Protein AF-0000000087747851 (afdb_homodimer)

Organism: NCBI:txid74557

Foldseek 3Di:
DPPPVDLWFDFQLPQQDDDNDDPVLVVLQRVLRSQQTGEADPVCVVVLAGDPVSLVSNLVSQQQWQKHKYAQQEDLVQLLVLVVLQVVLVVVLQVLCCPPPVAHLLCCVVHNDPDAAQQWDAPDRQKIKGPPTDSLVVVVVVADDQVPDDSHHPHPPRPSNQSSLQCQQPPDPDDVVQQVVQCCVVPPQPGRPGTDRWDKDGKIKMKGDAADAKFDKDFQDDDPDLPDQHGFQKKKKKFWNDPPPPSLQWAKKWQTRCLGNVLVCQLPPPVCNNVVSRSSRITHTDGHGSMMMMGRSSTIMITHHRNQDHRSDPDGDIIMMMMMMIGGPVDDDPPDRDPHHSVD/DPPPVLQQFAFQQPLDDVDRDDPVLVVLQSVLRSQQEDEADPVCVVVLAGDPVSLVSNLVSQQQWQKHKYAQQEDLVQLLVLVVLQVVLVVVLQVLCCPPPVAHLLCCVVHNDPDAAQQWDAQDRQKIKGPPTDSLVVVVVVADDQVPDDSHHPHPPRPSNQSSLQCQQPPDPDDVVQQVVQCCVVPPQPGRPGTDRWDKDGKIKMKGDAADAKFDKDFQDDDPDLPDQHGFQKKKKKFWNDPPPPSLQWAKKWQTRCLGNVLVCQLPPPVCNNVVSRSSRITHIDGHGSMMMMGRSSTIMITHHRNQDHRSDPDGDIIMMMMMMIGGPVDDDPPDHDPHHSVD

InterPro domains:
  IPR008775 Phytanoyl-CoA dioxygenase-like [PF05721] (63-309)
  IPR051961 Fungal Secondary Metabolite Dioxygenase [PTHR37563] (51-340)

Sequence (688 aa):
LVVVFRRAGVVNPLHYRLESPTDKSLDIERNLVDHVTLGRSYSERMHGVLSVESHERACKVLRECGVVILRGMYDPATVKDWGAAALEDFEKIAQALQKDHDMDVFNPGKKPPSRNFVEFATREAFRCDIRHTPNLVALRKTQPKESERTSKEINPRHPIVVSILQDVAQPDGGALKNHGNYGMWNFSFGGPGSRQRLAHGEIGAIVSTPGCFDQKIHADIPHLFNTVDLPPHLLHAFMPACDQGGFKAGQTAFVVGSHFLETCGRMTSEDGSGIEETISNTIRPHVIPGDLVLFDCRVLHLGLPNTTAPLGSKEGVRRAILYVNWHLPWFEDKKNWEMTSLFSLVVVFRRAGVVNPLHYRLESPTDKSLDIERNLVDHVTLGRSYSERMHGVLSVESHERACKVLRECGVVILRGMYDPATVKDWGAAALEDFEKIAQALQKDHDMDVFNPGKKPPSRNFVEFATREAFRCDIRHTPNLVALRKTQPKESERTSKEINPRHPIVVSILQDVAQPDGGALKNHGNYGMWNFSFGGPGSRQRLAHGEIGAIVSTPGCFDQKIHADIPHLFNTVDLPPHLLHAFMPACDQGGFKAGQTAFVVGSHFLETCGRMTSEDGSGIEETISNTIRPHVIPGDLVLFDCRVLHLGLPNTTAPLGSKEGVRRAILYVNWHLPWFEDKKNWEMTSLFS

Nearest PDB structures (foldseek):
  6s0r-assembly2_B  TM=7.642E-01  e=2.674E-15  Streptomyces kanamyceticus
  7cl2-assembly2_D-2  TM=7.822E-01  e=9.248E-15  Streptomyces kanamyceticus
  7cl5-assembly2_D-2  TM=7.518E-01  e=1.047E-14  Streptomyces kanamyceticus
  4xbz-assembly4_H  TM=6.200E-01  e=8.790E-08  Micromonospora carbonacea
  4q5o-assembly1_B  TM=5.886E-01  e=1.118E-06  Sphingopyxis alaskensis RB2256

pLDDT: mean 87.78, std 12.33, range [21.73, 98.81]

Radius of gyration: 29.01 Å; Cα contacts (8 Å, |Δi|>4): 1486; chains: 2; bounding box: 53×88×73 Å

Structure (mmCIF, N/CA/C/O backbone):
data_AF-0000000087747851-model_v1
#
loop_
_entity.id
_entity.type
_entity.pdbx_description
1 polymer 'Phytanoyl-CoA dioxygenase'
#
loop_
_atom_site.group_PDB
_atom_site.id
_atom_site.type_symbol
_atom_site.label_atom_id
_atom_site.label_alt_id
_atom_site.label_comp_id
_atom_site.label_asym_id
_atom_site.label_entity_id
_atom_site.label_seq_id
_atom_site.pdbx_PDB_ins_code
_atom_site.Cartn_x
_atom_site.Cartn_y
_atom_site.Cartn_z
_atom_site.occupancy
_atom_site.B_iso_or_equiv
_atom_site.auth_seq_id
_atom_site.auth_comp_id
_atom_site.auth_asym_id
_atom_site.auth_atom_id
_atom_site.pdbx_PDB_model_num
ATOM 1 N N . LEU A 1 1 ? -22.812 -45.844 -4.156 1 22.92 1 LEU A N 1
ATOM 2 C CA . LEU A 1 1 ? -21.484 -45.656 -3.564 1 22.92 1 LEU A CA 1
ATOM 3 C C . LEU A 1 1 ? -21.016 -44.219 -3.689 1 22.92 1 LEU A C 1
ATOM 5 O O . LEU A 1 1 ? -20.812 -43.719 -4.797 1 22.92 1 LEU A O 1
ATOM 9 N N . VAL A 1 2 ? -21.438 -43.406 -2.84 1 28.83 2 VAL A N 1
ATOM 10 C CA . VAL A 1 2 ? -21.094 -42 -2.85 1 28.83 2 VAL A CA 1
ATOM 11 C C . VAL A 1 2 ? -19.578 -41.844 -2.832 1 28.83 2 VAL A C 1
ATOM 13 O O . VAL A 1 2 ? -18.906 -42.281 -1.9 1 28.83 2 VAL A O 1
ATOM 16 N N . VAL A 1 3 ? -18.953 -41.875 -3.936 1 31.22 3 VAL A N 1
ATOM 17 C CA . VAL A 1 3 ? -17.531 -41.625 -4.043 1 31.22 3 VAL A CA 1
ATOM 18 C C . VAL A 1 3 ? -17.156 -40.406 -3.207 1 31.22 3 VAL A C 1
ATOM 20 O O . VAL A 1 3 ? -17.609 -39.281 -3.482 1 31.22 3 VAL A O 1
ATOM 23 N N . VAL A 1 4 ? -16.984 -40.688 -2.018 1 35.62 4 VAL A N 1
ATOM 24 C CA . VAL A 1 4 ? -16.391 -39.656 -1.193 1 35.62 4 VAL A CA 1
ATOM 25 C C . VAL A 1 4 ? -15.141 -39.094 -1.876 1 35.62 4 VAL A C 1
ATOM 27 O O . VAL A 1 4 ? -14.18 -39.844 -2.1 1 35.62 4 VAL A O 1
ATOM 30 N N . PHE A 1 5 ? -15.266 -38.344 -2.855 1 42.25 5 PHE A N 1
ATOM 31 C CA . PHE A 1 5 ? -14.109 -37.656 -3.426 1 42.25 5 PHE A CA 1
ATOM 32 C C . PHE A 1 5 ? -13.07 -37.375 -2.35 1 42.25 5 PHE A C 1
ATOM 34 O O . PHE A 1 5 ? -13.367 -36.656 -1.372 1 42.25 5 PHE A O 1
ATOM 41 N N . ARG A 1 6 ? -12.375 -38.344 -2.086 1 46.28 6 ARG A N 1
ATOM 42 C CA . ARG A 1 6 ? -11.211 -38.25 -1.211 1 46.28 6 ARG A CA 1
ATOM 43 C C . ARG A 1 6 ? -10.461 -36.938 -1.472 1 46.28 6 ARG A C 1
ATOM 45 O O . ARG A 1 6 ? -10.352 -36.5 -2.617 1 46.28 6 ARG A O 1
ATOM 52 N N . ARG A 1 7 ? -10.273 -36.094 -0.418 1 55.91 7 ARG A N 1
ATOM 53 C CA . ARG A 1 7 ? -9.656 -34.844 0.026 1 55.91 7 ARG A CA 1
ATOM 54 C C . ARG A 1 7 ? -8.18 -34.812 -0.351 1 55.91 7 ARG A C 1
ATOM 56 O O . ARG A 1 7 ? -7.465 -33.875 0.034 1 55.91 7 ARG A O 1
ATOM 63 N N . ALA A 1 8 ? -7.723 -35.812 -1.177 1 68.44 8 ALA A N 1
ATOM 64 C CA . ALA A 1 8 ? -6.266 -35.875 -1.081 1 68.44 8 ALA A CA 1
ATOM 65 C C . ALA A 1 8 ? -5.602 -35.125 -2.227 1 68.44 8 ALA A C 1
ATOM 67 O O . ALA A 1 8 ? -6.094 -35.156 -3.357 1 68.44 8 ALA A O 1
ATOM 68 N N . GLY A 1 9 ? -4.848 -34.188 -1.899 1 75.25 9 GLY A N 1
ATOM 69 C CA . GLY A 1 9 ? -3.957 -33.562 -2.869 1 75.25 9 GLY A CA 1
ATOM 70 C C . GLY A 1 9 ? -3.107 -34.562 -3.625 1 75.25 9 GLY A C 1
ATOM 71 O O . GLY A 1 9 ? -2.867 -35.656 -3.141 1 75.25 9 GLY A O 1
ATOM 72 N N . VAL A 1 10 ? -2.922 -34.406 -4.895 1 83.75 10 VAL A N 1
ATOM 73 C CA . VAL A 1 10 ? -2.053 -35.188 -5.742 1 83.75 10 VAL A CA 1
ATOM 74 C C . VAL A 1 10 ? -0.724 -34.469 -5.961 1 83.75 10 VAL A C 1
ATOM 76 O O . VAL A 1 10 ? -0.7 -33.281 -6.195 1 83.75 10 VAL A O 1
ATOM 79 N N . VAL A 1 11 ? 0.384 -35.281 -5.84 1 85.62 11 VAL A N 1
ATOM 80 C CA . VAL A 1 11 ? 1.717 -34.719 -6.031 1 85.62 11 VAL A CA 1
ATOM 81 C C . VAL A 1 11 ? 2.264 -35.156 -7.395 1 85.62 11 VAL A C 1
ATOM 83 O O . VAL A 1 11 ? 2.1 -36.281 -7.812 1 85.62 11 VAL A O 1
ATOM 86 N N . ASN A 1 12 ? 2.855 -34.219 -8.133 1 82.5 12 ASN A N 1
ATOM 87 C CA . ASN A 1 12 ? 3.596 -34.531 -9.352 1 82.5 12 ASN A CA 1
ATOM 88 C C . ASN A 1 12 ? 4.926 -35.219 -9.039 1 82.5 12 ASN A C 1
ATOM 90 O O . ASN A 1 12 ? 5.84 -34.594 -8.508 1 82.5 12 ASN A O 1
ATOM 94 N N . PRO A 1 13 ? 5.051 -36.438 -9.375 1 79.56 13 PRO A N 1
ATOM 95 C CA . PRO A 1 13 ? 6.285 -37.156 -9.023 1 79.56 13 PRO A CA 1
ATOM 96 C C . PRO A 1 13 ? 7.43 -36.844 -9.984 1 79.56 13 PRO A C 1
ATOM 98 O O . PRO A 1 13 ? 8.562 -37.281 -9.766 1 79.56 13 PRO A O 1
ATOM 101 N N . LEU A 1 14 ? 6.988 -36.062 -11.008 1 79.5 14 LEU A N 1
ATOM 102 C CA . LEU A 1 14 ? 7.996 -35.75 -12.016 1 79.5 14 LEU A CA 1
ATOM 103 C C . LEU A 1 14 ? 8.672 -34.406 -11.695 1 79.5 14 LEU A C 1
ATOM 105 O O . LEU A 1 14 ? 8.188 -33.656 -10.859 1 79.5 14 LEU A O 1
ATOM 109 N N . HIS A 1 15 ? 9.875 -34.062 -12.18 1 67.62 15 HIS A N 1
ATOM 110 C CA . HIS A 1 15 ? 10.578 -32.781 -12.18 1 67.62 15 HIS A CA 1
ATOM 111 C C . HIS A 1 15 ? 11.18 -32.469 -10.805 1 67.62 15 HIS A C 1
ATOM 113 O O . HIS A 1 15 ? 11.312 -31.328 -10.422 1 67.62 15 HIS A O 1
ATOM 119 N N . TYR A 1 16 ? 11.258 -33.594 -10.109 1 60.59 16 TYR A N 1
ATOM 120 C CA . TYR A 1 16 ? 11.891 -33.406 -8.812 1 60.59 16 TYR A CA 1
ATOM 121 C C . TYR A 1 16 ? 13.297 -32.844 -8.969 1 60.59 16 TYR A C 1
ATOM 123 O O . TYR A 1 16 ? 14.055 -33.281 -9.844 1 60.59 16 TYR A O 1
ATOM 131 N N . ARG A 1 17 ? 13.43 -31.516 -8.477 1 57.16 17 ARG A N 1
ATOM 132 C CA . ARG A 1 17 ? 14.617 -30.719 -8.789 1 57.16 17 ARG A CA 1
ATOM 133 C C . ARG A 1 17 ? 15.891 -31.5 -8.484 1 57.16 17 ARG A C 1
ATOM 135 O O . ARG A 1 17 ? 16.781 -31.609 -9.336 1 57.16 17 ARG A O 1
ATOM 142 N N . LEU A 1 18 ? 16.281 -31.5 -7.098 1 53.41 18 LEU A N 1
ATOM 143 C CA . LEU A 1 18 ? 17.703 -31.656 -6.824 1 53.41 18 LEU A CA 1
ATOM 144 C C . LEU A 1 18 ? 18.109 -33.125 -6.832 1 53.41 18 LEU A C 1
ATOM 146 O O . LEU A 1 18 ? 19.141 -33.5 -7.383 1 53.41 18 LEU A O 1
ATOM 150 N N . GLU A 1 19 ? 17.344 -33.906 -6.02 1 58.62 19 GLU A N 1
ATOM 151 C CA . GLU A 1 19 ? 17.703 -35.312 -5.949 1 58.62 19 GLU A CA 1
ATOM 152 C C . GLU A 1 19 ? 16.5 -36.219 -6.258 1 58.62 19 GLU A C 1
ATOM 154 O O . GLU A 1 19 ? 15.344 -35.781 -6.121 1 58.62 19 GLU A O 1
ATOM 159 N N . SER A 1 20 ? 16.719 -37.281 -6.965 1 65.75 20 SER A N 1
ATOM 160 C CA . SER A 1 20 ? 15.672 -38.25 -7.141 1 65.75 20 SER A CA 1
ATOM 161 C C . SER A 1 20 ? 14.828 -38.406 -5.879 1 65.75 20 SER A C 1
ATOM 163 O O . SER A 1 20 ? 15.375 -38.5 -4.773 1 65.75 20 SER A O 1
ATOM 165 N N . PRO A 1 21 ? 13.578 -38.125 -6.086 1 69.62 21 PRO A N 1
ATOM 166 C CA . PRO A 1 21 ? 12.75 -38.219 -4.883 1 69.62 21 PRO A CA 1
ATOM 167 C C . PRO A 1 21 ? 12.836 -39.594 -4.203 1 69.62 21 PRO A C 1
ATOM 169 O O . PRO A 1 21 ? 12.953 -40.625 -4.879 1 69.62 21 PRO A O 1
ATOM 172 N N . THR A 1 22 ? 13.078 -39.562 -2.943 1 76.12 22 THR A N 1
ATOM 173 C CA . THR A 1 22 ? 12.938 -40.75 -2.121 1 76.12 22 THR A CA 1
ATOM 174 C C . THR A 1 22 ? 11.492 -40.938 -1.695 1 76.12 22 THR A C 1
ATOM 176 O O . THR A 1 22 ? 10.68 -40.031 -1.781 1 76.12 22 THR A O 1
ATOM 179 N N . ASP A 1 23 ? 11.148 -42.156 -1.362 1 77.56 23 ASP A N 1
ATOM 180 C CA . ASP A 1 23 ? 9.805 -42.438 -0.872 1 77.56 23 ASP A CA 1
ATOM 181 C C . ASP A 1 23 ? 9.453 -41.531 0.305 1 77.56 23 ASP A C 1
ATOM 183 O O . ASP A 1 23 ? 8.328 -41.031 0.395 1 77.56 23 ASP A O 1
ATOM 187 N N . LYS A 1 24 ? 10.453 -41.312 1.108 1 79.62 24 LYS A N 1
ATOM 188 C CA . LYS A 1 24 ? 10.219 -40.469 2.281 1 79.62 24 LYS A CA 1
ATOM 189 C C . LYS A 1 24 ? 9.938 -39.031 1.878 1 79.62 24 LYS A C 1
ATOM 191 O O . LYS A 1 24 ? 9.023 -38.406 2.41 1 79.62 24 LYS A O 1
ATOM 196 N N . SER A 1 25 ? 10.734 -38.562 0.943 1 80.06 25 SER A N 1
ATOM 197 C CA . SER A 1 25 ? 10.547 -37.188 0.516 1 80.06 25 SER A CA 1
ATOM 198 C C . SER A 1 25 ? 9.203 -37 -0.176 1 80.06 25 SER A C 1
ATOM 200 O O . SER A 1 25 ? 8.562 -35.938 -0.022 1 80.06 25 SER A O 1
ATOM 202 N N . LEU A 1 26 ? 8.766 -37.969 -0.84 1 83.75 26 LEU A N 1
ATOM 203 C CA . LEU A 1 26 ? 7.473 -37.906 -1.507 1 83.75 26 LEU A CA 1
ATOM 204 C C . LEU A 1 26 ? 6.336 -37.938 -0.491 1 83.75 26 LEU A C 1
ATOM 206 O O . LEU A 1 26 ? 5.316 -37.281 -0.667 1 83.75 26 LEU A O 1
ATOM 210 N N . ASP A 1 27 ? 6.559 -38.719 0.514 1 85.94 27 ASP A N 1
ATOM 211 C CA . ASP A 1 27 ? 5.539 -38.812 1.555 1 85.94 27 ASP A CA 1
ATOM 212 C C . ASP A 1 27 ? 5.387 -37.469 2.271 1 85.94 27 ASP A C 1
ATOM 214 O O . ASP A 1 27 ? 4.27 -37.031 2.568 1 85.94 27 ASP A O 1
ATOM 218 N N . ILE A 1 28 ? 6.48 -36.875 2.508 1 87.69 28 ILE A N 1
ATOM 219 C CA . ILE A 1 28 ? 6.457 -35.562 3.15 1 87.69 28 ILE A CA 1
ATOM 220 C C . ILE A 1 28 ? 5.719 -34.562 2.26 1 87.69 28 ILE A C 1
ATOM 222 O O . ILE A 1 28 ? 4.871 -33.812 2.738 1 87.69 28 ILE A O 1
ATOM 226 N N . GLU A 1 29 ? 6.082 -34.625 1.023 1 91.25 29 GLU A N 1
ATOM 227 C CA . GLU A 1 29 ? 5.434 -33.719 0.08 1 91.25 29 GLU A CA 1
ATOM 228 C C . GLU A 1 29 ? 3.939 -34 -0.018 1 91.25 29 GLU A C 1
ATOM 230 O O . GLU A 1 29 ? 3.127 -33.094 -0.052 1 91.25 29 GLU A O 1
ATOM 235 N N . ARG A 1 30 ? 3.574 -35.25 -0.067 1 91.56 30 ARG A N 1
ATOM 236 C CA . ARG A 1 30 ? 2.166 -35.625 -0.133 1 91.56 30 ARG A CA 1
ATOM 237 C C . ARG A 1 30 ? 1.402 -35.125 1.08 1 91.56 30 ARG A C 1
ATOM 239 O O . ARG A 1 30 ? 0.277 -34.625 0.951 1 91.56 30 ARG A O 1
ATOM 246 N N . ASN A 1 31 ? 1.999 -35.25 2.213 1 92.88 31 ASN A N 1
ATOM 247 C CA . ASN A 1 31 ? 1.355 -34.75 3.43 1 92.88 31 ASN A CA 1
ATOM 248 C C . ASN A 1 31 ? 1.143 -33.25 3.385 1 92.88 31 ASN A C 1
ATOM 250 O O . ASN A 1 31 ? 0.092 -32.75 3.799 1 92.88 31 ASN A O 1
ATOM 254 N N . LEU A 1 32 ? 2.117 -32.562 2.908 1 94.75 32 LEU A N 1
ATOM 255 C CA . LEU A 1 32 ? 2.002 -31.094 2.799 1 94.75 32 LEU A CA 1
ATOM 256 C C . LEU A 1 32 ? 0.947 -30.719 1.768 1 94.75 32 LEU A C 1
ATOM 258 O O . LEU A 1 32 ? 0.161 -29.797 1.993 1 94.75 32 LEU A O 1
ATOM 262 N N . VAL A 1 33 ? 0.927 -31.422 0.642 1 96 33 VAL A N 1
ATOM 263 C CA . VAL A 1 33 ? -0.073 -31.141 -0.385 1 96 33 VAL A CA 1
ATOM 264 C C . VAL A 1 33 ? -1.47 -31.406 0.169 1 96 33 VAL A C 1
ATOM 266 O O . VAL A 1 33 ? -2.4 -30.641 -0.072 1 96 33 VAL A O 1
ATOM 269 N N . ASP A 1 34 ? -1.597 -32.469 0.898 1 95.06 34 ASP A N 1
ATOM 270 C CA . ASP A 1 34 ? -2.875 -32.781 1.537 1 95.06 34 ASP A CA 1
ATOM 271 C C . ASP A 1 34 ? -3.273 -31.656 2.508 1 95.06 34 ASP A C 1
ATOM 273 O O . ASP A 1 34 ? -4.445 -31.297 2.588 1 95.06 34 ASP A O 1
ATOM 277 N N . HIS A 1 35 ? -2.307 -31.203 3.191 1 96.06 35 HIS A N 1
ATOM 278 C CA . HIS A 1 35 ? -2.553 -30.156 4.18 1 96.06 35 HIS A CA 1
ATOM 279 C C . HIS A 1 35 ? -3.068 -28.875 3.52 1 96.06 35 HIS A C 1
ATOM 281 O O . HIS A 1 35 ? -3.979 -28.234 4.043 1 96.06 35 HIS A O 1
ATOM 287 N N . VAL A 1 36 ? -2.553 -28.562 2.354 1 97.81 36 VAL A N 1
ATOM 288 C CA . VAL A 1 36 ? -2.928 -27.281 1.749 1 97.81 36 VAL A CA 1
ATOM 289 C C . VAL A 1 36 ? -4.129 -27.484 0.827 1 97.81 36 VAL A C 1
ATOM 291 O O . VAL A 1 36 ? -4.59 -26.531 0.186 1 97.81 36 VAL A O 1
ATOM 294 N N . THR A 1 37 ? -4.652 -28.719 0.74 1 96.94 37 THR A N 1
ATOM 295 C CA . THR A 1 37 ? -5.766 -29.016 -0.156 1 96.94 37 THR A CA 1
ATOM 296 C C . THR A 1 37 ? -7.055 -29.219 0.633 1 96.94 37 THR A C 1
ATOM 298 O O . THR A 1 37 ? -7.09 -30 1.584 1 96.94 37 THR A O 1
ATOM 301 N N . LEU A 1 38 ? -8.055 -28.469 0.235 1 94.38 38 LEU A N 1
ATOM 302 C CA . LEU A 1 38 ? -9.367 -28.625 0.843 1 94.38 38 LEU A CA 1
ATOM 303 C C . LEU A 1 38 ? -10.383 -29.141 -0.176 1 94.38 38 LEU A C 1
ATOM 305 O O . LEU A 1 38 ? -10.5 -28.578 -1.271 1 94.38 38 LEU A O 1
ATOM 309 N N . GLY A 1 39 ? -11.078 -30.188 0.214 1 89.5 39 GLY A N 1
ATOM 310 C CA . GLY A 1 39 ? -12.234 -30.656 -0.543 1 89.5 39 GLY A CA 1
ATOM 311 C C . GLY A 1 39 ? -13.547 -30.141 0.014 1 89.5 39 GLY A C 1
ATOM 312 O O . GLY A 1 39 ? -13.664 -29.891 1.215 1 89.5 39 GLY A O 1
ATOM 313 N N . ARG A 1 40 ? -14.5 -29.875 -0.871 1 83.88 40 ARG A N 1
ATOM 314 C CA . ARG A 1 40 ? -15.805 -29.422 -0.413 1 83.88 40 ARG A CA 1
ATOM 315 C C . ARG A 1 40 ? -16.734 -30.594 -0.133 1 83.88 40 ARG A C 1
ATOM 317 O O . ARG A 1 40 ? -16.766 -31.562 -0.902 1 83.88 40 ARG A O 1
ATOM 324 N N . SER A 1 41 ? -17.359 -30.5 0.963 1 81.88 41 SER A N 1
ATOM 325 C CA . SER A 1 41 ? -18.375 -31.5 1.261 1 81.88 41 SER A CA 1
ATOM 326 C C . SER A 1 41 ? -19.547 -31.406 0.291 1 81.88 41 SER A C 1
ATOM 328 O O . SER A 1 41 ? -19.641 -30.438 -0.477 1 81.88 41 SER A O 1
ATOM 330 N N . TYR A 1 42 ? -20.312 -32.469 0.336 1 80.5 42 TYR A N 1
ATOM 331 C CA . TYR A 1 42 ? -21.516 -32.469 -0.486 1 80.5 42 TYR A CA 1
ATOM 332 C C . TYR A 1 42 ? -22.391 -31.234 -0.173 1 80.5 42 TYR A C 1
ATOM 334 O O . TYR A 1 42 ? -22.859 -30.547 -1.083 1 80.5 42 TYR A O 1
ATOM 342 N N . SER A 1 43 ? -22.578 -31.016 1.114 1 81.69 43 SER A N 1
ATOM 343 C CA . SER A 1 43 ? -23.391 -29.891 1.545 1 81.69 43 SER A CA 1
ATOM 344 C C . SER A 1 43 ? -22.828 -28.562 1.045 1 81.69 43 SER A C 1
ATOM 346 O O . SER A 1 43 ? -23.562 -27.688 0.583 1 81.69 43 SER A O 1
ATOM 348 N N . GLU A 1 44 ? -21.562 -28.406 1.09 1 83.12 44 GLU A N 1
ATOM 349 C CA . GLU A 1 44 ? -20.906 -27.188 0.631 1 83.12 44 GLU A CA 1
ATOM 350 C C . GLU A 1 44 ? -21.078 -27 -0.872 1 83.12 44 GLU A C 1
ATOM 352 O O . GLU A 1 44 ? -21.297 -25.875 -1.338 1 83.12 44 GLU A O 1
ATOM 357 N N . ARG A 1 45 ? -21.016 -28.016 -1.557 1 80 45 ARG A N 1
ATOM 358 C CA . ARG A 1 45 ? -21.188 -27.953 -3.004 1 80 45 ARG A CA 1
ATOM 359 C C . ARG A 1 45 ? -22.625 -27.594 -3.369 1 80 45 ARG A C 1
ATOM 361 O O . ARG A 1 45 ? -22.859 -26.781 -4.266 1 80 45 ARG A O 1
ATOM 368 N N . MET A 1 46 ? -23.531 -28.141 -2.613 1 78.69 46 MET A N 1
ATOM 369 C CA . MET A 1 46 ? -24.953 -27.922 -2.889 1 78.69 46 MET A CA 1
ATOM 370 C C . MET A 1 46 ? -25.359 -26.484 -2.582 1 78.69 46 MET A C 1
ATOM 372 O O . MET A 1 46 ? -26.141 -25.891 -3.312 1 78.69 46 MET A O 1
ATOM 376 N N . HIS A 1 47 ? -24.781 -25.906 -1.648 1 78.12 47 HIS A N 1
ATOM 377 C CA . HIS A 1 47 ? -25.203 -24.578 -1.198 1 78.12 47 HIS A CA 1
ATOM 378 C C . HIS A 1 47 ? -24.281 -23.484 -1.758 1 78.12 47 HIS A C 1
ATOM 380 O O . HIS A 1 47 ? -24.625 -22.297 -1.712 1 78.12 47 HIS A O 1
ATOM 386 N N . GLY A 1 48 ? -23.141 -23.906 -2.215 1 77.12 48 GLY A N 1
ATOM 387 C CA . GLY A 1 48 ? -22.219 -22.953 -2.836 1 77.12 48 GLY A CA 1
ATOM 388 C C . GLY A 1 48 ? -21.453 -22.125 -1.829 1 77.12 48 GLY A C 1
ATOM 389 O O . GLY A 1 48 ? -20.984 -21.016 -2.143 1 77.12 48 GLY A O 1
ATOM 390 N N . VAL A 1 49 ? -21.484 -22.562 -0.553 1 82 49 VAL A N 1
ATOM 391 C CA . VAL A 1 49 ? -20.75 -21.859 0.499 1 82 49 VAL A CA 1
ATOM 392 C C . VAL A 1 49 ? -19.938 -22.875 1.307 1 82 49 VAL A C 1
ATOM 394 O O . VAL A 1 49 ? -20.25 -24.062 1.318 1 82 49 VAL A O 1
ATOM 397 N N . LEU A 1 50 ? -18.906 -22.406 1.896 1 88.19 50 LEU A N 1
ATOM 398 C CA . LEU A 1 50 ? -18.141 -23.25 2.816 1 88.19 50 LEU A CA 1
ATOM 399 C C . LEU A 1 50 ? -18.75 -23.203 4.215 1 88.19 50 LEU A C 1
ATOM 401 O O . LEU A 1 50 ? -19.328 -22.188 4.617 1 88.19 50 LEU A O 1
ATOM 405 N N . SER A 1 51 ? -18.641 -24.328 4.918 1 90.62 51 SER A N 1
ATOM 406 C CA . SER A 1 51 ? -18.922 -24.281 6.348 1 90.62 51 SER A CA 1
ATOM 407 C C . SER A 1 51 ? -17.969 -23.312 7.059 1 90.62 51 SER A C 1
ATOM 409 O O . SER A 1 51 ? -16.938 -22.938 6.512 1 90.62 51 SER A O 1
ATOM 411 N N . VAL A 1 52 ? -18.375 -22.984 8.227 1 92.69 52 VAL A N 1
ATOM 412 C CA . VAL A 1 52 ? -17.531 -22.109 9.039 1 92.69 52 VAL A CA 1
ATOM 413 C C . VAL A 1 52 ? -16.172 -22.75 9.258 1 92.69 52 VAL A C 1
ATOM 415 O O . VAL A 1 52 ? -15.141 -22.094 9.141 1 92.69 52 VAL A O 1
ATOM 418 N N . GLU A 1 53 ? -16.188 -24.016 9.523 1 94.25 53 GLU A N 1
ATOM 419 C CA . GLU A 1 53 ? -14.945 -24.734 9.789 1 94.25 53 GLU A CA 1
ATOM 420 C C . GLU A 1 53 ? -14.062 -24.781 8.539 1 94.25 53 GLU A C 1
ATOM 422 O O . GLU A 1 53 ? -12.852 -24.562 8.625 1 94.25 53 GLU A O 1
ATOM 427 N N . SER A 1 54 ? -14.633 -25.109 7.43 1 94.88 54 SER A N 1
ATOM 428 C CA . SER A 1 54 ? -13.883 -25.172 6.176 1 94.88 54 SER A CA 1
ATOM 429 C C . SER A 1 54 ? -13.328 -23.812 5.789 1 94.88 54 SER A C 1
ATOM 431 O O . SER A 1 54 ? -12.211 -23.703 5.293 1 94.88 54 SER A O 1
ATOM 433 N N . HIS A 1 55 ? -14.164 -22.859 6.047 1 96.5 55 HIS A N 1
ATOM 434 C CA . HIS A 1 55 ? -13.727 -21.5 5.766 1 96.5 55 HIS A CA 1
ATOM 435 C C . HIS A 1 55 ? -12.523 -21.109 6.629 1 96.5 55 HIS A C 1
ATOM 437 O O . HIS A 1 55 ? -11.516 -20.625 6.113 1 96.5 55 HIS A O 1
ATOM 443 N N . GLU A 1 56 ? -12.633 -21.359 7.863 1 97.38 56 GLU A N 1
ATOM 444 C CA . GLU A 1 56 ? -11.555 -21.031 8.789 1 97.38 56 GLU A CA 1
ATOM 445 C C . GLU A 1 56 ? -10.281 -21.812 8.445 1 97.38 56 GLU A C 1
ATOM 447 O O . GLU A 1 56 ? -9.18 -21.281 8.547 1 97.38 56 GLU A O 1
ATOM 452 N N . ARG A 1 57 ? -10.484 -23 8.047 1 97.25 57 ARG A N 1
ATOM 453 C CA . ARG A 1 57 ? -9.336 -23.812 7.656 1 97.25 57 ARG A CA 1
ATOM 454 C C . ARG A 1 57 ? -8.672 -23.25 6.402 1 97.25 57 ARG A C 1
ATOM 456 O O . ARG A 1 57 ? -7.441 -23.172 6.336 1 97.25 57 ARG A O 1
ATOM 463 N N . ALA A 1 58 ? -9.43 -22.906 5.441 1 98 58 ALA A N 1
ATOM 464 C CA . ALA A 1 58 ? -8.891 -22.328 4.215 1 98 58 ALA A CA 1
ATOM 465 C C . ALA A 1 58 ? -8.086 -21.062 4.512 1 98 58 ALA A C 1
ATOM 467 O O . ALA A 1 58 ? -6.973 -20.906 4.008 1 98 58 ALA A O 1
ATOM 468 N N . CYS A 1 59 ? -8.664 -20.219 5.367 1 98.56 59 CYS A N 1
ATOM 469 C CA . CYS A 1 59 ? -7.984 -18.984 5.746 1 98.56 59 CYS A CA 1
ATOM 470 C C . CYS A 1 59 ? -6.676 -19.297 6.473 1 98.56 59 CYS A C 1
ATOM 472 O O . CYS A 1 59 ? -5.641 -18.703 6.168 1 98.56 59 CYS A O 1
ATOM 474 N N . LYS A 1 60 ? -6.773 -20.188 7.391 1 98.56 60 LYS A N 1
ATOM 475 C CA . LYS A 1 60 ? -5.602 -20.547 8.188 1 98.56 60 LYS A CA 1
ATOM 476 C C . LYS A 1 60 ? -4.488 -21.094 7.309 1 98.56 60 LYS A C 1
ATOM 478 O O . LYS A 1 60 ? -3.326 -20.719 7.449 1 98.56 60 LYS A O 1
ATOM 483 N N . VAL A 1 61 ? -4.82 -21.984 6.414 1 98.56 61 VAL A N 1
ATOM 484 C CA . VAL A 1 61 ? -3.85 -22.609 5.527 1 98.56 61 VAL A CA 1
ATOM 485 C C . VAL A 1 61 ? -3.209 -21.562 4.629 1 98.56 61 VAL A C 1
ATOM 487 O O . VAL A 1 61 ? -1.986 -21.531 4.473 1 98.56 61 VAL A O 1
ATOM 490 N N . LEU A 1 62 ? -3.988 -20.719 4.082 1 98.81 62 LEU A N 1
ATOM 491 C CA . LEU A 1 62 ? -3.453 -19.656 3.223 1 98.81 62 LEU A CA 1
ATOM 492 C C . LEU A 1 62 ? -2.521 -18.734 4.004 1 98.81 62 LEU A C 1
ATOM 494 O O . LEU A 1 62 ? -1.46 -18.359 3.51 1 98.81 62 LEU A O 1
ATOM 498 N N . ARG A 1 63 ? -2.857 -18.422 5.258 1 98.5 63 ARG A N 1
ATOM 499 C CA . ARG A 1 63 ? -2.043 -17.547 6.094 1 98.5 63 ARG A CA 1
ATOM 500 C C . ARG A 1 63 ? -0.721 -18.203 6.461 1 98.5 63 ARG A C 1
ATOM 502 O O . ARG A 1 63 ? 0.332 -17.562 6.43 1 98.5 63 ARG A O 1
ATOM 509 N N . GLU A 1 64 ? -0.804 -19.453 6.75 1 98.5 64 GLU A N 1
ATOM 510 C CA . GLU A 1 64 ? 0.358 -20.125 7.312 1 98.5 64 GLU A CA 1
ATOM 511 C C . GLU A 1 64 ? 1.249 -20.703 6.211 1 98.5 64 GLU A C 1
ATOM 513 O O . GLU A 1 64 ? 2.473 -20.734 6.352 1 98.5 64 GLU A O 1
ATOM 518 N N . CYS A 1 65 ? 0.61 -21.125 5.102 1 98.62 65 CYS A N 1
ATOM 519 C CA . CYS A 1 65 ? 1.362 -21.859 4.094 1 98.62 65 CYS A CA 1
ATOM 520 C C . CYS A 1 65 ? 1.618 -21.016 2.861 1 98.62 65 CYS A C 1
ATOM 522 O O . CYS A 1 65 ? 2.461 -21.344 2.029 1 98.62 65 CYS A O 1
ATOM 524 N N . GLY A 1 66 ? 0.934 -19.953 2.723 1 98.81 66 GLY A N 1
ATOM 525 C CA . GLY A 1 66 ? 1.085 -19.078 1.576 1 98.81 66 GLY A CA 1
ATOM 526 C C . GLY A 1 66 ? 0.336 -19.562 0.348 1 98.81 66 GLY A C 1
ATOM 527 O O . GLY A 1 66 ? 0.305 -18.875 -0.676 1 98.81 66 GLY A O 1
ATOM 528 N N . VAL A 1 67 ? -0.323 -20.766 0.434 1 98.81 67 VAL A N 1
ATOM 529 C CA . VAL A 1 67 ? -1.065 -21.344 -0.683 1 98.81 67 VAL A CA 1
ATOM 530 C C . VAL A 1 67 ? -2.16 -22.266 -0.155 1 98.81 67 VAL A C 1
ATOM 532 O O . VAL A 1 67 ? -1.952 -23 0.82 1 98.81 67 VAL A O 1
ATOM 535 N N . VAL A 1 68 ? -3.299 -22.25 -0.764 1 98.62 68 VAL A N 1
ATOM 536 C CA . VAL A 1 68 ? -4.395 -23.172 -0.472 1 98.62 68 VAL A CA 1
ATOM 537 C C . VAL A 1 68 ? -5.047 -23.625 -1.775 1 98.62 68 VAL A C 1
ATOM 539 O O . VAL A 1 68 ? -5.211 -22.828 -2.705 1 98.62 68 VAL A O 1
ATOM 542 N N . ILE A 1 69 ? -5.344 -24.875 -1.846 1 97.75 69 ILE A N 1
ATOM 543 C CA . ILE A 1 69 ? -5.98 -25.469 -3.012 1 97.75 69 ILE A CA 1
ATOM 544 C C . ILE A 1 69 ? -7.418 -25.859 -2.67 1 97.75 69 ILE A C 1
ATOM 546 O O . ILE A 1 69 ? -7.656 -26.609 -1.714 1 97.75 69 ILE A O 1
ATOM 550 N N . LEU A 1 70 ? -8.328 -25.297 -3.4 1 94.69 70 LEU A N 1
ATOM 551 C CA . LEU A 1 70 ? -9.734 -25.672 -3.273 1 94.69 70 LEU A CA 1
ATOM 552 C C . LEU A 1 70 ? -10.164 -26.578 -4.426 1 94.69 70 LEU A C 1
ATOM 554 O O . LEU A 1 70 ? -10.227 -26.125 -5.574 1 94.69 70 LEU A O 1
ATOM 558 N N . ARG A 1 71 ? -10.539 -27.766 -4.133 1 92.75 71 ARG A N 1
ATOM 559 C CA . ARG A 1 71 ? -10.906 -28.734 -5.156 1 92.75 71 ARG A CA 1
ATOM 560 C C . ARG A 1 71 ? -12.32 -28.469 -5.668 1 92.75 71 ARG A C 1
ATOM 562 O O . ARG A 1 71 ? -13.219 -28.156 -4.887 1 92.75 71 ARG A O 1
ATOM 569 N N . GLY A 1 72 ? -12.414 -28.547 -6.93 1 88 72 GLY A N 1
ATOM 570 C CA . GLY A 1 72 ? -13.727 -28.547 -7.551 1 88 72 GLY A CA 1
ATOM 571 C C . GLY A 1 72 ? -14.469 -27.234 -7.355 1 88 72 GLY A C 1
ATOM 572 O O . GLY A 1 72 ? -15.68 -27.219 -7.125 1 88 72 GLY A O 1
ATOM 573 N N . MET A 1 73 ? -13.883 -26.172 -7.344 1 88.06 73 MET A N 1
ATOM 574 C CA . MET A 1 73 ? -14.484 -24.875 -7.102 1 88.06 73 MET A CA 1
ATOM 575 C C . MET A 1 73 ? -15.312 -24.422 -8.305 1 88.06 73 MET A C 1
ATOM 577 O O . MET A 1 73 ? -16.406 -23.875 -8.141 1 88.06 73 MET A O 1
ATOM 581 N N . TYR A 1 74 ? -14.812 -24.609 -9.461 1 88.94 74 TYR A N 1
ATOM 582 C CA . TYR A 1 74 ? -15.484 -24.156 -10.672 1 88.94 74 TYR A CA 1
ATOM 583 C C . TYR A 1 74 ? -15.875 -25.328 -11.555 1 88.94 74 TYR A C 1
ATOM 585 O O . TYR A 1 74 ? -15.352 -26.438 -11.391 1 88.94 74 TYR A O 1
ATOM 593 N N . ASP A 1 75 ? -16.781 -25.047 -12.469 1 88.88 75 ASP A N 1
ATOM 594 C CA . ASP A 1 75 ? -17.109 -26.047 -13.469 1 88.88 75 ASP A CA 1
ATOM 595 C C . ASP A 1 75 ? -15.945 -26.297 -14.422 1 88.88 75 ASP A C 1
ATOM 597 O O . ASP A 1 75 ? -15.492 -25.375 -15.109 1 88.88 75 ASP A O 1
ATOM 601 N N . PRO A 1 76 ? -15.547 -27.578 -14.516 1 92.25 76 PRO A N 1
ATOM 602 C CA . PRO A 1 76 ? -14.391 -27.859 -15.367 1 92.25 76 PRO A CA 1
ATOM 603 C C . PRO A 1 76 ? -14.625 -27.469 -16.828 1 92.25 76 PRO A C 1
ATOM 605 O O . PRO A 1 76 ? -13.695 -27.031 -17.516 1 92.25 76 PRO A O 1
ATOM 608 N N . ALA A 1 77 ? -15.805 -27.641 -17.297 1 93 77 ALA A N 1
ATOM 609 C CA . ALA A 1 77 ? -16.109 -27.312 -18.688 1 93 77 ALA A CA 1
ATOM 610 C C . ALA A 1 77 ? -15.922 -25.812 -18.938 1 93 77 ALA A C 1
ATOM 612 O O . ALA A 1 77 ? -15.359 -25.422 -19.969 1 93 77 ALA A O 1
ATOM 613 N N . THR A 1 78 ? -16.391 -25.062 -18.016 1 91.5 78 THR A N 1
ATOM 614 C CA . THR A 1 78 ? -16.234 -23.625 -18.141 1 91.5 78 THR A CA 1
ATOM 615 C C . THR A 1 78 ? -14.758 -23.219 -18.141 1 91.5 78 THR A C 1
ATOM 617 O O . THR A 1 78 ? -14.336 -22.406 -18.969 1 91.5 78 THR A O 1
ATOM 620 N N . VAL A 1 79 ? -14.008 -23.781 -17.266 1 94.88 79 VAL A N 1
ATOM 621 C CA . VAL A 1 79 ? -12.578 -23.469 -17.188 1 94.88 79 VAL A CA 1
ATOM 622 C C . VAL A 1 79 ? -11.883 -23.859 -18.484 1 94.88 79 VAL A C 1
ATOM 624 O O . VAL A 1 79 ? -11.055 -23.109 -19 1 94.88 79 VAL A O 1
ATOM 627 N N . LYS A 1 80 ? -12.266 -24.969 -19.031 1 95.5 80 LYS A N 1
ATOM 628 C CA . LYS A 1 80 ? -11.672 -25.438 -20.266 1 95.5 80 LYS A CA 1
ATOM 629 C C . LYS A 1 80 ? -12.039 -24.516 -21.438 1 95.5 80 LYS A C 1
ATOM 631 O O . LYS A 1 80 ? -11.227 -24.312 -22.344 1 95.5 80 LYS A O 1
ATOM 636 N N . ASP A 1 81 ? -13.203 -23.984 -21.375 1 94.81 81 ASP A N 1
ATOM 637 C CA . ASP A 1 81 ? -13.602 -23.031 -22.391 1 94.81 81 ASP A CA 1
ATOM 638 C C . ASP A 1 81 ? -12.695 -21.797 -22.359 1 94.81 81 ASP A C 1
ATOM 640 O O . ASP A 1 81 ? -12.266 -21.312 -23.406 1 94.81 81 ASP A O 1
ATOM 644 N N . TRP A 1 82 ? -12.477 -21.297 -21.219 1 96 82 TRP A N 1
ATOM 645 C CA . TRP A 1 82 ? -11.586 -20.156 -21.062 1 96 82 TRP A CA 1
ATOM 646 C C . TRP A 1 82 ? -10.164 -20.516 -21.5 1 96 82 TRP A C 1
ATOM 648 O O . TRP A 1 82 ? -9.477 -19.703 -22.125 1 96 82 TRP A O 1
ATOM 658 N N . GLY A 1 83 ? -9.742 -21.734 -21.156 1 97 83 GLY A N 1
ATOM 659 C CA . GLY A 1 83 ? -8.445 -22.203 -21.609 1 97 83 GLY A CA 1
ATOM 660 C C . GLY A 1 83 ? -8.32 -22.25 -23.125 1 97 83 GLY A C 1
ATOM 661 O O . GLY A 1 83 ? -7.297 -21.859 -23.688 1 97 83 GLY A O 1
ATOM 662 N N . ALA A 1 84 ? -9.336 -22.766 -23.734 1 96.81 84 ALA A N 1
ATOM 663 C CA . ALA A 1 84 ? -9.359 -22.828 -25.188 1 96.81 84 ALA A CA 1
ATOM 664 C C . ALA A 1 84 ? -9.266 -21.438 -25.797 1 96.81 84 ALA A C 1
ATOM 666 O O . ALA A 1 84 ? -8.547 -21.234 -26.781 1 96.81 84 ALA A O 1
ATOM 667 N N . ALA A 1 85 ? -10 -20.547 -25.219 1 96.81 85 ALA A N 1
ATOM 668 C CA . ALA A 1 85 ? -9.938 -19.156 -25.688 1 96.81 85 ALA A CA 1
ATOM 669 C C . ALA A 1 85 ? -8.523 -18.594 -25.547 1 96.81 85 ALA A C 1
ATOM 671 O O . ALA A 1 85 ? -8.016 -17.938 -26.469 1 96.81 85 ALA A O 1
ATOM 672 N N . ALA A 1 86 ? -7.922 -18.844 -24.453 1 97.5 86 ALA A N 1
ATOM 673 C CA . ALA A 1 86 ? -6.555 -18.375 -24.203 1 97.5 86 ALA A CA 1
ATOM 674 C C . ALA A 1 86 ? -5.586 -18.969 -25.219 1 97.5 86 ALA A C 1
ATOM 676 O O . ALA A 1 86 ? -4.711 -18.266 -25.734 1 97.5 86 ALA A O 1
ATOM 677 N N . LEU A 1 87 ? -5.727 -20.219 -25.5 1 96.25 87 LEU A N 1
ATOM 678 C CA . LEU A 1 87 ? -4.824 -20.891 -26.422 1 96.25 87 LEU A CA 1
ATOM 679 C C . LEU A 1 87 ? -5.012 -20.375 -27.844 1 96.25 87 LEU A C 1
ATOM 681 O O . LEU A 1 87 ? -4.047 -20.266 -28.609 1 96.25 87 LEU A O 1
ATOM 685 N N . GLU A 1 88 ? -6.219 -20.125 -28.219 1 96.88 88 GLU A N 1
ATOM 686 C CA . GLU A 1 88 ? -6.461 -19.5 -29.516 1 96.88 88 GLU A CA 1
ATOM 687 C C . GLU A 1 88 ? -5.805 -18.125 -29.594 1 96.88 88 GLU A C 1
ATOM 689 O O . GLU A 1 88 ? -5.191 -17.781 -30.609 1 96.88 88 GLU A O 1
ATOM 694 N N . ASP A 1 89 ? -6.012 -17.312 -28.547 1 97.19 89 ASP A N 1
ATOM 695 C CA . ASP A 1 89 ? -5.355 -16.016 -28.469 1 97.19 89 ASP A CA 1
ATOM 696 C C . ASP A 1 89 ? -3.84 -16.156 -28.578 1 97.19 89 ASP A C 1
ATOM 698 O O . ASP A 1 89 ? -3.184 -15.352 -29.25 1 97.19 89 ASP A O 1
ATOM 702 N N . PHE A 1 90 ? -3.312 -17.141 -27.906 1 95.31 90 PHE A N 1
ATOM 703 C CA . PHE A 1 90 ? -1.876 -17.375 -27.938 1 95.31 90 PHE A CA 1
ATOM 704 C C . PHE A 1 90 ? -1.396 -17.625 -29.359 1 95.31 90 PHE A C 1
ATOM 706 O O . PHE A 1 90 ? -0.348 -17.125 -29.766 1 95.31 90 PHE A O 1
ATOM 713 N N . GLU A 1 91 ? -2.137 -18.359 -30.078 1 93.81 91 GLU A N 1
ATOM 714 C CA . GLU A 1 91 ? -1.788 -18.625 -31.469 1 93.81 91 GLU A CA 1
ATOM 715 C C . GLU A 1 91 ? -1.763 -17.344 -32.281 1 93.81 91 GLU A C 1
ATOM 717 O O . GLU A 1 91 ? -0.845 -17.125 -33.094 1 93.81 91 GLU A O 1
ATOM 722 N N . LYS A 1 92 ? -2.711 -16.562 -32.062 1 95.12 92 LYS A N 1
ATOM 723 C CA . LYS A 1 92 ? -2.766 -15.289 -32.781 1 95.12 92 LYS A CA 1
ATOM 724 C C . LYS A 1 92 ? -1.581 -14.406 -32.406 1 95.12 92 LYS A C 1
ATOM 726 O O . LYS A 1 92 ? -1.01 -13.727 -33.25 1 95.12 92 LYS A O 1
ATOM 731 N N . ILE A 1 93 ? -1.29 -14.375 -31.125 1 94.5 93 ILE A N 1
ATOM 732 C CA . ILE A 1 93 ? -0.157 -13.602 -30.625 1 94.5 93 ILE A CA 1
ATOM 733 C C . ILE A 1 93 ? 1.133 -14.094 -31.281 1 94.5 93 ILE A C 1
ATOM 735 O O . ILE A 1 93 ? 1.942 -13.297 -31.75 1 94.5 93 ILE A O 1
ATOM 739 N N . ALA A 1 94 ? 1.317 -15.398 -31.312 1 91.06 94 ALA A N 1
ATOM 740 C CA . ALA A 1 94 ? 2.52 -15.984 -31.891 1 91.06 94 ALA A CA 1
ATOM 741 C C . ALA A 1 94 ? 2.674 -15.578 -33.344 1 91.06 94 ALA A C 1
ATOM 743 O O . ALA A 1 94 ? 3.771 -15.234 -33.781 1 91.06 94 ALA A O 1
ATOM 744 N N . GLN A 1 95 ? 1.616 -15.586 -34.031 1 92.5 95 GLN A N 1
ATOM 745 C CA . GLN A 1 95 ? 1.629 -15.211 -35.438 1 92.5 95 GLN A CA 1
ATOM 746 C C . GLN A 1 95 ? 1.975 -13.734 -35.594 1 92.5 95 GLN A C 1
ATOM 748 O O . GLN A 1 95 ? 2.807 -13.375 -36.438 1 92.5 95 GLN A O 1
ATOM 753 N N . ALA A 1 96 ? 1.315 -12.938 -34.812 1 93.12 96 ALA A N 1
ATOM 754 C CA . ALA A 1 96 ? 1.553 -11.5 -34.906 1 93.12 96 ALA A CA 1
ATOM 755 C C . ALA A 1 96 ? 3 -11.164 -34.562 1 93.12 96 ALA A C 1
ATOM 757 O O . ALA A 1 96 ? 3.619 -10.312 -35.188 1 93.12 96 ALA A O 1
ATOM 758 N N . LEU A 1 97 ? 3.49 -11.75 -33.531 1 91.5 97 LEU A N 1
ATOM 759 C CA . LEU A 1 97 ? 4.867 -11.516 -33.094 1 91.5 97 LEU A CA 1
ATOM 760 C C . LEU A 1 97 ? 5.848 -11.898 -34.219 1 91.5 97 LEU A C 1
ATOM 762 O O . LEU A 1 97 ? 6.809 -11.18 -34.469 1 91.5 97 LEU A O 1
ATOM 766 N N . GLN A 1 98 ? 5.602 -12.977 -34.812 1 88.44 98 GLN A N 1
ATOM 767 C CA . GLN A 1 98 ? 6.48 -13.453 -35.875 1 88.44 98 GLN A CA 1
ATOM 768 C C . GLN A 1 98 ? 6.391 -12.555 -37.094 1 88.44 98 GLN A C 1
ATOM 770 O O . GLN A 1 98 ? 7.414 -12.164 -37.656 1 88.44 98 GLN A O 1
ATOM 775 N N . LYS A 1 99 ? 5.273 -12.227 -37.469 1 91.12 99 LYS A N 1
ATOM 776 C CA . LYS A 1 99 ? 5.016 -11.469 -38.688 1 91.12 99 LYS A CA 1
ATOM 777 C C . LYS A 1 99 ? 5.453 -10.016 -38.531 1 91.12 99 LYS A C 1
ATOM 779 O O . LYS A 1 99 ? 6.133 -9.477 -39.406 1 91.12 99 LYS A O 1
ATOM 784 N N . ASP A 1 100 ? 5.129 -9.414 -37.438 1 91 100 ASP A N 1
ATOM 785 C CA . ASP A 1 100 ? 5.223 -7.961 -37.344 1 91 100 ASP A CA 1
ATOM 786 C C . ASP A 1 100 ? 6.43 -7.543 -36.5 1 91 100 ASP A C 1
ATOM 788 O O . ASP A 1 100 ? 6.852 -6.387 -36.531 1 91 100 ASP A O 1
ATOM 792 N N . HIS A 1 101 ? 7.02 -8.438 -35.719 1 89.56 101 HIS A N 1
ATOM 793 C CA . HIS A 1 101 ? 8.039 -7.996 -34.781 1 89.56 101 HIS A CA 1
ATOM 794 C C . HIS A 1 101 ? 9.258 -8.906 -34.812 1 89.56 101 HIS A C 1
ATOM 796 O O . HIS A 1 101 ? 10.18 -8.75 -34 1 89.56 101 HIS A O 1
ATOM 802 N N . ASP A 1 102 ? 9.289 -9.836 -35.656 1 89.62 102 ASP A N 1
ATOM 803 C CA . ASP A 1 102 ? 10.398 -10.773 -35.812 1 89.62 102 ASP A CA 1
ATOM 804 C C . ASP A 1 102 ? 10.703 -11.477 -34.469 1 89.62 102 ASP A C 1
ATOM 806 O O . ASP A 1 102 ? 11.867 -11.57 -34.094 1 89.62 102 ASP A O 1
ATOM 810 N N . MET A 1 103 ? 9.703 -11.828 -33.75 1 88.94 103 MET A N 1
ATOM 811 C CA . MET A 1 103 ? 9.789 -12.57 -32.5 1 88.94 103 MET A CA 1
ATOM 812 C C . MET A 1 103 ? 9.117 -13.938 -32.625 1 88.94 103 MET A C 1
ATOM 814 O O . MET A 1 103 ? 8.07 -14.062 -33.25 1 88.94 103 MET A O 1
ATOM 818 N N . ASP A 1 104 ? 9.773 -14.922 -32.062 1 87.12 104 ASP A N 1
ATOM 819 C CA . ASP A 1 104 ? 9.25 -16.281 -32.125 1 87.12 104 ASP A CA 1
ATOM 820 C C . ASP A 1 104 ? 9.156 -16.906 -30.719 1 87.12 104 ASP A C 1
ATOM 822 O O . ASP A 1 104 ? 10.172 -17.266 -30.125 1 87.12 104 ASP A O 1
ATOM 826 N N . VAL A 1 105 ? 7.984 -17.141 -30.25 1 85.69 105 VAL A N 1
ATOM 827 C CA . VAL A 1 105 ? 7.762 -17.609 -28.891 1 85.69 105 VAL A CA 1
ATOM 828 C C . VAL A 1 105 ? 8.047 -19.109 -28.812 1 85.69 105 VAL A C 1
ATOM 830 O O . VAL A 1 105 ? 8.219 -19.656 -27.719 1 85.69 105 VAL A O 1
ATOM 833 N N . PHE A 1 106 ? 8.117 -19.781 -29.953 1 82.88 106 PHE A N 1
ATOM 834 C CA . PHE A 1 106 ? 8.383 -21.219 -29.984 1 82.88 106 PHE A CA 1
ATOM 835 C C . PHE A 1 106 ? 9.875 -21.484 -30.094 1 82.88 106 PHE A C 1
ATOM 837 O O . PHE A 1 106 ? 10.328 -22.609 -29.875 1 82.88 106 PHE A O 1
ATOM 844 N N . ASN A 1 107 ? 10.609 -20.516 -30.5 1 81.12 107 ASN A N 1
ATOM 845 C CA . ASN A 1 107 ? 12.062 -20.594 -30.625 1 81.12 107 ASN A CA 1
ATOM 846 C C . ASN A 1 107 ? 12.75 -19.344 -30.078 1 81.12 107 ASN A C 1
ATOM 848 O O . ASN A 1 107 ? 13.453 -18.656 -30.828 1 81.12 107 ASN A O 1
ATOM 852 N N . PRO A 1 108 ? 12.633 -19.125 -28.812 1 73 108 PRO A N 1
ATOM 853 C CA . PRO A 1 108 ? 13.141 -17.875 -28.234 1 73 108 PRO A CA 1
ATOM 854 C C . PRO A 1 108 ? 14.672 -17.781 -28.266 1 73 108 PRO A C 1
ATOM 856 O O . PRO A 1 108 ? 15.234 -16.703 -28.156 1 73 108 PRO A O 1
ATOM 859 N N . GLY A 1 109 ? 15.359 -18.844 -28.344 1 72 109 GLY A N 1
ATOM 860 C CA . GLY A 1 109 ? 16.812 -18.828 -28.484 1 72 109 GLY A CA 1
ATOM 861 C C . GLY A 1 109 ? 17.281 -18.156 -29.766 1 72 109 GLY A C 1
ATOM 862 O O . GLY A 1 109 ? 18.297 -17.469 -29.766 1 72 109 GLY A O 1
ATOM 863 N N . LYS A 1 110 ? 16.547 -18.328 -30.797 1 72.56 110 LYS A N 1
ATOM 864 C CA . LYS A 1 110 ? 16.906 -17.766 -32.094 1 72.56 110 LYS A CA 1
ATOM 865 C C . LYS A 1 110 ? 16.359 -16.359 -32.281 1 72.56 110 LYS A C 1
ATOM 867 O O . LYS A 1 110 ? 17.078 -15.461 -32.719 1 72.56 110 LYS A O 1
ATOM 872 N N . LYS A 1 111 ? 15.102 -16.172 -31.844 1 75.38 111 LYS A N 1
ATOM 873 C CA . LYS A 1 111 ? 14.422 -14.891 -31.906 1 75.38 111 LYS A CA 1
ATOM 874 C C . LYS A 1 111 ? 13.648 -14.602 -30.625 1 75.38 111 LYS A C 1
ATOM 876 O O . LYS A 1 111 ? 12.43 -14.758 -30.578 1 75.38 111 LYS A O 1
ATOM 881 N N . PRO A 1 112 ? 14.344 -14.18 -29.641 1 73.88 112 PRO A N 1
ATOM 882 C CA . PRO A 1 112 ? 13.688 -13.992 -28.344 1 73.88 112 PRO A CA 1
ATOM 883 C C . PRO A 1 112 ? 12.727 -12.805 -28.328 1 73.88 112 PRO A C 1
ATOM 885 O O . PRO A 1 112 ? 12.961 -11.812 -29.031 1 73.88 112 PRO A O 1
ATOM 888 N N . PRO A 1 113 ? 11.586 -13.062 -27.688 1 73.69 113 PRO A N 1
ATOM 889 C CA . PRO A 1 113 ? 10.773 -11.867 -27.469 1 73.69 113 PRO A CA 1
ATOM 890 C C . PRO A 1 113 ? 11.555 -10.742 -26.797 1 73.69 113 PRO A C 1
ATOM 892 O O . PRO A 1 113 ? 12.18 -10.953 -25.75 1 73.69 113 PRO A O 1
ATOM 895 N N . SER A 1 114 ? 11.562 -9.594 -27.438 1 75.75 114 SER A N 1
ATOM 896 C CA . SER A 1 114 ? 12.43 -8.5 -27 1 75.75 114 SER A CA 1
ATOM 897 C C . SER A 1 114 ? 11.625 -7.367 -26.375 1 75.75 114 SER A C 1
ATOM 899 O O . SER A 1 114 ? 12.195 -6.414 -25.844 1 75.75 114 SER A O 1
ATOM 901 N N . ARG A 1 115 ? 10.367 -7.508 -26.531 1 83.19 115 ARG A N 1
ATOM 902 C CA . ARG A 1 115 ? 9.531 -6.473 -25.938 1 83.19 115 ARG A CA 1
ATOM 903 C C . ARG A 1 115 ? 8.18 -7.039 -25.516 1 83.19 115 ARG A C 1
ATOM 905 O O . ARG A 1 115 ? 7.754 -8.086 -26.016 1 83.19 115 ARG A O 1
ATOM 912 N N . ASN A 1 116 ? 7.535 -6.355 -24.625 1 88.06 116 ASN A N 1
ATOM 913 C CA . ASN A 1 116 ? 6.203 -6.715 -24.141 1 88.06 116 ASN A CA 1
ATOM 914 C C . ASN A 1 116 ? 5.125 -5.824 -24.75 1 88.06 116 ASN A C 1
ATOM 916 O O . ASN A 1 116 ? 5.434 -4.824 -25.391 1 88.06 116 ASN A O 1
ATOM 920 N N . PHE A 1 117 ? 3.934 -6.266 -24.656 1 89.69 117 PHE A N 1
ATOM 921 C CA . PHE A 1 117 ? 2.752 -5.555 -25.125 1 89.69 117 PHE A CA 1
ATOM 922 C C . PHE A 1 117 ? 1.649 -5.574 -24.078 1 89.69 117 PHE A C 1
ATOM 924 O O . PHE A 1 117 ? 1.762 -6.27 -23.062 1 89.69 117 PHE A O 1
ATOM 931 N N . VAL A 1 118 ? 0.652 -4.824 -24.297 1 88.38 118 VAL A N 1
ATOM 932 C CA . VAL A 1 118 ? -0.496 -4.797 -23.406 1 88.38 118 VAL A CA 1
ATOM 933 C C . VAL A 1 118 ? -1.037 -6.211 -23.203 1 88.38 118 VAL A C 1
ATOM 935 O O . VAL A 1 118 ? -1.394 -6.598 -22.094 1 88.38 118 VAL A O 1
ATOM 938 N N . GLU A 1 119 ? -0.99 -6.934 -24.328 1 91.75 119 GLU A N 1
ATOM 939 C CA . GLU A 1 119 ? -1.665 -8.227 -24.344 1 91.75 119 GLU A CA 1
ATOM 940 C C . GLU A 1 119 ? -0.681 -9.367 -24.078 1 91.75 119 GLU A C 1
ATOM 942 O O . GLU A 1 119 ? -1.084 -10.523 -23.938 1 91.75 119 GLU A O 1
ATOM 947 N N . PHE A 1 120 ? 0.613 -9.023 -23.953 1 91.69 120 PHE A N 1
ATOM 948 C CA . PHE A 1 120 ? 1.593 -10.102 -23.969 1 91.69 120 PHE A CA 1
ATOM 949 C C . PHE A 1 120 ? 2.848 -9.719 -23.203 1 91.69 120 PHE A C 1
ATOM 951 O O . PHE A 1 120 ? 3.355 -8.602 -23.359 1 91.69 120 PHE A O 1
ATOM 958 N N . ALA A 1 121 ? 3.324 -10.641 -22.406 1 89.94 121 ALA A N 1
ATOM 959 C CA . ALA A 1 121 ? 4.633 -10.516 -21.766 1 89.94 121 ALA A CA 1
ATOM 960 C C . ALA A 1 121 ? 5.32 -11.875 -21.656 1 89.94 121 ALA A C 1
ATOM 962 O O . ALA A 1 121 ? 4.672 -12.883 -21.344 1 89.94 121 ALA A O 1
ATOM 963 N N . THR A 1 122 ? 6.578 -11.852 -21.906 1 85.69 122 THR A N 1
ATOM 964 C CA . THR A 1 122 ? 7.336 -13.086 -21.703 1 85.69 122 THR A CA 1
ATOM 965 C C . THR A 1 122 ? 7.812 -13.195 -20.266 1 85.69 122 THR A C 1
ATOM 967 O O . THR A 1 122 ? 8.32 -12.227 -19.688 1 85.69 122 THR A O 1
ATOM 970 N N . ARG A 1 123 ? 7.684 -14.227 -19.641 1 79.19 123 ARG A N 1
ATOM 971 C CA . ARG A 1 123 ? 8.133 -14.492 -18.281 1 79.19 123 ARG A CA 1
ATOM 972 C C . ARG A 1 123 ? 9.477 -15.211 -18.281 1 79.19 123 ARG A C 1
ATOM 974 O O . ARG A 1 123 ? 10.328 -14.945 -17.422 1 79.19 123 ARG A O 1
ATOM 981 N N . GLU A 1 124 ? 9.727 -16.109 -19.078 1 82.44 124 GLU A N 1
ATOM 982 C CA . GLU A 1 124 ? 10.922 -16.891 -19.391 1 82.44 124 GLU A CA 1
ATOM 983 C C . GLU A 1 124 ? 10.773 -17.625 -20.719 1 82.44 124 GLU A C 1
ATOM 985 O O . GLU A 1 124 ? 9.703 -17.609 -21.328 1 82.44 124 GLU A O 1
ATOM 990 N N . ALA A 1 125 ? 11.766 -18.266 -21.109 1 77.44 125 ALA A N 1
ATOM 991 C CA . ALA A 1 125 ? 11.703 -18.984 -22.375 1 77.44 125 ALA A CA 1
ATOM 992 C C . ALA A 1 125 ? 10.539 -19.969 -22.406 1 77.44 125 ALA A C 1
ATOM 994 O O . ALA A 1 125 ? 10.359 -20.75 -21.469 1 77.44 125 ALA A O 1
ATOM 995 N N . PHE A 1 126 ? 9.672 -19.734 -23.438 1 80 126 PHE A N 1
ATOM 996 C CA . PHE A 1 126 ? 8.578 -20.656 -23.75 1 80 126 PHE A CA 1
ATOM 997 C C . PHE A 1 126 ? 7.43 -20.484 -22.766 1 80 126 PHE A C 1
ATOM 999 O O . PHE A 1 126 ? 6.59 -21.375 -22.625 1 80 126 PHE A O 1
ATOM 1006 N N . ARG A 1 127 ? 7.418 -19.391 -22.031 1 89.94 127 ARG A N 1
ATOM 1007 C CA . ARG A 1 127 ? 6.336 -19.047 -21.109 1 89.94 127 ARG A CA 1
ATOM 1008 C C . ARG A 1 127 ? 5.84 -17.625 -21.328 1 89.94 127 ARG A C 1
ATOM 1010 O O . ARG A 1 127 ? 6.613 -16.672 -21.25 1 89.94 127 ARG A O 1
ATOM 1017 N N . CYS A 1 128 ? 4.582 -17.578 -21.562 1 91.69 128 CYS A N 1
ATOM 1018 C CA . CYS A 1 128 ? 4.012 -16.281 -21.938 1 91.69 128 CYS A CA 1
ATOM 1019 C C . CYS A 1 128 ? 2.812 -15.945 -21.062 1 91.69 128 CYS A C 1
ATOM 1021 O O . CYS A 1 128 ? 2.008 -16.828 -20.734 1 91.69 128 CYS A O 1
ATOM 1023 N N . ASP A 1 129 ? 2.803 -14.719 -20.672 1 93.75 129 ASP A N 1
ATOM 1024 C CA . ASP A 1 129 ? 1.638 -14.141 -20.016 1 93.75 129 ASP A CA 1
ATOM 1025 C C . ASP A 1 129 ? 0.754 -13.391 -21.016 1 93.75 129 ASP A C 1
ATOM 1027 O O . ASP A 1 129 ? 1.214 -12.469 -21.688 1 93.75 129 ASP A O 1
ATOM 1031 N N . ILE A 1 130 ? -0.455 -13.766 -21.125 1 95.12 130 ILE A N 1
ATOM 1032 C CA . ILE A 1 130 ? -1.353 -13.086 -22.047 1 95.12 130 ILE A CA 1
ATOM 1033 C C . ILE A 1 130 ? -2.551 -12.523 -21.297 1 95.12 130 ILE A C 1
ATOM 1035 O O . ILE A 1 130 ? -3.039 -13.133 -20.344 1 95.12 130 ILE A O 1
ATOM 1039 N N . ARG A 1 131 ? -2.965 -11.383 -21.625 1 94 131 ARG A N 1
ATOM 1040 C CA . ARG A 1 131 ? -4.062 -10.672 -20.984 1 94 131 ARG A CA 1
ATOM 1041 C C . ARG A 1 131 ? -4.711 -9.68 -21.938 1 94 131 ARG A C 1
ATOM 1043 O O . ARG A 1 131 ? -4.07 -9.203 -22.875 1 94 131 ARG A O 1
ATOM 1050 N N . HIS A 1 132 ? -5.973 -9.438 -21.656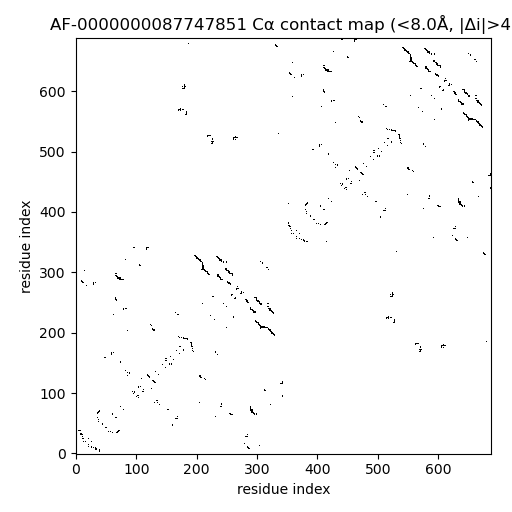 1 93.44 132 HIS A N 1
ATOM 1051 C CA . HIS A 1 132 ? -6.738 -8.469 -22.438 1 93.44 132 HIS A CA 1
ATOM 1052 C C . HIS A 1 132 ? -6.734 -8.836 -23.922 1 93.44 132 HIS A C 1
ATOM 1054 O O . HIS A 1 132 ? -6.676 -7.957 -24.781 1 93.44 132 HIS A O 1
ATOM 1060 N N . THR A 1 133 ? -6.688 -10.078 -24.203 1 95.12 133 THR A N 1
ATOM 1061 C CA . THR A 1 133 ? -6.629 -10.547 -25.578 1 95.12 133 THR A CA 1
ATOM 1062 C C . THR A 1 133 ? -8.031 -10.695 -26.156 1 95.12 133 THR A C 1
ATOM 1064 O O . THR A 1 133 ? -9.008 -10.805 -25.406 1 95.12 133 THR A O 1
ATOM 1067 N N . PRO A 1 134 ? -8.117 -10.688 -27.438 1 95.25 134 PRO A N 1
ATOM 1068 C CA . PRO A 1 134 ? -9.43 -10.586 -28.094 1 95.25 134 PRO A CA 1
ATOM 1069 C C . PRO A 1 134 ? -10.406 -11.664 -27.625 1 95.25 134 PRO A C 1
ATOM 1071 O O . PRO A 1 134 ? -11.547 -11.359 -27.266 1 95.25 134 PRO A O 1
ATOM 1074 N N . ASN A 1 135 ? -10.039 -12.906 -27.625 1 96.62 135 ASN A N 1
ATOM 1075 C CA . ASN A 1 135 ? -10.977 -13.969 -27.266 1 96.62 135 ASN A CA 1
ATOM 1076 C C . ASN A 1 135 ? -11.297 -13.961 -25.781 1 96.62 135 ASN A C 1
ATOM 1078 O O . ASN A 1 135 ? -12.438 -14.234 -25.391 1 96.62 135 ASN A O 1
ATOM 1082 N N . LEU A 1 136 ? -10.344 -13.742 -24.938 1 95.75 136 LEU A N 1
ATOM 1083 C CA . LEU A 1 136 ? -10.609 -13.617 -23.516 1 95.75 136 LEU A CA 1
ATOM 1084 C C . LEU A 1 136 ? -11.562 -12.461 -23.234 1 95.75 136 LEU A C 1
ATOM 1086 O O . LEU A 1 136 ? -12.492 -12.594 -22.438 1 95.75 136 LEU A O 1
ATOM 1090 N N . VAL A 1 137 ? -11.328 -11.344 -23.891 1 94.5 137 VAL A N 1
ATOM 1091 C CA . VAL A 1 137 ? -12.18 -10.18 -23.719 1 94.5 137 VAL A CA 1
ATOM 1092 C C . VAL A 1 137 ? -13.594 -10.492 -24.203 1 94.5 137 VAL A C 1
ATOM 1094 O O . VAL A 1 137 ? -14.578 -10.141 -23.547 1 94.5 137 VAL A O 1
ATOM 1097 N N . ALA A 1 138 ? -13.672 -11.141 -25.344 1 94.94 138 ALA A N 1
ATOM 1098 C CA . ALA A 1 138 ? -14.977 -11.508 -25.891 1 94.94 138 ALA A CA 1
ATOM 1099 C C . ALA A 1 138 ? -15.719 -12.438 -24.938 1 94.94 138 ALA A C 1
ATOM 1101 O O . ALA A 1 138 ? -16.922 -12.273 -24.719 1 94.94 138 ALA A O 1
ATOM 1102 N N . LEU A 1 139 ? -15.031 -13.383 -24.438 1 92.81 139 LEU A N 1
ATOM 1103 C CA . LEU A 1 139 ? -15.648 -14.328 -23.516 1 92.81 139 LEU A CA 1
ATOM 1104 C C . LEU A 1 139 ? -16.109 -13.625 -22.25 1 92.81 139 LEU A C 1
ATOM 1106 O O . LEU A 1 139 ? -17.172 -13.93 -21.703 1 92.81 139 LEU A O 1
ATOM 1110 N N . ARG A 1 140 ? -15.359 -12.719 -21.734 1 90.5 140 ARG A N 1
ATOM 1111 C CA . ARG A 1 140 ? -15.719 -11.953 -20.547 1 90.5 140 ARG A CA 1
ATOM 1112 C C . ARG A 1 140 ? -17.047 -11.219 -20.75 1 90.5 140 ARG A C 1
ATOM 1114 O O . ARG A 1 140 ? -17.875 -11.156 -19.844 1 90.5 140 ARG A O 1
ATOM 1121 N N . LYS A 1 141 ? -17.25 -10.703 -21.875 1 89 141 LYS A N 1
ATOM 1122 C CA . LYS A 1 141 ? -18.453 -9.938 -22.188 1 89 141 LYS A CA 1
ATOM 1123 C C . LYS A 1 141 ? -19.688 -10.828 -22.188 1 89 141 LYS A C 1
ATOM 1125 O O . LYS A 1 141 ? -20.812 -10.344 -22.047 1 89 141 LYS A O 1
ATOM 1130 N N . THR A 1 142 ? -19.438 -12.094 -22.344 1 87.06 142 THR A N 1
ATOM 1131 C CA . THR A 1 142 ? -20.562 -13.016 -22.375 1 87.06 142 THR A CA 1
ATOM 1132 C C . THR A 1 142 ? -20.984 -13.422 -20.969 1 87.06 142 THR A C 1
ATOM 1134 O O . THR A 1 142 ? -22.031 -14.031 -20.781 1 87.06 142 THR A O 1
ATOM 1137 N N . GLN A 1 143 ? -20.125 -13.094 -20.016 1 82.56 143 GLN A N 1
ATOM 1138 C CA . GLN A 1 143 ? -20.406 -13.492 -18.641 1 82.56 143 GLN A CA 1
ATOM 1139 C C . GLN A 1 143 ? -21.453 -12.578 -18 1 82.56 143 GLN A C 1
ATOM 1141 O O . GLN A 1 143 ? -21.531 -11.391 -18.328 1 82.56 143 GLN A O 1
ATOM 1146 N N . PRO A 1 144 ? -22.188 -13.094 -17.078 1 78.75 144 PRO A N 1
ATOM 1147 C CA . PRO A 1 144 ? -23.156 -12.242 -16.375 1 78.75 144 PRO A CA 1
ATOM 1148 C C . PRO A 1 144 ? -22.484 -11.18 -15.516 1 78.75 144 PRO A C 1
ATOM 1150 O O . PRO A 1 144 ? -21.297 -11.297 -15.18 1 78.75 144 PRO A O 1
ATOM 1153 N N . LYS A 1 145 ? -23.344 -10.188 -15.234 1 77 145 LYS A N 1
ATOM 1154 C CA . LYS A 1 145 ? -22.891 -9.164 -14.305 1 77 145 LYS A CA 1
ATOM 1155 C C . LYS A 1 145 ? -22.547 -9.766 -12.945 1 77 145 LYS A C 1
ATOM 1157 O O . LYS A 1 145 ? -23.078 -10.805 -12.57 1 77 145 LYS A O 1
ATOM 1162 N N . GLU A 1 146 ? -21.609 -9.148 -12.297 1 71.44 146 GLU A N 1
ATOM 1163 C CA . GLU A 1 146 ? -21.094 -9.656 -11.031 1 71.44 146 GLU A CA 1
ATOM 1164 C C . GLU A 1 146 ? -22.234 -10.039 -10.086 1 71.44 146 GLU A C 1
ATOM 1166 O O . GLU A 1 146 ? -22.172 -11.078 -9.422 1 71.44 146 GLU A O 1
ATOM 1171 N N . SER A 1 147 ? -23.188 -9.203 -10.016 1 67.56 147 SER A N 1
ATOM 1172 C CA . SER A 1 147 ? -24.297 -9.406 -9.078 1 67.56 147 SER A CA 1
ATOM 1173 C C . SER A 1 147 ? -25.141 -10.609 -9.477 1 67.56 147 SER A C 1
ATOM 1175 O O . SER A 1 147 ? -25.906 -11.141 -8.664 1 67.56 147 SER A O 1
ATOM 1177 N N . GLU A 1 148 ? -24.953 -11.078 -10.711 1 70.31 148 GLU A N 1
ATOM 1178 C CA . GLU A 1 148 ? -25.797 -12.148 -11.234 1 70.31 148 GLU A CA 1
ATOM 1179 C C . GLU A 1 148 ? -25.016 -13.453 -11.367 1 70.31 148 GLU A C 1
ATOM 1181 O O . GLU A 1 148 ? -25.562 -14.477 -11.773 1 70.31 148 GLU A O 1
ATOM 1186 N N . ARG A 1 149 ? -23.812 -13.312 -11.031 1 64.12 149 ARG A N 1
ATOM 1187 C CA . ARG A 1 149 ? -22.969 -14.477 -11.258 1 64.12 149 ARG A CA 1
ATOM 1188 C C . ARG A 1 149 ? -23.266 -15.586 -10.258 1 64.12 149 ARG A C 1
ATOM 1190 O O . ARG A 1 149 ? -23.625 -15.305 -9.109 1 64.12 149 ARG A O 1
ATOM 1197 N N . THR A 1 150 ? -23.312 -16.797 -10.93 1 62.75 150 THR A N 1
ATOM 1198 C CA . THR A 1 150 ? -23.453 -18.016 -10.156 1 62.75 150 THR A CA 1
ATOM 1199 C C . THR A 1 150 ? -22.109 -18.75 -10.047 1 62.75 150 THR A C 1
ATOM 1201 O O . THR A 1 150 ? -21.062 -18.188 -10.375 1 62.75 150 THR A O 1
ATOM 1204 N N . SER A 1 151 ? -22.094 -19.984 -9.453 1 62.66 151 SER A N 1
ATOM 1205 C CA . SER A 1 151 ? -20.891 -20.797 -9.281 1 62.66 151 SER A CA 1
ATOM 1206 C C . SER A 1 151 ? -20.453 -21.438 -10.602 1 62.66 151 SER A C 1
ATOM 1208 O O . SER A 1 151 ? -19.375 -22.016 -10.695 1 62.66 151 SER A O 1
ATOM 1210 N N . LYS A 1 152 ? -21.203 -21.219 -11.641 1 65.31 152 LYS A N 1
ATOM 1211 C CA . LYS A 1 152 ? -20.859 -21.844 -12.914 1 65.31 152 LYS A CA 1
ATOM 1212 C C . LYS A 1 152 ? -19.828 -21.016 -13.664 1 65.31 152 LYS A C 1
ATOM 1214 O O . LYS A 1 152 ? -19.016 -21.547 -14.43 1 65.31 152 LYS A O 1
ATOM 1219 N N . GLU A 1 153 ? -19.828 -19.812 -13.406 1 75.94 153 GLU A N 1
ATOM 1220 C CA . GLU A 1 153 ? -18.906 -18.891 -14.086 1 75.94 153 GLU A CA 1
ATOM 1221 C C . GLU A 1 153 ? -17.656 -18.641 -13.25 1 75.94 153 GLU A C 1
ATOM 1223 O O . GLU A 1 153 ? -17.688 -18.766 -12.023 1 75.94 153 GLU A O 1
ATOM 1228 N N . ILE A 1 154 ? -16.656 -18.562 -14.102 1 81.69 154 ILE A N 1
ATOM 1229 C CA . ILE A 1 154 ? -15.492 -18.062 -13.383 1 81.69 154 ILE A CA 1
ATOM 1230 C C . ILE A 1 154 ? -15.75 -16.625 -12.914 1 81.69 154 ILE A C 1
ATOM 1232 O O . ILE A 1 154 ? -15.883 -15.711 -13.734 1 81.69 154 ILE A O 1
ATOM 1236 N N . ASN A 1 155 ? -15.977 -16.484 -11.641 1 80.31 155 ASN A N 1
ATOM 1237 C CA . ASN A 1 155 ? -16.344 -15.227 -11.008 1 80.31 155 ASN A CA 1
ATOM 1238 C C . ASN A 1 155 ? -15.281 -14.773 -10.008 1 80.31 155 ASN A C 1
ATOM 1240 O O . ASN A 1 155 ? -15.117 -15.383 -8.953 1 80.31 155 ASN A O 1
ATOM 1244 N N . PRO A 1 156 ? -14.617 -13.664 -10.398 1 85.31 156 PRO A N 1
ATOM 1245 C CA . PRO A 1 156 ? -13.648 -13.156 -9.422 1 85.31 156 PRO A CA 1
ATOM 1246 C C . PRO A 1 156 ? -14.305 -12.734 -8.109 1 85.31 156 PRO A C 1
ATOM 1248 O O . PRO A 1 156 ? -13.609 -12.539 -7.105 1 85.31 156 PRO A O 1
ATOM 1251 N N . ARG A 1 157 ? -15.594 -12.656 -8.109 1 87.12 157 ARG A N 1
ATOM 1252 C CA . ARG A 1 157 ? -16.297 -12.273 -6.887 1 87.12 157 ARG A CA 1
ATOM 1253 C C . ARG A 1 157 ? -17.094 -13.445 -6.324 1 87.12 157 ARG A C 1
ATOM 1255 O O . ARG A 1 157 ? -18.156 -13.25 -5.738 1 87.12 157 ARG A O 1
ATOM 1262 N N . HIS A 1 158 ? -16.656 -14.594 -6.715 1 87.19 158 HIS A N 1
ATOM 1263 C CA . HIS A 1 158 ? -17.266 -15.758 -6.082 1 87.19 158 HIS A CA 1
ATOM 1264 C C . HIS A 1 158 ? -17.297 -15.609 -4.562 1 87.19 158 HIS A C 1
ATOM 1266 O O . HIS A 1 158 ? -16.266 -15.312 -3.945 1 87.19 158 HIS A O 1
ATOM 1272 N N . PRO A 1 159 ? -18.391 -15.828 -3.941 1 86.38 159 PRO A N 1
ATOM 1273 C CA . PRO A 1 159 ? -18.531 -15.523 -2.516 1 86.38 159 PRO A CA 1
ATOM 1274 C C . PRO A 1 159 ? -17.516 -16.266 -1.649 1 86.38 159 PRO A C 1
ATOM 1276 O O . PRO A 1 159 ? -16.984 -15.703 -0.694 1 86.38 159 PRO A O 1
ATOM 1279 N N . ILE A 1 160 ? -17.266 -17.531 -2 1 90.19 160 ILE A N 1
ATOM 1280 C CA . ILE A 1 160 ? -16.312 -18.312 -1.231 1 90.19 160 ILE A CA 1
ATOM 1281 C C . ILE A 1 160 ? -14.922 -17.703 -1.358 1 90.19 160 ILE A C 1
ATOM 1283 O O . ILE A 1 160 ? -14.219 -17.516 -0.359 1 90.19 160 ILE A O 1
ATOM 1287 N N . VAL A 1 161 ? -14.562 -17.391 -2.551 1 92.88 161 VAL A N 1
ATOM 1288 C CA . VAL A 1 161 ? -13.227 -16.859 -2.834 1 92.88 161 VAL A CA 1
ATOM 1289 C C . VAL A 1 161 ? -13.055 -15.5 -2.168 1 92.88 161 VAL A C 1
ATOM 1291 O O . VAL A 1 161 ? -12.094 -15.273 -1.432 1 92.88 161 VAL A O 1
ATOM 1294 N N . VAL A 1 162 ? -13.984 -14.625 -2.32 1 91.38 162 VAL A N 1
ATOM 1295 C CA . VAL A 1 162 ? -13.906 -13.266 -1.8 1 91.38 162 VAL A CA 1
ATOM 1296 C C . VAL A 1 162 ? -13.875 -13.297 -0.273 1 91.38 162 VAL A C 1
ATOM 1298 O O . VAL A 1 162 ? -13.133 -12.539 0.354 1 91.38 162 VAL A O 1
ATOM 1301 N N . SER A 1 163 ? -14.719 -14.172 0.27 1 93.81 163 SER A N 1
ATOM 1302 C CA . SER A 1 163 ? -14.742 -14.258 1.726 1 93.81 163 SER A CA 1
ATOM 1303 C C . SER A 1 163 ? -13.391 -14.68 2.279 1 93.81 163 SER A C 1
ATOM 1305 O O . SER A 1 163 ? -12.898 -14.102 3.25 1 93.81 163 SER A O 1
ATOM 1307 N N . ILE A 1 164 ? -12.773 -15.68 1.645 1 96.88 164 ILE A N 1
ATOM 1308 C CA . ILE A 1 164 ? -11.461 -16.141 2.08 1 96.88 164 ILE A CA 1
ATOM 1309 C C . ILE A 1 164 ? -10.438 -15.023 1.917 1 96.88 164 ILE A C 1
ATOM 1311 O O . ILE A 1 164 ? -9.68 -14.719 2.848 1 96.88 164 ILE A O 1
ATOM 1315 N N . LEU A 1 165 ? -10.438 -14.43 0.793 1 97.5 165 LEU A N 1
ATOM 1316 C CA . LEU A 1 165 ? -9.445 -13.398 0.477 1 97.5 165 LEU A CA 1
ATOM 1317 C C . LEU A 1 165 ? -9.594 -12.203 1.408 1 97.5 165 LEU A C 1
ATOM 1319 O O . LEU A 1 165 ? -8.594 -11.664 1.893 1 97.5 165 LEU A O 1
ATOM 1323 N N . GLN A 1 166 ? -10.797 -11.789 1.678 1 95.5 166 GLN A N 1
ATOM 1324 C CA . GLN A 1 166 ? -11.047 -10.648 2.551 1 95.5 166 GLN A CA 1
ATOM 1325 C C . GLN A 1 166 ? -10.578 -10.93 3.975 1 95.5 166 GLN A C 1
ATOM 1327 O O . GLN A 1 166 ? -9.945 -10.078 4.602 1 95.5 166 GLN A O 1
ATOM 1332 N N . ASP A 1 167 ? -10.883 -12.102 4.445 1 97.06 167 ASP A N 1
ATOM 1333 C CA . ASP A 1 167 ? -10.5 -12.461 5.809 1 97.06 167 ASP A CA 1
ATOM 1334 C C . ASP A 1 167 ? -8.984 -12.578 5.941 1 97.06 167 ASP A C 1
ATOM 1336 O O . ASP A 1 167 ? -8.414 -12.219 6.973 1 97.06 167 ASP A O 1
ATOM 1340 N N . VAL A 1 168 ? -8.359 -13.055 4.906 1 98.25 168 VAL A N 1
ATOM 1341 C CA . VAL A 1 168 ? -6.914 -13.25 4.957 1 98.25 168 VAL A CA 1
ATOM 1342 C C . VAL A 1 168 ? -6.199 -11.914 4.781 1 98.25 168 VAL A C 1
ATOM 1344 O O . VAL A 1 168 ? -5.219 -11.633 5.477 1 98.25 168 VAL A O 1
ATOM 1347 N N . ALA A 1 169 ? -6.672 -11.07 3.941 1 97.75 169 ALA A N 1
ATOM 1348 C CA . ALA A 1 169 ? -6.004 -9.82 3.596 1 97.75 169 ALA A CA 1
ATOM 1349 C C . ALA A 1 169 ? -6.277 -8.75 4.645 1 97.75 169 ALA A C 1
ATOM 1351 O O . ALA A 1 169 ? -5.473 -7.832 4.828 1 97.75 169 ALA A O 1
ATOM 1352 N N . GLN A 1 170 ? -7.426 -8.828 5.277 1 95.81 170 GLN A N 1
ATOM 1353 C CA . GLN A 1 170 ? -7.828 -7.797 6.227 1 95.81 170 GLN A CA 1
ATOM 1354 C C . GLN A 1 170 ? -8.336 -8.414 7.527 1 95.81 170 GLN A C 1
ATOM 1356 O O . GLN A 1 170 ? -9.516 -8.281 7.863 1 95.81 170 GLN A O 1
ATOM 1361 N N . PRO A 1 171 ? -7.453 -8.992 8.242 1 95.81 171 PRO A N 1
ATOM 1362 C CA . PRO A 1 171 ? -7.867 -9.547 9.531 1 95.81 171 PRO A CA 1
ATOM 1363 C C . PRO A 1 171 ? -8.398 -8.484 10.484 1 95.81 171 PRO A C 1
ATOM 1365 O O . PRO A 1 171 ? -8.008 -7.32 10.398 1 95.81 171 PRO A O 1
ATOM 1368 N N . ASP A 1 172 ? -9.219 -8.93 11.344 1 94 172 ASP A N 1
ATOM 1369 C CA . ASP A 1 172 ? -9.812 -8.062 12.359 1 94 172 ASP A CA 1
ATOM 1370 C C . ASP A 1 172 ? -8.812 -7.75 13.469 1 94 172 ASP A C 1
ATOM 1372 O O . ASP A 1 172 ? -8.18 -8.656 14.016 1 94 172 ASP A O 1
ATOM 1376 N N . GLY A 1 173 ? -8.648 -6.516 13.797 1 93.75 173 GLY A N 1
ATOM 1377 C CA . GLY A 1 173 ? -7.688 -6.105 14.812 1 93.75 173 GLY A CA 1
ATOM 1378 C C . GLY A 1 173 ? -8.289 -6.047 16.203 1 93.75 173 GLY A C 1
ATOM 1379 O O . GLY A 1 173 ? -7.578 -5.789 17.188 1 93.75 173 GLY A O 1
ATOM 1380 N N . GLY A 1 174 ? -9.578 -6.34 16.281 1 95.06 174 GLY A N 1
ATOM 1381 C CA . GLY A 1 174 ? -10.289 -6.125 17.531 1 95.06 174 GLY A CA 1
ATOM 1382 C C . GLY A 1 174 ? -10.906 -4.746 17.641 1 95.06 174 GLY A C 1
ATOM 1383 O O . GLY A 1 174 ? -10.5 -3.82 16.938 1 95.06 174 GLY A O 1
ATOM 1384 N N . ALA A 1 175 ? -11.797 -4.566 18.531 1 93.38 175 ALA A N 1
ATOM 1385 C CA . ALA A 1 175 ? -12.625 -3.367 18.625 1 93.38 175 ALA A CA 1
ATOM 1386 C C . ALA A 1 175 ? -11.773 -2.117 18.812 1 93.38 175 ALA A C 1
ATOM 1388 O O . ALA A 1 175 ? -11.961 -1.116 18.125 1 93.38 175 ALA A O 1
ATOM 1389 N N . LEU A 1 176 ? -10.883 -2.162 19.688 1 94.69 176 LEU A N 1
ATOM 1390 C CA . LEU A 1 176 ? -10.094 -0.99 20.047 1 94.69 176 LEU A CA 1
ATOM 1391 C C . LEU A 1 176 ? -9.234 -0.538 18.875 1 94.69 176 LEU A C 1
ATOM 1393 O O . LEU A 1 176 ? -9.258 0.635 18.484 1 94.69 176 LEU A O 1
ATOM 1397 N N . LYS A 1 177 ? -8.523 -1.478 18.234 1 95.5 177 LYS A N 1
ATOM 1398 C CA . LYS A 1 177 ? -7.652 -1.126 17.125 1 95.5 177 LYS A CA 1
ATOM 1399 C C . LYS A 1 177 ? -8.469 -0.741 15.891 1 95.5 177 LYS A C 1
ATOM 1401 O O . LYS A 1 177 ? -8.109 0.183 15.156 1 95.5 177 LYS A O 1
ATOM 1406 N N . ASN A 1 178 ? -9.539 -1.455 15.703 1 94.12 178 ASN A N 1
ATOM 1407 C CA . ASN A 1 178 ? -10.422 -1.071 14.609 1 94.12 178 ASN A CA 1
ATOM 1408 C C . ASN A 1 178 ? -10.898 0.371 14.75 1 94.12 178 ASN A C 1
ATOM 1410 O O . ASN A 1 178 ? -10.891 1.133 13.781 1 94.12 178 ASN A O 1
ATOM 1414 N N . HIS A 1 179 ? -11.242 0.707 15.938 1 93.38 179 HIS A N 1
ATOM 1415 C CA . HIS A 1 179 ? -11.711 2.062 16.203 1 93.38 179 HIS A CA 1
ATOM 1416 C C . HIS A 1 179 ? -10.594 3.08 16.031 1 93.38 179 HIS A C 1
ATOM 1418 O O . HIS A 1 179 ? -10.836 4.223 15.633 1 93.38 179 HIS A O 1
ATOM 1424 N N . GLY A 1 180 ? -9.414 2.623 16.25 1 95.25 180 GLY A N 1
ATOM 1425 C CA . GLY A 1 180 ? -8.25 3.494 16.188 1 95.25 180 GLY A CA 1
ATOM 1426 C C . GLY A 1 180 ? -7.824 3.834 14.773 1 95.25 180 GLY A C 1
ATOM 1427 O O . GLY A 1 180 ? -7.027 4.75 14.555 1 95.25 180 GLY A O 1
ATOM 1428 N N . ASN A 1 181 ? -8.281 3.041 13.828 1 95.06 181 ASN A N 1
ATOM 1429 C CA . ASN A 1 181 ? -8.023 3.395 12.43 1 95.06 181 ASN A CA 1
ATOM 1430 C C . ASN A 1 181 ? -8.914 4.543 11.969 1 95.06 181 ASN A C 1
ATOM 1432 O O . ASN A 1 181 ? -9.742 4.367 11.078 1 95.06 181 ASN A O 1
ATOM 1436 N N . TYR A 1 182 ? -8.664 5.707 12.523 1 93.31 182 TYR A N 1
ATOM 1437 C CA . TYR A 1 182 ? -9.547 6.863 12.477 1 93.31 182 TYR A CA 1
ATOM 1438 C C . TYR A 1 182 ? -9.547 7.5 11.094 1 93.31 182 TYR A C 1
ATOM 1440 O O . TYR A 1 182 ? -10.516 8.172 10.711 1 93.31 182 TYR A O 1
ATOM 1448 N N . GLY A 1 183 ? -8.5 7.293 10.352 1 91.12 183 GLY A N 1
ATOM 1449 C CA . GLY A 1 183 ? -8.438 7.812 8.992 1 91.12 183 GLY A CA 1
ATOM 1450 C C . GLY A 1 183 ? -9.484 7.219 8.07 1 91.12 183 GLY A C 1
ATOM 1451 O O . GLY A 1 183 ? -9.734 7.746 6.988 1 91.12 183 GLY A O 1
ATOM 1452 N N . MET A 1 184 ? -10.086 6.125 8.492 1 89.31 184 MET A N 1
ATOM 1453 C CA . MET A 1 184 ? -11.125 5.48 7.688 1 89.31 184 MET A CA 1
ATOM 1454 C C . MET A 1 184 ? -12.32 6.402 7.504 1 89.31 184 MET A C 1
ATOM 1456 O O . MET A 1 184 ? -13.086 6.25 6.547 1 89.31 184 MET A O 1
ATOM 1460 N N . TRP A 1 185 ? -12.469 7.371 8.359 1 85.5 185 TRP A N 1
ATOM 1461 C CA . TRP A 1 185 ? -13.578 8.305 8.242 1 85.5 185 TRP A CA 1
ATOM 1462 C C . TRP A 1 185 ? -13.414 9.195 7.02 1 85.5 185 TRP A C 1
ATOM 1464 O O . TRP A 1 185 ? -14.391 9.773 6.531 1 85.5 185 TRP A O 1
ATOM 1474 N N . ASN A 1 186 ? -12.195 9.391 6.613 1 77.88 186 ASN A N 1
ATOM 1475 C CA . ASN A 1 186 ? -11.93 10.25 5.469 1 77.88 186 ASN A CA 1
ATOM 1476 C C . ASN A 1 186 ? -12.172 9.523 4.148 1 77.88 186 ASN A C 1
ATOM 1478 O O . ASN A 1 186 ? -12.07 10.125 3.078 1 77.88 186 ASN A O 1
ATOM 1482 N N . PHE A 1 187 ? -12.547 8.266 4.281 1 70.38 187 PHE A N 1
ATOM 1483 C CA . PHE A 1 187 ? -12.773 7.477 3.078 1 70.38 187 PHE A CA 1
ATOM 1484 C C . PHE A 1 187 ? -14.195 6.926 3.051 1 70.38 187 PHE A C 1
ATOM 1486 O O . PHE A 1 187 ? -14.789 6.688 4.102 1 70.38 187 PHE A O 1
ATOM 1493 N N . SER A 1 188 ? -14.75 6.922 2.021 1 61.31 188 SER A N 1
ATOM 1494 C CA . SER A 1 188 ? -16.141 6.512 1.84 1 61.31 188 SER A CA 1
ATOM 1495 C C . SER A 1 188 ? -16.312 5.016 2.084 1 61.31 188 SER A C 1
ATOM 1497 O O . SER A 1 188 ? -17.172 4.379 1.48 1 61.31 188 SER A O 1
ATOM 1499 N N . PHE A 1 189 ? -15.484 4.465 2.869 1 63.5 189 PHE A N 1
ATOM 1500 C CA . PHE A 1 189 ? -15.555 3.018 3.041 1 63.5 189 PHE A CA 1
ATOM 1501 C C . PHE A 1 189 ? -16.219 2.66 4.367 1 63.5 189 PHE A C 1
ATOM 1503 O O . PHE A 1 189 ? -15.93 1.611 4.945 1 63.5 189 PHE A O 1
ATOM 1510 N N . GLY A 1 190 ? -17.172 3.5 4.988 1 67.62 190 GLY A N 1
ATOM 1511 C CA . GLY A 1 190 ? -17.984 3.102 6.133 1 67.62 190 GLY A CA 1
ATOM 1512 C C . GLY A 1 190 ? -17.344 3.459 7.465 1 67.62 190 GLY A C 1
ATOM 1513 O O . GLY A 1 190 ? -17.953 3.254 8.516 1 67.62 190 GLY A O 1
ATOM 1514 N N . GLY A 1 191 ? -16.062 3.99 7.539 1 82.62 191 GLY A N 1
ATOM 1515 C CA . GLY A 1 191 ? -15.414 4.402 8.773 1 82.62 191 GLY A CA 1
ATOM 1516 C C . GLY A 1 191 ? -14.609 3.291 9.422 1 82.62 191 GLY A C 1
ATOM 1517 O O . GLY A 1 191 ? -14.438 2.221 8.836 1 82.62 191 GLY A O 1
ATOM 1518 N N . PRO A 1 192 ? -14.242 3.451 10.742 1 86.88 192 PRO A N 1
ATOM 1519 C CA . PRO A 1 192 ? -13.43 2.463 11.461 1 86.88 192 PRO A CA 1
ATOM 1520 C C . PRO A 1 192 ? -14.141 1.122 11.625 1 86.88 192 PRO A C 1
ATOM 1522 O O . PRO A 1 192 ? -15.328 1.086 11.969 1 86.88 192 PRO A O 1
ATOM 1525 N N . GLY A 1 193 ? -13.406 0.008 11.375 1 82.19 193 GLY A N 1
ATOM 1526 C CA . GLY A 1 193 ? -13.969 -1.331 11.461 1 82.19 193 GLY A CA 1
ATOM 1527 C C . GLY A 1 193 ? -14.445 -1.871 10.133 1 82.19 193 GLY A C 1
ATOM 1528 O O . GLY A 1 193 ? -14.664 -3.076 9.984 1 82.19 193 GLY A O 1
ATOM 1529 N N . SER A 1 194 ? -14.617 -0.993 9.234 1 85.56 194 SER A N 1
ATOM 1530 C CA . SER A 1 194 ? -15.039 -1.439 7.914 1 85.56 194 SER A CA 1
ATOM 1531 C C . SER A 1 194 ? -13.875 -2.045 7.137 1 85.56 194 SER A C 1
ATOM 1533 O O . SER A 1 194 ? -12.719 -1.688 7.363 1 85.56 194 SER A O 1
ATOM 1535 N N . ARG A 1 195 ? -14.25 -3 6.297 1 86.56 195 ARG A N 1
ATOM 1536 C CA . ARG A 1 195 ? -13.266 -3.592 5.395 1 86.56 195 ARG A CA 1
ATOM 1537 C C . ARG A 1 195 ? -13.375 -2.99 3.996 1 86.56 195 ARG A C 1
ATOM 1539 O O . ARG A 1 195 ? -14.477 -2.684 3.533 1 86.56 195 ARG A O 1
ATOM 1546 N N . GLN A 1 196 ? -12.266 -2.863 3.473 1 84.5 196 GLN A N 1
ATOM 1547 C CA . GLN A 1 196 ? -12.25 -2.359 2.104 1 84.5 196 GLN A CA 1
ATOM 1548 C C . GLN A 1 196 ? -12.422 -3.494 1.098 1 84.5 196 GLN A C 1
ATOM 1550 O O . GLN A 1 196 ? -11.891 -4.586 1.289 1 84.5 196 GLN A O 1
ATOM 1555 N N . ARG A 1 197 ? -13.156 -3.203 0.1 1 87.88 197 ARG A N 1
ATOM 1556 C CA . ARG A 1 197 ? -13.336 -4.184 -0.966 1 87.88 197 ARG A CA 1
ATOM 1557 C C . ARG A 1 197 ? -12.047 -4.379 -1.755 1 87.88 197 ARG A C 1
ATOM 1559 O O . ARG A 1 197 ? -11.438 -3.408 -2.215 1 87.88 197 ARG A O 1
ATOM 1566 N N . LEU A 1 198 ? -11.68 -5.617 -1.961 1 93.38 198 LEU A N 1
ATOM 1567 C CA . LEU A 1 198 ? -10.492 -5.906 -2.766 1 93.38 198 LEU A CA 1
ATOM 1568 C C . LEU A 1 198 ? -10.75 -5.598 -4.238 1 93.38 198 LEU A C 1
ATOM 1570 O O . LEU A 1 198 ? -11.836 -5.887 -4.754 1 93.38 198 LEU A O 1
ATOM 1574 N N . ALA A 1 199 ? -9.781 -5.004 -4.836 1 91.88 199 ALA A N 1
ATOM 1575 C CA . ALA A 1 199 ? -9.812 -4.855 -6.289 1 91.88 199 ALA A CA 1
ATOM 1576 C C . ALA A 1 199 ? -9.305 -6.117 -6.977 1 91.88 199 ALA A C 1
ATOM 1578 O O . ALA A 1 199 ? -8.469 -6.836 -6.43 1 91.88 199 ALA A O 1
ATOM 1579 N N . HIS A 1 200 ? -9.812 -6.41 -8.125 1 92.69 200 HIS A N 1
ATOM 1580 C CA . HIS A 1 200 ? -9.328 -7.582 -8.844 1 92.69 200 HIS A CA 1
ATOM 1581 C C . HIS A 1 200 ? -9.047 -7.254 -10.305 1 92.69 200 HIS A C 1
ATOM 1583 O O . HIS A 1 200 ? -9.641 -6.324 -10.859 1 92.69 200 HIS A O 1
ATOM 1589 N N . GLY A 1 201 ? -8.141 -7.965 -10.859 1 91 201 GLY A N 1
ATOM 1590 C CA . GLY A 1 201 ? -7.879 -7.879 -12.289 1 91 201 GLY A CA 1
ATOM 1591 C C . GLY A 1 201 ? -8.82 -8.734 -13.117 1 91 201 GLY A C 1
ATOM 1592 O O . GLY A 1 201 ? -9.805 -9.258 -12.602 1 91 201 GLY A O 1
ATOM 1593 N N . GLU A 1 202 ? -8.5 -8.734 -14.367 1 91.44 202 GLU A N 1
ATOM 1594 C CA . GLU A 1 202 ? -9.234 -9.578 -15.305 1 91.44 202 GLU A CA 1
ATOM 1595 C C . GLU A 1 202 ? -8.555 -10.938 -15.469 1 91.44 202 GLU A C 1
ATOM 1597 O O . GLU A 1 202 ? -7.375 -11.086 -15.156 1 91.44 202 GLU A O 1
ATOM 1602 N N . ILE A 1 203 ? -9.32 -11.828 -15.969 1 94.38 203 ILE A N 1
ATOM 1603 C CA . ILE A 1 203 ? -8.781 -13.164 -16.203 1 94.38 203 ILE A CA 1
ATOM 1604 C C . ILE A 1 203 ? -7.711 -13.109 -17.281 1 94.38 203 ILE A C 1
ATOM 1606 O O . ILE A 1 203 ? -7.945 -12.555 -18.359 1 94.38 203 ILE A O 1
ATOM 1610 N N . GLY A 1 204 ? -6.531 -13.5 -16.984 1 96 204 GLY A N 1
ATOM 1611 C CA . GLY A 1 204 ? -5.449 -13.758 -17.922 1 96 204 GLY A CA 1
ATOM 1612 C C . GLY A 1 204 ? -4.996 -15.203 -17.922 1 96 204 GLY A C 1
ATOM 1613 O O . GLY A 1 204 ? -5.633 -16.062 -17.312 1 96 204 GLY A O 1
ATOM 1614 N N . ALA A 1 205 ? -3.93 -15.484 -18.703 1 97.38 205 ALA A N 1
ATOM 1615 C CA . ALA A 1 205 ? -3.441 -16.859 -18.781 1 97.38 205 ALA A CA 1
ATOM 1616 C C . ALA A 1 205 ? -1.925 -16.891 -18.938 1 97.38 205 ALA A C 1
ATOM 1618 O O . ALA A 1 205 ? -1.348 -16.047 -19.625 1 97.38 205 ALA A O 1
ATOM 1619 N N . ILE A 1 206 ? -1.375 -17.828 -18.312 1 96.69 206 ILE A N 1
ATOM 1620 C CA . ILE A 1 206 ? 0.012 -18.203 -18.578 1 96.69 206 ILE A CA 1
ATOM 1621 C C . ILE A 1 206 ? 0.059 -19.438 -19.469 1 96.69 206 ILE A C 1
ATOM 1623 O O . ILE A 1 206 ? -0.477 -20.484 -19.109 1 96.69 206 ILE A O 1
ATOM 1627 N N . VAL A 1 207 ? 0.679 -19.266 -20.578 1 95 207 VAL A N 1
ATOM 1628 C CA . VAL A 1 207 ? 0.789 -20.391 -21.5 1 95 207 VAL A CA 1
ATOM 1629 C C . VAL A 1 207 ? 2.24 -20.859 -21.578 1 95 207 VAL A C 1
ATOM 1631 O O . VAL A 1 207 ?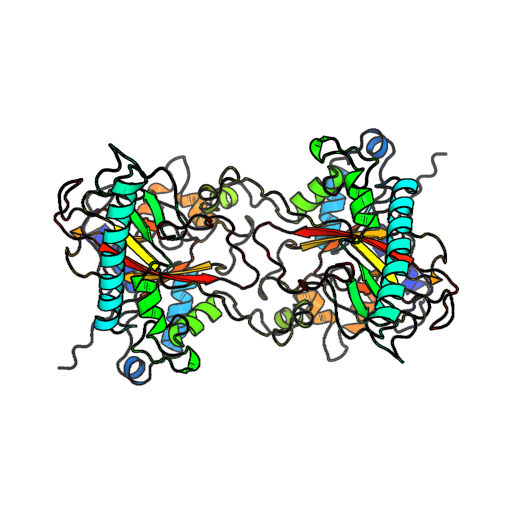 3.137 -20.062 -21.891 1 95 207 VAL A O 1
ATOM 1634 N N . SER A 1 208 ? 2.439 -22.078 -21.312 1 92.81 208 SER A N 1
ATOM 1635 C CA . SER A 1 208 ? 3.752 -22.703 -21.453 1 92.81 208 SER A CA 1
ATOM 1636 C C . SER A 1 208 ? 3.77 -23.688 -22.609 1 92.81 208 SER A C 1
ATOM 1638 O O . SER A 1 208 ? 2.826 -24.469 -22.781 1 92.81 208 SER A O 1
ATOM 1640 N N . THR A 1 209 ? 4.785 -23.625 -23.359 1 91.25 209 THR A N 1
ATOM 1641 C CA . THR A 1 209 ? 4.914 -24.531 -24.516 1 91.25 209 THR A CA 1
ATOM 1642 C C . THR A 1 209 ? 5.938 -25.625 -24.219 1 91.25 209 THR A C 1
ATOM 1644 O O . THR A 1 209 ? 6.738 -25.5 -23.297 1 91.25 209 THR A O 1
ATOM 1647 N N . PRO A 1 210 ? 5.828 -26.703 -25.031 1 91.06 210 PRO A N 1
ATOM 1648 C CA . PRO A 1 210 ? 6.789 -27.781 -24.812 1 91.06 210 PRO A CA 1
ATOM 1649 C C . PRO A 1 210 ? 8.242 -27.312 -24.906 1 91.06 210 PRO A C 1
ATOM 1651 O O . PRO A 1 210 ? 8.57 -26.484 -25.75 1 91.06 210 PRO A O 1
ATOM 1654 N N . GLY A 1 211 ? 9.047 -27.875 -23.984 1 85.56 211 GLY A N 1
ATOM 1655 C CA . GLY A 1 211 ? 10.469 -27.578 -23.984 1 85.56 211 GLY A CA 1
ATOM 1656 C C . GLY A 1 211 ? 10.867 -26.547 -22.938 1 85.56 211 GLY A C 1
ATOM 1657 O O . GLY A 1 211 ? 12.055 -26.312 -22.703 1 85.56 211 GLY A O 1
ATOM 1658 N N . CYS A 1 212 ? 9.891 -25.906 -22.344 1 87.06 212 CYS A N 1
ATOM 1659 C CA . CYS A 1 212 ? 10.258 -24.953 -21.312 1 87.06 212 CYS A CA 1
ATOM 1660 C C . CYS A 1 212 ? 10.883 -25.656 -20.109 1 87.06 212 CYS A C 1
ATOM 1662 O O . CYS A 1 212 ? 10.484 -26.781 -19.766 1 87.06 212 CYS A O 1
ATOM 1664 N N . PHE A 1 213 ? 11.828 -25.047 -19.453 1 86.75 213 PHE A N 1
ATOM 1665 C CA . PHE A 1 213 ? 12.516 -25.547 -18.266 1 86.75 213 PHE A CA 1
ATOM 1666 C C . PHE A 1 213 ? 11.891 -25 -17 1 86.75 213 PHE A C 1
ATOM 1668 O O . PHE A 1 213 ? 10.883 -24.281 -17.047 1 86.75 213 PHE A O 1
ATOM 1675 N N . ASP A 1 214 ? 12.453 -25.438 -15.891 1 89.31 214 ASP A N 1
ATOM 1676 C CA . ASP A 1 214 ? 12.039 -24.828 -14.625 1 89.31 214 ASP A CA 1
ATOM 1677 C C . ASP A 1 214 ? 12.227 -23.312 -14.656 1 89.31 214 ASP A C 1
ATOM 1679 O O . ASP A 1 214 ? 13.273 -22.828 -15.07 1 89.31 214 ASP A O 1
ATOM 1683 N N . GLN A 1 215 ? 11.172 -22.703 -14.258 1 90.5 215 GLN A N 1
ATOM 1684 C CA . GLN A 1 215 ? 11.328 -21.266 -13.992 1 90.5 215 GLN A CA 1
ATOM 1685 C C . GLN A 1 215 ? 12.258 -21.031 -12.812 1 90.5 215 GLN A C 1
ATOM 1687 O O . GLN A 1 215 ? 12.367 -21.875 -11.922 1 90.5 215 GLN A O 1
ATOM 1692 N N . LYS A 1 216 ? 12.914 -19.953 -12.891 1 90.19 216 LYS A N 1
ATOM 1693 C CA . LYS A 1 216 ? 13.633 -19.547 -11.688 1 90.19 216 LYS A CA 1
ATOM 1694 C C . LYS A 1 216 ? 12.664 -19.312 -10.531 1 90.19 216 LYS A C 1
ATOM 1696 O O . LYS A 1 216 ? 11.602 -18.719 -10.711 1 90.19 216 LYS A O 1
ATOM 1701 N N . ILE A 1 217 ? 13.07 -19.844 -9.398 1 93.62 217 ILE A N 1
ATOM 1702 C CA . ILE A 1 217 ? 12.266 -19.625 -8.195 1 93.62 217 ILE A CA 1
ATOM 1703 C C . ILE A 1 217 ? 12.148 -18.125 -7.922 1 93.62 217 ILE A C 1
ATOM 1705 O O . ILE A 1 217 ? 13.125 -17.391 -8.039 1 93.62 217 ILE A O 1
ATOM 1709 N N . HIS A 1 218 ? 10.961 -17.625 -7.559 1 93.94 218 HIS A N 1
ATOM 1710 C CA . HIS A 1 218 ? 10.758 -16.203 -7.363 1 93.94 218 HIS A CA 1
ATOM 1711 C C . HIS A 1 218 ? 9.523 -15.93 -6.5 1 93.94 218 HIS A C 1
ATOM 1713 O O . HIS A 1 218 ? 8.727 -16.828 -6.254 1 93.94 218 HIS A O 1
ATOM 1719 N N . ALA A 1 219 ? 9.477 -14.789 -5.992 1 95.56 219 ALA A N 1
ATOM 1720 C CA . ALA A 1 219 ? 8.273 -14.172 -5.445 1 95.56 219 ALA A CA 1
ATOM 1721 C C . ALA A 1 219 ? 7.762 -13.062 -6.359 1 95.56 219 ALA A C 1
ATOM 1723 O O . ALA A 1 219 ? 8.547 -12.297 -6.914 1 95.56 219 ALA A O 1
ATOM 1724 N N . ASP A 1 220 ? 6.504 -13.008 -6.477 1 93.69 220 ASP A N 1
ATOM 1725 C CA . ASP A 1 220 ? 5.938 -12.109 -7.48 1 93.69 220 ASP A CA 1
ATOM 1726 C C . ASP A 1 220 ? 6.039 -10.656 -7.035 1 93.69 220 ASP A C 1
ATOM 1728 O O . ASP A 1 220 ? 6.113 -9.75 -7.867 1 93.69 220 ASP A O 1
ATOM 1732 N N . ILE A 1 221 ? 5.992 -10.398 -5.742 1 93.56 221 ILE A N 1
ATOM 1733 C CA . ILE A 1 221 ? 5.984 -9.031 -5.242 1 93.56 221 ILE A CA 1
ATOM 1734 C C . ILE A 1 221 ? 6.797 -8.938 -3.955 1 93.56 221 ILE A C 1
ATOM 1736 O O . ILE A 1 221 ? 6.961 -9.938 -3.25 1 93.56 221 ILE A O 1
ATOM 1740 N N . PRO A 1 222 ? 7.301 -7.773 -3.654 1 94.25 222 PRO A N 1
ATOM 1741 C CA . PRO A 1 222 ? 7.992 -7.594 -2.377 1 94.25 222 PRO A CA 1
ATOM 1742 C C . PRO A 1 222 ? 7.027 -7.43 -1.203 1 94.25 222 PRO A C 1
ATOM 1744 O O . PRO A 1 222 ? 5.836 -7.184 -1.407 1 94.25 222 PRO A O 1
ATOM 1747 N N . HIS A 1 223 ? 7.609 -7.676 -0.018 1 96.06 223 HIS A N 1
ATOM 1748 C CA . HIS A 1 223 ? 6.938 -7.215 1.193 1 96.06 223 HIS A CA 1
ATOM 1749 C C . HIS A 1 223 ? 6.875 -5.691 1.242 1 96.06 223 HIS A C 1
ATOM 1751 O O . HIS A 1 223 ? 7.73 -5.012 0.67 1 96.06 223 HIS A O 1
ATOM 1757 N N . LEU A 1 224 ? 5.918 -5.207 1.947 1 95.19 224 LEU A N 1
ATOM 1758 C CA . LEU A 1 224 ? 5.77 -3.76 2.08 1 95.19 224 LEU A CA 1
ATOM 1759 C C . LEU A 1 224 ? 6.875 -3.18 2.957 1 95.19 224 LEU A C 1
ATOM 1761 O O . LEU A 1 224 ? 7.363 -2.078 2.697 1 95.19 224 LEU A O 1
ATOM 1765 N N . PHE A 1 225 ? 7.176 -3.887 3.998 1 95.62 225 PHE A N 1
ATOM 1766 C CA . PHE A 1 225 ? 8.203 -3.508 4.961 1 95.62 225 PHE A CA 1
ATOM 1767 C C . PHE A 1 225 ? 9.117 -4.688 5.27 1 95.62 225 PHE A C 1
ATOM 1769 O O . PHE A 1 225 ? 8.703 -5.844 5.168 1 95.62 225 PHE A O 1
ATOM 1776 N N . ASN A 1 226 ? 10.305 -4.402 5.703 1 94.81 226 ASN A N 1
ATOM 1777 C CA . ASN A 1 226 ? 11.281 -5.453 5.965 1 94.81 226 ASN A CA 1
ATOM 1778 C C . ASN A 1 226 ? 11.258 -5.891 7.426 1 94.81 226 ASN A C 1
ATOM 1780 O O . ASN A 1 226 ? 11.961 -6.824 7.812 1 94.81 226 ASN A O 1
ATOM 1784 N N . THR A 1 227 ? 10.375 -5.289 8.242 1 94.31 227 THR A N 1
ATOM 1785 C CA . THR A 1 227 ? 10.516 -5.453 9.68 1 94.31 227 THR A CA 1
ATOM 1786 C C . THR A 1 227 ? 9.445 -6.398 10.219 1 94.31 227 THR A C 1
ATOM 1788 O O . THR A 1 227 ? 9.555 -6.895 11.344 1 94.31 2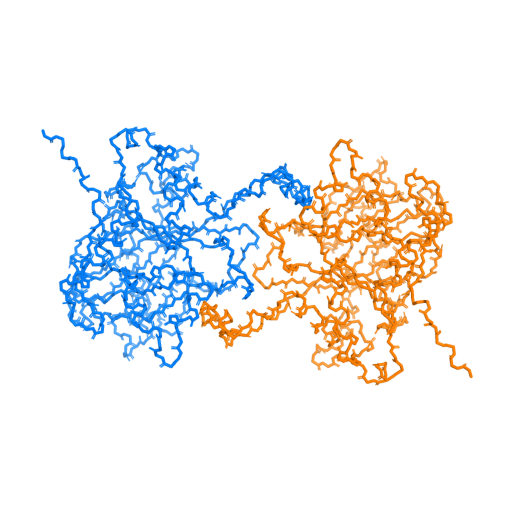27 THR A O 1
ATOM 1791 N N . VAL A 1 228 ? 8.375 -6.656 9.445 1 95.44 228 VAL A N 1
ATOM 1792 C CA . VAL A 1 228 ? 7.238 -7.391 9.984 1 95.44 228 VAL A CA 1
ATOM 1793 C C . VAL A 1 228 ? 6.527 -8.148 8.867 1 95.44 228 VAL A C 1
ATOM 1795 O O . VAL A 1 228 ? 6.461 -7.676 7.734 1 95.44 228 VAL A O 1
ATOM 1798 N N . ASP A 1 229 ? 6.047 -9.352 9.188 1 97.56 229 ASP A N 1
ATOM 1799 C CA . ASP A 1 229 ? 5.18 -10.086 8.273 1 97.56 229 ASP A CA 1
ATOM 1800 C C . ASP A 1 229 ? 3.748 -9.562 8.336 1 97.56 229 ASP A C 1
ATOM 1802 O O . ASP A 1 229 ? 3.158 -9.477 9.414 1 97.56 229 ASP A O 1
ATOM 1806 N N . LEU A 1 230 ? 3.229 -9.211 7.215 1 97.88 230 LEU A N 1
ATOM 1807 C CA . LEU A 1 230 ? 1.898 -8.617 7.125 1 97.88 230 LEU A CA 1
ATOM 1808 C C . LEU A 1 230 ? 0.956 -9.523 6.336 1 97.88 230 LEU A C 1
ATOM 1810 O O . LEU A 1 230 ? 1.402 -10.453 5.652 1 97.88 230 LEU A O 1
ATOM 1814 N N . PRO A 1 231 ? -0.395 -9.328 6.504 1 97.94 231 PRO A N 1
ATOM 1815 C CA . PRO A 1 231 ? -1.303 -9.992 5.566 1 97.94 231 PRO A CA 1
ATOM 1816 C C . PRO A 1 231 ? -0.967 -9.695 4.109 1 97.94 231 PRO A C 1
ATOM 1818 O O . PRO A 1 231 ? -0.317 -8.688 3.814 1 97.94 231 PRO A O 1
ATOM 1821 N N . PRO A 1 232 ? -1.377 -10.602 3.248 1 98.19 232 PRO A N 1
ATOM 1822 C CA . PRO A 1 232 ? -1.06 -10.367 1.838 1 98.19 232 PRO A CA 1
ATOM 1823 C C . PRO A 1 232 ? -1.77 -9.141 1.271 1 98.19 232 PRO A C 1
ATOM 1825 O O . PRO A 1 232 ? -2.928 -8.883 1.608 1 98.19 232 PRO A O 1
ATOM 1828 N N . HIS A 1 233 ? -1.007 -8.391 0.505 1 97.12 233 HIS A N 1
ATOM 1829 C CA . HIS A 1 233 ? -1.582 -7.211 -0.136 1 97.12 233 HIS A CA 1
ATOM 1830 C C . HIS A 1 233 ? -1.851 -7.465 -1.615 1 97.12 233 HIS A C 1
ATOM 1832 O O . HIS A 1 233 ? -2.473 -6.641 -2.287 1 97.12 233 HIS A O 1
ATOM 1838 N N . LEU A 1 234 ? -1.407 -8.555 -2.121 1 97.06 234 LEU A N 1
ATOM 1839 C CA . LEU A 1 234 ? -1.672 -9.062 -3.461 1 97.06 234 LEU A CA 1
ATOM 1840 C C . LEU A 1 234 ? -1.799 -10.586 -3.449 1 97.06 234 LEU A C 1
ATOM 1842 O O . LEU A 1 234 ? -0.928 -11.281 -2.924 1 97.06 234 LEU A O 1
ATOM 1846 N N . LEU A 1 235 ? -2.887 -11.062 -3.967 1 98.06 235 LEU A N 1
ATOM 1847 C CA . LEU A 1 235 ? -3.174 -12.492 -4.035 1 98.06 235 LEU A CA 1
ATOM 1848 C C . LEU A 1 235 ? -3.475 -12.922 -5.465 1 98.06 235 LEU A C 1
ATOM 1850 O O . LEU A 1 235 ? -4.035 -12.148 -6.246 1 98.06 235 LEU A O 1
ATOM 1854 N N . HIS A 1 236 ? -3.104 -14.148 -5.75 1 97.38 236 HIS A N 1
ATOM 1855 C CA . HIS A 1 236 ? -3.354 -14.719 -7.062 1 97.38 236 HIS A CA 1
ATOM 1856 C C . HIS A 1 236 ? -4.18 -16 -6.957 1 97.38 236 HIS A C 1
ATOM 1858 O O . HIS A 1 236 ? -4.141 -16.688 -5.938 1 97.38 236 HIS A O 1
ATOM 1864 N N . ALA A 1 237 ? -4.848 -16.203 -7.988 1 97.5 237 ALA A N 1
ATOM 1865 C CA . ALA A 1 237 ? -5.473 -17.516 -8.219 1 97.5 237 ALA A CA 1
ATOM 1866 C C . ALA A 1 237 ? -5 -18.125 -9.531 1 97.5 237 ALA A C 1
ATOM 1868 O O . ALA A 1 237 ? -4.891 -17.422 -10.547 1 97.5 237 ALA A O 1
ATOM 1869 N N . PHE A 1 238 ? -4.676 -19.391 -9.453 1 98 238 PHE A N 1
ATOM 1870 C CA . PHE A 1 238 ? -4.387 -20.188 -10.648 1 98 238 PHE A CA 1
ATOM 1871 C C . PHE A 1 238 ? -5.473 -21.234 -10.875 1 98 238 PHE A C 1
ATOM 1873 O O . PHE A 1 238 ? -5.902 -21.906 -9.938 1 98 238 PHE A O 1
ATOM 1880 N N . MET A 1 239 ? -5.914 -21.312 -12.07 1 96.81 239 MET A N 1
ATOM 1881 C CA . MET A 1 239 ? -6.871 -22.312 -12.523 1 96.81 239 MET A CA 1
ATOM 1882 C C . MET A 1 239 ? -6.316 -23.109 -13.695 1 96.81 239 MET A C 1
ATOM 1884 O O . MET A 1 239 ? -6.254 -22.609 -14.82 1 96.81 239 MET A O 1
ATOM 1888 N N . PRO A 1 240 ? -5.898 -24.344 -13.422 1 96.19 240 PRO A N 1
ATOM 1889 C CA . PRO A 1 240 ? -5.449 -25.141 -14.555 1 96.19 240 PRO A CA 1
ATOM 1890 C C . PRO A 1 240 ? -6.543 -25.344 -15.602 1 96.19 240 PRO A C 1
ATOM 1892 O O . PRO A 1 240 ? -7.648 -25.781 -15.266 1 96.19 240 PRO A O 1
ATOM 1895 N N . ALA A 1 241 ? -6.191 -25.062 -16.812 1 96.19 241 ALA A N 1
ATOM 1896 C CA . ALA A 1 241 ? -7.238 -25.094 -17.844 1 96.19 241 ALA A CA 1
ATOM 1897 C C . ALA A 1 241 ? -6.992 -26.219 -18.844 1 96.19 241 ALA A C 1
ATOM 1899 O O . ALA A 1 241 ? -7.676 -26.297 -19.859 1 96.19 241 ALA A O 1
ATOM 1900 N N . CYS A 1 242 ? -5.965 -26.984 -18.641 1 87.81 242 CYS A N 1
ATOM 1901 C CA . CYS A 1 242 ? -5.617 -28.094 -19.5 1 87.81 242 CYS A CA 1
ATOM 1902 C C . CYS A 1 242 ? -5.348 -29.359 -18.688 1 87.81 242 CYS A C 1
ATOM 1904 O O . CYS A 1 242 ? -4.688 -29.297 -17.641 1 87.81 242 CYS A O 1
ATOM 1906 N N . ASP A 1 243 ? -5.941 -30.422 -19.078 1 86 243 ASP A N 1
ATOM 1907 C CA . ASP A 1 243 ? -5.645 -31.672 -18.375 1 86 243 ASP A CA 1
ATOM 1908 C C . ASP A 1 243 ? -4.859 -32.625 -19.266 1 86 243 ASP A C 1
ATOM 1910 O O . ASP A 1 243 ? -4.578 -33.75 -18.875 1 86 243 ASP A O 1
ATOM 1914 N N . GLN A 1 244 ? -4.508 -32.156 -20.344 1 89.12 244 GLN A N 1
ATOM 1915 C CA . GLN A 1 244 ? -3.68 -32.969 -21.219 1 89.12 244 GLN A CA 1
ATOM 1916 C C . GLN A 1 244 ? -2.223 -32.969 -20.766 1 89.12 244 GLN A C 1
ATOM 1918 O O . GLN A 1 244 ? -1.787 -32.062 -20.078 1 89.12 244 GLN A O 1
ATOM 1923 N N . GLY A 1 245 ? -1.507 -34.031 -21.094 1 90.12 245 GLY A N 1
ATOM 1924 C CA . GLY A 1 245 ? -0.079 -34.094 -20.828 1 90.12 245 GLY A CA 1
ATOM 1925 C C . GLY A 1 245 ? 0.244 -34.625 -19.438 1 90.12 245 GLY A C 1
ATOM 1926 O O . GLY A 1 245 ? 1.38 -35 -19.156 1 90.12 245 GLY A O 1
ATOM 1927 N N . GLY A 1 246 ? -0.755 -34.594 -18.516 1 89.5 246 GLY A N 1
ATOM 1928 C CA . GLY A 1 246 ? -0.531 -35.094 -17.172 1 89.5 246 GLY A CA 1
ATOM 1929 C C . GLY A 1 246 ? 0.568 -34.375 -16.438 1 89.5 246 GLY A C 1
ATOM 1930 O O . GLY A 1 246 ? 0.634 -33.125 -16.484 1 89.5 246 GLY A O 1
ATOM 1931 N N . PHE A 1 247 ? 1.401 -35.188 -15.781 1 90.56 247 PHE A N 1
ATOM 1932 C CA . PHE A 1 247 ? 2.475 -34.594 -14.977 1 90.56 247 PHE A CA 1
ATOM 1933 C C . PHE A 1 247 ? 3.543 -33.969 -15.867 1 90.56 247 PHE A C 1
ATOM 1935 O O . PHE A 1 247 ? 4.242 -33.062 -15.445 1 90.56 247 PHE A O 1
ATOM 1942 N N . LYS A 1 248 ? 3.672 -34.375 -17.094 1 92.38 248 LYS A N 1
ATOM 1943 C CA . LYS A 1 248 ? 4.723 -33.938 -18.016 1 92.38 248 LYS A CA 1
ATOM 1944 C C . LYS A 1 248 ? 4.496 -32.5 -18.453 1 92.38 248 LYS A C 1
ATOM 1946 O O . LYS A 1 248 ? 5.434 -31.828 -18.875 1 92.38 248 LYS A O 1
ATOM 1951 N N . ALA A 1 249 ? 3.266 -32.031 -18.422 1 92 249 ALA A N 1
ATOM 1952 C CA . ALA A 1 249 ? 2.969 -30.656 -18.828 1 92 249 ALA A CA 1
ATOM 1953 C C . ALA A 1 249 ? 3.52 -29.641 -17.812 1 92 249 ALA A C 1
ATOM 1955 O O . ALA A 1 249 ? 3.736 -28.484 -18.156 1 92 249 ALA A O 1
ATOM 1956 N N . GLY A 1 250 ? 3.738 -30.125 -16.609 1 91.12 250 GLY A N 1
ATOM 1957 C CA . GLY A 1 250 ? 4.312 -29.266 -15.594 1 91.12 250 GLY A CA 1
ATOM 1958 C C . GLY A 1 250 ? 3.375 -28.156 -15.148 1 91.12 250 GLY A C 1
ATOM 1959 O O . GLY A 1 250 ? 2.793 -27.469 -15.984 1 91.12 250 GLY A O 1
ATOM 1960 N N . GLN A 1 251 ? 3.105 -28.062 -13.922 1 93.38 251 GLN A N 1
ATOM 1961 C CA . GLN A 1 251 ? 2.295 -26.984 -13.367 1 93.38 251 GLN A CA 1
ATOM 1962 C C . GLN A 1 251 ? 3.125 -26.094 -12.461 1 93.38 251 GLN A C 1
ATOM 1964 O O . GLN A 1 251 ? 4.18 -25.594 -12.859 1 93.38 251 GLN A O 1
ATOM 1969 N N . THR A 1 252 ? 2.668 -25.719 -11.312 1 95.44 252 THR A N 1
ATOM 1970 C CA . THR A 1 252 ? 3.387 -24.766 -10.469 1 95.44 252 THR A CA 1
ATOM 1971 C C . THR A 1 252 ? 3.84 -25.422 -9.172 1 95.44 252 THR A C 1
ATOM 1973 O O . THR A 1 252 ? 3.084 -26.188 -8.562 1 95.44 252 THR A O 1
ATOM 1976 N N . ALA A 1 253 ? 5.047 -25.219 -8.82 1 95.88 253 ALA A N 1
ATOM 1977 C CA . ALA A 1 253 ? 5.562 -25.625 -7.516 1 95.88 253 ALA A CA 1
ATOM 1978 C C . ALA A 1 253 ? 5.578 -24.453 -6.543 1 95.88 253 ALA A C 1
ATOM 1980 O O . ALA A 1 253 ? 5.754 -23.297 -6.957 1 95.88 253 ALA A O 1
ATOM 1981 N N . PHE A 1 254 ? 5.391 -24.734 -5.277 1 97.25 254 PHE A N 1
ATOM 1982 C CA . PHE A 1 254 ? 5.395 -23.719 -4.227 1 97.25 254 PHE A CA 1
ATOM 1983 C C . PHE A 1 254 ? 6.332 -24.125 -3.096 1 97.25 254 PHE A C 1
ATOM 1985 O O . PHE A 1 254 ? 6.43 -25.297 -2.746 1 97.25 254 PHE A O 1
ATOM 1992 N N . VAL A 1 255 ? 6.984 -23.172 -2.516 1 97.56 255 VAL A N 1
ATOM 1993 C CA . VAL A 1 255 ? 7.742 -23.391 -1.285 1 97.56 255 VAL A CA 1
ATOM 1994 C C . VAL A 1 255 ? 6.922 -22.922 -0.086 1 97.56 255 VAL A C 1
ATOM 1996 O O . VAL A 1 255 ? 6.969 -21.75 0.278 1 97.56 255 VAL A O 1
ATOM 1999 N N . VAL A 1 256 ? 6.352 -23.859 0.562 1 98 256 VAL A N 1
ATOM 2000 C CA . VAL A 1 256 ? 5.355 -23.578 1.59 1 98 256 VAL A CA 1
ATOM 2001 C C . VAL A 1 256 ? 5.996 -22.812 2.738 1 98 256 VAL A C 1
ATOM 2003 O O . VAL A 1 256 ? 7.082 -23.156 3.203 1 98 256 VAL A O 1
ATOM 2006 N N . GLY A 1 257 ? 5.309 -21.672 3.146 1 98.44 257 GLY A N 1
ATOM 2007 C CA . GLY A 1 257 ? 5.746 -20.891 4.293 1 98.44 257 GLY A CA 1
ATOM 2008 C C . GLY A 1 257 ? 6.777 -19.844 3.934 1 98.44 257 GLY A C 1
ATOM 2009 O O . GLY A 1 257 ? 7.176 -19.047 4.785 1 98.44 257 GLY A O 1
ATOM 2010 N N . SER A 1 258 ? 7.199 -19.75 2.734 1 98.56 258 SER A N 1
ATOM 2011 C CA . SER A 1 258 ? 8.312 -18.891 2.34 1 98.56 258 SER A CA 1
ATOM 2012 C C . SER A 1 258 ? 7.871 -17.422 2.246 1 98.56 258 SER A C 1
ATOM 2014 O O . SER A 1 258 ? 8.703 -16.531 2.066 1 98.56 258 SER A O 1
ATOM 2016 N N . HIS A 1 259 ? 6.598 -17.125 2.41 1 98.62 259 HIS A N 1
ATOM 2017 C CA . HIS A 1 259 ? 6.141 -15.75 2.346 1 98.62 259 HIS A CA 1
ATOM 2018 C C . HIS A 1 259 ? 6.441 -15.008 3.646 1 98.62 259 HIS A C 1
ATOM 2020 O O . HIS A 1 259 ? 6.18 -13.805 3.756 1 98.62 259 HIS A O 1
ATOM 2026 N N . PHE A 1 260 ? 6.965 -15.672 4.641 1 98.69 260 PHE A N 1
ATOM 2027 C CA . PHE A 1 260 ? 7.445 -15.008 5.844 1 98.69 260 PHE A CA 1
ATOM 2028 C C . PHE A 1 260 ? 8.891 -14.555 5.672 1 98.69 260 PHE A C 1
ATOM 2030 O O . PHE A 1 260 ? 9.734 -15.32 5.207 1 98.69 260 PHE A O 1
ATOM 2037 N N . LEU A 1 261 ? 9.195 -13.383 6.098 1 98.19 261 LEU A N 1
ATOM 2038 C CA . LEU A 1 261 ? 10.484 -12.734 5.852 1 98.19 261 LEU A CA 1
ATOM 2039 C C . LEU A 1 261 ? 11.633 -13.586 6.367 1 98.19 261 LEU A C 1
ATOM 2041 O O . LEU A 1 261 ? 12.555 -13.914 5.617 1 98.19 261 LEU A O 1
ATOM 2045 N N . GLU A 1 262 ? 11.617 -14.023 7.586 1 97.88 262 GLU A N 1
ATOM 2046 C CA . GLU A 1 262 ? 12.727 -14.766 8.18 1 97.88 262 GLU A CA 1
ATOM 2047 C C . GLU A 1 262 ? 12.867 -16.141 7.539 1 97.88 262 GLU A C 1
ATOM 2049 O O . GLU A 1 262 ? 13.984 -16.594 7.281 1 97.88 262 GLU A O 1
ATOM 2054 N N . THR A 1 263 ? 11.742 -16.766 7.328 1 98.31 263 THR A N 1
ATOM 2055 C CA . THR A 1 263 ? 11.758 -18.078 6.684 1 98.31 263 THR A CA 1
ATOM 2056 C C . THR A 1 263 ? 12.375 -18 5.289 1 98.31 263 THR A C 1
ATOM 2058 O O . THR A 1 263 ? 13.258 -18.781 4.945 1 98.31 263 THR A O 1
ATOM 2061 N N . CYS A 1 264 ? 11.93 -17.016 4.535 1 98.06 264 CYS A N 1
ATOM 2062 C CA . CYS A 1 264 ? 12.453 -16.828 3.189 1 98.06 264 CYS A CA 1
ATOM 2063 C C . CYS A 1 264 ? 13.938 -16.484 3.225 1 98.06 264 CYS A C 1
ATOM 2065 O O . CYS A 1 264 ? 14.711 -16.984 2.402 1 98.06 264 CYS A O 1
ATOM 2067 N N . GLY A 1 265 ? 14.289 -15.633 4.188 1 96.94 265 GLY A N 1
ATOM 2068 C CA . GLY A 1 265 ? 15.695 -15.305 4.348 1 96.94 265 GLY A CA 1
ATOM 2069 C C . GLY A 1 265 ? 16.578 -16.516 4.59 1 96.94 265 GLY A C 1
ATOM 2070 O O . GLY A 1 265 ? 17.656 -16.641 4.004 1 96.94 265 GLY A O 1
ATOM 2071 N N . ARG A 1 266 ? 16.094 -17.422 5.41 1 97.19 266 ARG A N 1
ATOM 2072 C CA . ARG A 1 266 ? 16.828 -18.656 5.672 1 97.19 266 ARG A CA 1
ATOM 2073 C C . ARG A 1 266 ? 16.875 -19.547 4.434 1 97.19 266 ARG A C 1
ATOM 2075 O O . ARG A 1 266 ? 17.953 -20.016 4.039 1 97.19 266 ARG A O 1
ATOM 2082 N N . MET A 1 267 ? 15.773 -19.703 3.795 1 96.38 267 MET A N 1
ATOM 2083 C CA . MET A 1 267 ? 15.617 -20.625 2.666 1 96.38 267 MET A CA 1
ATOM 2084 C C . MET A 1 267 ? 16.469 -20.172 1.482 1 96.38 267 MET A C 1
ATOM 2086 O O . MET A 1 267 ? 16.969 -21 0.714 1 96.38 267 MET A O 1
ATOM 2090 N N . THR A 1 268 ? 16.688 -18.828 1.382 1 93.81 268 THR A N 1
ATOM 2091 C CA . THR A 1 268 ? 17.344 -18.281 0.199 1 93.81 268 THR A CA 1
ATOM 2092 C C . THR A 1 268 ? 18.766 -17.844 0.532 1 93.81 268 THR A C 1
ATOM 2094 O O . THR A 1 268 ? 19.375 -17.078 -0.219 1 93.81 268 THR A O 1
ATOM 2097 N N . SER A 1 269 ? 19.234 -18.297 1.612 1 93.06 269 SER A N 1
ATOM 2098 C CA . SER A 1 269 ? 20.594 -17.938 2.02 1 93.06 269 SER A CA 1
ATOM 2099 C C . SER A 1 269 ? 21.609 -18.281 0.938 1 93.06 269 SER A C 1
ATOM 2101 O O . SER A 1 269 ? 21.516 -19.359 0.323 1 93.06 269 SER A O 1
ATOM 2103 N N . GLU A 1 270 ? 22.547 -17.5 0.752 1 89 270 GLU A N 1
ATOM 2104 C CA . GLU A 1 270 ? 23.531 -17.656 -0.316 1 89 270 GLU A CA 1
ATOM 2105 C C . GLU A 1 270 ? 24.562 -18.734 0.041 1 89 270 GLU A C 1
ATOM 2107 O O . GLU A 1 270 ? 25.219 -19.281 -0.842 1 89 270 GLU A O 1
ATOM 2112 N N . ASP A 1 271 ? 24.656 -19.016 1.241 1 92.5 271 ASP A N 1
ATOM 2113 C CA . ASP A 1 271 ? 25.672 -19.984 1.655 1 92.5 271 ASP A CA 1
ATOM 2114 C C . ASP A 1 271 ? 25.141 -21.422 1.486 1 92.5 271 ASP A C 1
ATOM 2116 O O . ASP A 1 271 ? 25.844 -22.375 1.819 1 92.5 271 ASP A O 1
ATOM 2120 N N . GLY A 1 272 ? 23.922 -21.594 1.059 1 90.62 272 GLY A N 1
ATOM 2121 C CA . GLY A 1 272 ? 23.359 -22.891 0.768 1 90.62 272 GLY A CA 1
ATOM 2122 C C . GLY A 1 272 ? 22.75 -23.578 1.986 1 90.62 272 GLY A C 1
ATOM 2123 O O . GLY A 1 272 ? 22.234 -24.688 1.894 1 90.62 272 GLY A O 1
ATOM 2124 N N . SER A 1 273 ? 22.766 -22.891 3.129 1 92 273 SER A N 1
ATOM 2125 C CA . SER A 1 273 ? 22.297 -23.5 4.371 1 92 273 SER A CA 1
ATOM 2126 C C . SER A 1 273 ? 20.781 -23.703 4.336 1 92 273 SER A C 1
ATOM 2128 O O . SER A 1 273 ? 20.25 -24.531 5.086 1 92 273 SER A O 1
ATOM 2130 N N . GLY A 1 274 ? 20.125 -23 3.459 1 93.81 274 GLY A N 1
ATOM 2131 C CA . GLY A 1 274 ? 18.672 -23.062 3.41 1 93.81 274 GLY A CA 1
ATOM 2132 C C . GLY A 1 274 ? 18.156 -24.062 2.395 1 93.81 274 GLY A C 1
ATOM 2133 O O . GLY A 1 274 ? 16.953 -24.312 2.316 1 93.81 274 GLY A O 1
ATOM 2134 N N . ILE A 1 275 ? 19 -24.766 1.643 1 90.31 275 ILE A N 1
ATOM 2135 C CA . ILE A 1 275 ? 18.625 -25.594 0.508 1 90.31 275 ILE A CA 1
ATOM 2136 C C . ILE A 1 275 ? 17.766 -26.766 0.991 1 90.31 275 ILE A C 1
ATOM 2138 O O . ILE A 1 275 ? 16.719 -27.062 0.398 1 90.31 275 ILE A O 1
ATOM 2142 N N . GLU A 1 276 ? 18.156 -27.375 2.029 1 89.56 276 GLU A N 1
ATOM 2143 C CA . GLU A 1 276 ? 17.406 -28.516 2.549 1 89.56 276 GLU A CA 1
ATOM 2144 C C . GLU A 1 276 ? 16 -28.094 2.979 1 89.56 276 GLU A C 1
ATOM 2146 O O . GLU A 1 276 ? 15.023 -28.797 2.68 1 89.56 276 GLU A O 1
ATOM 2151 N N . GLU A 1 277 ? 15.938 -27 3.691 1 93.12 277 GLU A N 1
ATOM 2152 C CA . GLU A 1 277 ? 14.633 -26.484 4.105 1 93.12 277 GLU A CA 1
ATOM 2153 C C . GLU A 1 277 ? 13.766 -26.156 2.9 1 93.12 277 GLU A C 1
ATOM 2155 O O . GLU A 1 277 ? 12.57 -26.453 2.879 1 93.12 277 GLU A O 1
ATOM 2160 N N . THR A 1 278 ? 14.367 -25.562 1.924 1 93.31 278 THR A N 1
ATOM 2161 C CA . THR A 1 278 ? 13.641 -25.203 0.711 1 93.31 278 THR A CA 1
ATOM 2162 C C . THR A 1 278 ? 13.094 -26.438 0.017 1 93.31 278 THR A C 1
ATOM 2164 O O . THR A 1 278 ? 11.906 -26.5 -0.325 1 93.31 278 THR A O 1
ATOM 2167 N N . ILE A 1 279 ? 13.883 -27.438 -0.106 1 90.06 279 ILE A N 1
ATOM 2168 C CA . ILE A 1 279 ? 13.492 -28.672 -0.796 1 90.06 279 ILE A CA 1
ATOM 2169 C C . ILE A 1 279 ? 12.383 -29.359 -0.01 1 90.06 279 ILE A C 1
ATOM 2171 O O . ILE A 1 279 ? 11.375 -29.781 -0.584 1 90.06 279 ILE A O 1
ATOM 2175 N N . SER A 1 280 ? 12.586 -29.422 1.271 1 90.81 280 SER A N 1
ATOM 2176 C CA . SER A 1 280 ? 11.641 -30.172 2.105 1 90.81 280 SER A CA 1
ATOM 2177 C C . SER A 1 280 ? 10.273 -29.484 2.133 1 90.81 280 SER A C 1
ATOM 2179 O O . SER A 1 280 ? 9.25 -30.141 2.338 1 90.81 280 SER A O 1
ATOM 2181 N N . ASN A 1 281 ? 10.281 -28.203 1.846 1 94.94 281 ASN A N 1
ATOM 2182 C CA . ASN A 1 281 ? 9.031 -27.469 1.917 1 94.94 281 ASN A CA 1
ATOM 2183 C C . ASN A 1 281 ? 8.469 -27.172 0.527 1 94.94 281 ASN A C 1
ATOM 2185 O O . ASN A 1 281 ? 7.457 -26.484 0.393 1 94.94 281 ASN A O 1
ATOM 2189 N N . THR A 1 282 ? 9.117 -27.688 -0.509 1 94.5 282 THR A N 1
ATOM 2190 C CA . THR A 1 282 ? 8.617 -27.516 -1.868 1 94.5 282 THR A CA 1
ATOM 2191 C C . THR A 1 282 ? 7.547 -28.547 -2.189 1 94.5 282 THR A C 1
ATOM 2193 O O . THR A 1 282 ? 7.742 -29.75 -1.953 1 94.5 282 THR A O 1
ATOM 2196 N N . ILE A 1 283 ? 6.438 -28.062 -2.715 1 94.88 283 ILE A N 1
ATOM 2197 C CA . ILE A 1 283 ? 5.383 -28.984 -3.143 1 94.88 283 ILE A CA 1
ATOM 2198 C C . ILE A 1 283 ? 5.094 -28.766 -4.625 1 94.88 283 ILE A C 1
ATOM 2200 O O . ILE A 1 283 ? 5.168 -27.641 -5.129 1 94.88 283 ILE A O 1
ATOM 2204 N N . ARG A 1 284 ? 4.766 -29.875 -5.301 1 94.25 284 ARG A N 1
ATOM 2205 C CA . ARG A 1 284 ? 4.371 -29.891 -6.707 1 94.25 284 ARG A CA 1
ATOM 2206 C C . ARG A 1 284 ? 2.982 -30.5 -6.879 1 94.25 284 ARG A C 1
ATOM 2208 O O . ARG A 1 284 ? 2.836 -31.578 -7.438 1 94.25 284 ARG A O 1
ATOM 2215 N N . PRO A 1 285 ? 2.002 -29.672 -6.473 1 95.19 285 PRO A N 1
ATOM 2216 C CA . PRO A 1 285 ? 0.644 -30.203 -6.586 1 95.19 285 PRO A CA 1
ATOM 2217 C C . PRO A 1 285 ? 0.201 -30.391 -8.039 1 95.19 285 PRO A C 1
ATOM 2219 O O . PRO A 1 285 ? 0.553 -29.578 -8.898 1 95.19 285 PRO A O 1
ATOM 2222 N N . HIS A 1 286 ? -0.496 -31.453 -8.25 1 93.31 286 HIS A N 1
ATOM 2223 C CA . HIS A 1 286 ? -1.161 -31.672 -9.531 1 93.31 286 HIS A CA 1
ATOM 2224 C C . HIS A 1 286 ? -2.664 -31.438 -9.414 1 93.31 286 HIS A C 1
ATOM 2226 O O . HIS A 1 286 ? -3.371 -32.219 -8.766 1 93.31 286 HIS A O 1
ATOM 2232 N N . VAL A 1 287 ? -3.082 -30.391 -10.031 1 94.62 287 VAL A N 1
ATOM 2233 C CA . VAL A 1 287 ? -4.477 -29.969 -9.953 1 94.62 287 VAL A CA 1
ATOM 2234 C C . VAL A 1 287 ? -5.137 -30.109 -11.32 1 94.62 287 VAL A C 1
ATOM 2236 O O . VAL A 1 287 ? -4.449 -30.234 -12.344 1 94.62 287 VAL A O 1
ATOM 2239 N N . ILE A 1 288 ? -6.453 -30.188 -11.32 1 93.38 288 ILE A N 1
ATOM 2240 C CA . ILE A 1 288 ? -7.215 -30.438 -12.539 1 93.38 288 ILE A CA 1
ATOM 2241 C C . ILE A 1 288 ? -8.188 -29.281 -12.781 1 93.38 288 ILE A C 1
ATOM 2243 O O . ILE A 1 288 ? -8.453 -28.484 -11.883 1 93.38 288 ILE A O 1
ATOM 2247 N N . PRO A 1 289 ? -8.695 -29.141 -14.094 1 94.56 289 PRO A N 1
ATOM 2248 C CA . PRO A 1 289 ? -9.688 -28.094 -14.344 1 94.56 289 PRO A CA 1
ATOM 2249 C C . PRO A 1 289 ? -10.844 -28.125 -13.344 1 94.56 289 PRO A C 1
ATOM 2251 O O . PRO A 1 289 ? -11.43 -29.188 -13.109 1 94.56 289 PRO A O 1
ATOM 2254 N N . GLY A 1 290 ? -11.148 -26.984 -12.773 1 91.62 290 GLY A N 1
ATOM 2255 C CA . GLY A 1 290 ? -12.148 -26.875 -11.727 1 91.62 290 GLY A CA 1
ATOM 2256 C C . GLY A 1 290 ? -11.555 -26.578 -10.359 1 91.62 290 GLY A C 1
ATOM 2257 O O . GLY A 1 290 ? -12.227 -26.047 -9.484 1 91.62 290 GLY A O 1
ATOM 2258 N N . ASP A 1 291 ? -10.32 -27 -10.195 1 93.31 291 ASP A N 1
ATOM 2259 C CA . ASP A 1 291 ? -9.609 -26.688 -8.961 1 93.31 291 ASP A CA 1
ATOM 2260 C C . ASP A 1 291 ? -9.125 -25.234 -8.977 1 93.31 291 ASP A C 1
ATOM 2262 O O . ASP A 1 291 ? -8.969 -24.641 -10.039 1 93.31 291 ASP A O 1
ATOM 2266 N N . LEU A 1 292 ? -8.992 -24.719 -7.805 1 95.31 292 LEU A N 1
ATOM 2267 C CA . LEU A 1 292 ? -8.516 -23.344 -7.629 1 95.31 292 LEU A CA 1
ATOM 2268 C C . LEU A 1 292 ? -7.332 -23.312 -6.668 1 95.31 292 LEU A C 1
ATOM 2270 O O . LEU A 1 292 ? -7.402 -23.844 -5.562 1 95.31 292 LEU A O 1
ATOM 2274 N N . VAL A 1 293 ? -6.211 -22.766 -7.133 1 97.94 293 VAL A N 1
ATOM 2275 C CA . VAL A 1 293 ? -5.059 -22.516 -6.27 1 97.94 293 VAL A CA 1
ATOM 2276 C C . VAL A 1 293 ? -5.004 -21.031 -5.891 1 97.94 293 VAL A C 1
ATOM 2278 O O . VAL A 1 293 ? -4.809 -20.172 -6.75 1 97.94 293 VAL A O 1
ATOM 2281 N N . LEU A 1 294 ? -5.207 -20.719 -4.609 1 98.44 294 LEU A N 1
ATOM 2282 C CA . LEU A 1 294 ? -5.035 -19.375 -4.074 1 98.44 294 LEU A CA 1
ATOM 2283 C C . LEU A 1 294 ? -3.693 -19.234 -3.367 1 98.44 294 LEU A C 1
ATOM 2285 O O . LEU A 1 294 ? -3.303 -20.109 -2.592 1 98.44 294 LEU A O 1
ATOM 2289 N N . PHE A 1 295 ? -3.008 -18.125 -3.656 1 98.81 295 PHE A N 1
ATOM 2290 C CA . PHE A 1 295 ? -1.74 -18.031 -2.943 1 98.81 295 PHE A CA 1
ATOM 2291 C C . PHE A 1 295 ? -1.327 -16.578 -2.758 1 98.81 295 PHE A C 1
ATOM 2293 O O . PHE A 1 295 ? -1.794 -15.695 -3.482 1 98.81 295 PHE A O 1
ATOM 2300 N N . ASP A 1 296 ? -0.579 -16.328 -1.713 1 98.75 296 ASP A N 1
ATOM 2301 C CA . ASP A 1 296 ? 0.12 -15.078 -1.41 1 98.75 296 ASP A CA 1
ATOM 2302 C C . ASP A 1 296 ? 1.246 -14.828 -2.41 1 98.75 296 ASP A C 1
ATOM 2304 O O . ASP A 1 296 ? 2.164 -15.641 -2.541 1 98.75 296 ASP A O 1
ATOM 2308 N N . CYS A 1 297 ? 1.229 -13.719 -3.072 1 97.56 297 CYS A N 1
ATOM 2309 C CA . CYS A 1 297 ? 2.164 -13.461 -4.164 1 97.56 297 CYS A CA 1
ATOM 2310 C C . CYS A 1 297 ? 3.592 -13.344 -3.641 1 97.56 297 CYS A C 1
ATOM 2312 O O . CYS A 1 297 ? 4.543 -13.297 -4.426 1 97.56 297 CYS A O 1
ATOM 2314 N N . ARG A 1 298 ? 3.777 -13.438 -2.312 1 97.62 298 ARG A N 1
ATOM 2315 C CA . ARG A 1 298 ? 5.105 -13.383 -1.707 1 97.62 298 ARG A CA 1
ATOM 2316 C C . ARG A 1 298 ? 5.676 -14.781 -1.505 1 97.62 298 ARG A C 1
ATOM 2318 O O . ARG A 1 298 ? 6.863 -14.938 -1.21 1 97.62 298 ARG A O 1
ATOM 2325 N N . VAL A 1 299 ? 4.879 -15.789 -1.69 1 98.69 299 VAL A N 1
ATOM 2326 C CA . VAL A 1 299 ? 5.387 -17.141 -1.525 1 98.69 299 VAL A CA 1
ATOM 2327 C C . VAL A 1 299 ? 6.297 -17.5 -2.695 1 98.69 299 VAL A C 1
ATOM 2329 O O . VAL A 1 299 ? 5.984 -17.203 -3.85 1 98.69 299 VAL A O 1
ATOM 2332 N N . LEU A 1 300 ? 7.402 -18.125 -2.389 1 97.94 300 LEU A N 1
ATOM 2333 C CA . LEU A 1 300 ? 8.281 -18.578 -3.457 1 97.94 300 LEU A CA 1
ATOM 2334 C C . LEU A 1 300 ? 7.609 -19.688 -4.277 1 97.94 300 LEU A C 1
ATOM 2336 O O . LEU A 1 300 ? 6.973 -20.578 -3.719 1 97.94 300 LEU A O 1
ATOM 2340 N N . HIS A 1 301 ? 7.762 -19.531 -5.562 1 96.94 301 HIS A N 1
ATOM 2341 C CA . HIS A 1 301 ? 7.18 -20.516 -6.465 1 96.94 301 HIS A CA 1
ATOM 2342 C C . HIS A 1 301 ? 7.902 -20.531 -7.809 1 96.94 301 HIS A C 1
ATOM 2344 O O . HIS A 1 301 ? 8.773 -19.703 -8.055 1 96.94 301 HIS A O 1
ATOM 2350 N N . LEU A 1 302 ? 7.629 -21.5 -8.594 1 94.88 302 LEU A N 1
ATOM 2351 C CA . LEU A 1 302 ? 8.211 -21.609 -9.93 1 94.88 302 LEU A CA 1
ATOM 2352 C C . LEU A 1 302 ? 7.34 -22.484 -10.836 1 94.88 302 LEU A C 1
ATOM 2354 O O . LEU A 1 302 ? 6.676 -23.406 -10.367 1 94.88 302 LEU A O 1
ATOM 2358 N N . GLY A 1 303 ? 7.277 -22.109 -12.07 1 94.06 303 GLY A N 1
ATOM 2359 C CA . GLY A 1 303 ? 6.664 -22.984 -13.062 1 94.06 303 GLY A CA 1
ATOM 2360 C C . GLY A 1 303 ? 7.508 -24.203 -13.383 1 94.06 303 GLY A C 1
ATOM 2361 O O . GLY A 1 303 ? 8.711 -24.078 -13.633 1 94.06 303 GLY A O 1
ATOM 2362 N N . LEU A 1 304 ? 6.895 -25.344 -13.43 1 93.19 304 LEU A N 1
ATOM 2363 C CA . LEU A 1 304 ? 7.586 -26.594 -13.727 1 93.19 304 LEU A CA 1
ATOM 2364 C C . LEU A 1 304 ? 7.762 -26.766 -15.234 1 93.19 304 LEU A C 1
ATOM 2366 O O . LEU A 1 304 ? 7.039 -26.156 -16.016 1 93.19 304 LEU A O 1
ATOM 2370 N N . PRO A 1 305 ? 8.688 -27.578 -15.672 1 91.81 305 PRO A N 1
ATOM 2371 C CA . PRO A 1 305 ? 8.953 -27.75 -17.094 1 91.81 305 PRO A CA 1
ATOM 2372 C C . PRO A 1 305 ? 7.809 -28.453 -17.828 1 91.81 305 PRO A C 1
ATOM 2374 O O . PRO A 1 305 ? 7.066 -29.234 -17.234 1 91.81 305 PRO A O 1
ATOM 2377 N N . ASN A 1 306 ? 7.645 -28.094 -19.047 1 92.56 306 ASN A N 1
ATOM 2378 C CA . ASN A 1 306 ? 6.77 -28.812 -19.969 1 92.56 306 ASN A CA 1
ATOM 2379 C C . ASN A 1 306 ? 7.559 -29.766 -20.859 1 92.56 306 ASN A C 1
ATOM 2381 O O . ASN A 1 306 ? 8.133 -29.344 -21.875 1 92.56 306 ASN A O 1
ATOM 2385 N N . THR A 1 307 ? 7.484 -31.031 -20.516 1 91.44 307 THR A N 1
ATOM 2386 C CA . THR A 1 307 ? 8.297 -32.031 -21.203 1 91.44 307 THR A CA 1
ATOM 2387 C C . THR A 1 307 ? 7.426 -32.906 -22.109 1 91.44 307 THR A C 1
ATOM 2389 O O . THR A 1 307 ? 7.75 -34.062 -22.344 1 91.44 307 THR A O 1
ATOM 2392 N N . THR A 1 308 ? 6.328 -32.406 -22.531 1 93.5 308 THR A N 1
ATOM 2393 C CA . THR A 1 308 ? 5.398 -33.188 -23.328 1 93.5 308 THR A CA 1
ATOM 2394 C C . THR A 1 308 ? 5.926 -33.375 -24.75 1 93.5 308 THR A C 1
ATOM 2396 O O . THR A 1 308 ? 5.465 -34.281 -25.469 1 93.5 308 THR A O 1
ATOM 2399 N N . ALA A 1 309 ? 6.812 -32.562 -25.203 1 92.88 309 ALA A N 1
ATOM 2400 C CA . ALA A 1 309 ? 7.484 -32.656 -26.484 1 92.88 309 ALA A CA 1
ATOM 2401 C C . ALA A 1 309 ? 8.844 -31.984 -26.453 1 92.88 309 ALA A C 1
ATOM 2403 O O . ALA A 1 309 ? 9.172 -31.281 -25.5 1 92.88 309 ALA A O 1
ATOM 2404 N N . PRO A 1 310 ? 9.656 -32.25 -27.547 1 85.56 310 PRO A N 1
ATOM 2405 C CA . PRO A 1 310 ? 10.969 -31.609 -27.578 1 85.56 310 PRO A CA 1
ATOM 2406 C C . PRO A 1 310 ? 10.867 -30.094 -27.734 1 85.56 310 PRO A C 1
ATOM 2408 O O . PRO A 1 310 ? 9.812 -29.578 -28.125 1 85.56 310 PRO A O 1
ATOM 2411 N N . LEU A 1 311 ? 11.984 -29.469 -27.391 1 78.81 311 LEU A N 1
ATOM 2412 C CA . LEU A 1 311 ? 12.086 -28.016 -27.484 1 78.81 311 LEU A CA 1
ATOM 2413 C C . LEU A 1 311 ? 11.719 -27.531 -28.875 1 78.81 311 LEU A C 1
ATOM 2415 O O . LEU A 1 311 ? 12.195 -28.078 -29.875 1 78.81 311 LEU A O 1
ATOM 2419 N N . GLY A 1 312 ? 10.93 -26.547 -28.875 1 69.12 312 GLY A N 1
ATOM 2420 C CA . GLY A 1 312 ? 10.617 -25.891 -30.141 1 69.12 312 GLY A CA 1
ATOM 2421 C C . GLY A 1 312 ? 9.531 -26.609 -30.938 1 69.12 312 GLY A C 1
ATOM 2422 O O . GLY A 1 312 ? 9.156 -26.172 -32.031 1 69.12 312 GLY A O 1
ATOM 2423 N N . SER A 1 313 ? 9.047 -27.688 -30.344 1 77.75 313 SER A N 1
ATOM 2424 C CA . SER A 1 313 ? 8.023 -28.438 -31.062 1 77.75 313 SER A CA 1
ATOM 2425 C C . SER A 1 313 ? 6.684 -27.703 -31.047 1 77.75 313 SER A C 1
ATOM 2427 O O . SER A 1 313 ? 6.297 -27.141 -30.016 1 77.75 313 SER A O 1
ATOM 2429 N N . LYS A 1 314 ? 6.059 -27.656 -32.219 1 75.81 314 LYS A N 1
ATOM 2430 C CA . LYS A 1 314 ? 4.688 -27.156 -32.281 1 75.81 314 LYS A CA 1
ATOM 2431 C C . LYS A 1 314 ? 3.684 -28.25 -31.922 1 75.81 314 LYS A C 1
ATOM 2433 O O . LYS A 1 314 ? 2.49 -27.969 -31.766 1 75.81 314 LYS A O 1
ATOM 2438 N N . GLU A 1 315 ? 4.43 -29.328 -31.797 1 81.19 315 GLU A N 1
ATOM 2439 C CA . GLU A 1 315 ? 3.646 -30.484 -31.344 1 81.19 315 GLU A CA 1
ATOM 2440 C C . GLU A 1 315 ? 3.646 -30.578 -29.828 1 81.19 315 GLU A C 1
ATOM 2442 O O . GLU A 1 315 ? 4.348 -29.828 -29.156 1 81.19 315 GLU A O 1
ATOM 2447 N N . GLY A 1 316 ? 2.74 -31.234 -29.188 1 89.5 316 GLY A N 1
ATOM 2448 C CA . GLY A 1 316 ? 2.648 -31.406 -27.75 1 89.5 316 GLY A CA 1
ATOM 2449 C C . GLY A 1 316 ? 1.519 -30.594 -27.125 1 89.5 316 GLY A C 1
ATOM 2450 O O . GLY A 1 316 ? 0.647 -30.094 -27.828 1 89.5 316 GLY A O 1
ATOM 2451 N N . VAL A 1 317 ? 1.748 -30.531 -25.828 1 92.81 317 VAL A N 1
ATOM 2452 C CA . VAL A 1 317 ? 0.645 -29.906 -25.109 1 92.81 317 VAL A CA 1
ATOM 2453 C C . VAL A 1 317 ? 1.021 -28.469 -24.734 1 92.81 317 VAL A C 1
ATOM 2455 O O . VAL A 1 317 ? 2.059 -28.234 -24.125 1 92.81 317 VAL A O 1
ATOM 2458 N N . ARG A 1 318 ? 0.303 -27.516 -25.234 1 93.12 318 ARG A N 1
ATOM 2459 C CA . ARG A 1 318 ? 0.378 -26.156 -24.719 1 93.12 318 ARG A CA 1
ATOM 2460 C C . ARG A 1 318 ? -0.466 -26 -23.453 1 93.12 318 ARG A C 1
ATOM 2462 O O . ARG A 1 318 ? -1.694 -26.078 -23.5 1 93.12 318 ARG A O 1
ATOM 2469 N N . ARG A 1 319 ? 0.186 -25.766 -22.438 1 93.81 319 ARG A N 1
ATOM 2470 C CA . ARG A 1 319 ? -0.499 -25.75 -21.141 1 93.81 319 ARG A CA 1
ATOM 2471 C C . ARG A 1 319 ? -0.925 -24.328 -20.781 1 93.81 319 ARG A C 1
ATOM 2473 O O . ARG A 1 319 ? -0.082 -23.438 -20.609 1 93.81 319 ARG A O 1
ATOM 2480 N N . ALA A 1 320 ? -2.166 -24.156 -20.609 1 96.44 320 ALA A N 1
ATOM 2481 C CA . ALA A 1 320 ? -2.715 -22.859 -20.188 1 96.44 320 ALA A CA 1
ATOM 2482 C C . ALA A 1 320 ? -3.137 -22.906 -18.719 1 96.44 320 ALA A C 1
ATOM 2484 O O . ALA A 1 320 ? -3.893 -23.797 -18.312 1 96.44 320 ALA A O 1
ATOM 2485 N N . ILE A 1 321 ? -2.674 -21.969 -17.938 1 97.31 321 ILE A N 1
ATOM 2486 C CA . ILE A 1 321 ? -3.137 -21.719 -16.578 1 97.31 321 ILE A CA 1
ATOM 2487 C C . ILE A 1 321 ? -3.807 -20.344 -16.516 1 97.31 321 ILE A C 1
ATOM 2489 O O . ILE A 1 321 ? -3.16 -19.312 -16.734 1 97.31 321 ILE A O 1
ATOM 2493 N N . LEU A 1 322 ? -5.102 -20.344 -16.219 1 97.56 322 LEU A N 1
ATOM 2494 C CA . LEU A 1 322 ? -5.801 -19.078 -16.047 1 97.56 322 LEU A CA 1
ATOM 2495 C C . LEU A 1 322 ? -5.465 -18.469 -14.688 1 97.56 322 LEU A C 1
ATOM 2497 O O . LEU A 1 322 ? -5.207 -19.188 -13.719 1 97.56 322 LEU A O 1
ATOM 2501 N N . TYR A 1 323 ? -5.492 -17.141 -14.688 1 96.94 323 TYR A N 1
ATOM 2502 C CA . TYR A 1 323 ? -5.223 -16.5 -13.406 1 96.94 323 TYR A CA 1
ATOM 2503 C C . TYR A 1 323 ? -6.082 -15.266 -13.219 1 96.94 323 TYR A C 1
ATOM 2505 O O . TYR A 1 323 ? -6.566 -14.688 -14.195 1 96.94 323 TYR A O 1
ATOM 2513 N N . VAL A 1 324 ? -6.332 -14.945 -11.984 1 95.88 324 VAL A N 1
ATOM 2514 C CA . VAL A 1 324 ? -6.918 -13.688 -11.516 1 95.88 324 VAL A CA 1
ATOM 2515 C C . VAL A 1 324 ? -6.133 -13.18 -10.312 1 95.88 324 VAL A C 1
ATOM 2517 O O . VAL A 1 324 ? -5.648 -13.969 -9.492 1 95.88 324 VAL A O 1
ATOM 2520 N N . ASN A 1 325 ? -5.996 -11.93 -10.219 1 95.5 325 ASN A N 1
ATOM 2521 C CA . ASN A 1 325 ? -5.332 -11.352 -9.055 1 95.5 325 ASN A CA 1
ATOM 2522 C C . ASN A 1 325 ? -6.273 -10.438 -8.273 1 95.5 325 ASN A C 1
ATOM 2524 O O . ASN A 1 325 ? -7.184 -9.836 -8.852 1 95.5 325 ASN A O 1
ATOM 2528 N N . TRP A 1 326 ? -6.113 -10.328 -7.004 1 96.44 326 TRP A N 1
ATOM 2529 C CA . TRP A 1 326 ? -6.777 -9.391 -6.102 1 96.44 326 TRP A CA 1
ATOM 2530 C C . TRP A 1 326 ? -5.758 -8.586 -5.305 1 96.44 326 TRP A C 1
ATOM 2532 O O . TRP A 1 326 ? -4.727 -9.117 -4.887 1 96.44 326 TRP A O 1
ATOM 2542 N N . HIS A 1 327 ? -6.027 -7.332 -5.074 1 95.5 327 HIS A N 1
ATOM 2543 C CA . HIS A 1 327 ? -5.145 -6.523 -4.238 1 95.5 327 HIS A CA 1
ATOM 2544 C C . HIS A 1 327 ? -5.941 -5.531 -3.398 1 95.5 327 HIS A C 1
ATOM 2546 O O . HIS A 1 327 ? -7.094 -5.223 -3.719 1 95.5 327 HIS A O 1
ATOM 2552 N N . LEU A 1 328 ? -5.355 -5.105 -2.336 1 94.5 328 LEU A N 1
ATOM 2553 C CA . LEU A 1 328 ? -5.922 -4.031 -1.529 1 94.5 328 LEU A CA 1
ATOM 2554 C C . LEU A 1 328 ? -5.98 -2.73 -2.322 1 94.5 328 LEU A C 1
ATOM 2556 O O . LEU A 1 328 ? -5.059 -2.422 -3.082 1 94.5 328 LEU A O 1
ATOM 2560 N N . PRO A 1 329 ? -7.027 -1.947 -2.135 1 89.56 329 PRO A N 1
ATOM 2561 C CA . PRO A 1 329 ? -7.258 -0.787 -2.998 1 89.56 329 PRO A CA 1
ATOM 2562 C C . PRO A 1 329 ? -6.129 0.24 -2.916 1 89.56 329 PRO A C 1
ATOM 2564 O O . PRO A 1 329 ? -5.879 0.967 -3.881 1 89.56 329 PRO A O 1
ATOM 2567 N N . TRP A 1 330 ? -5.461 0.325 -1.843 1 92 330 TRP A N 1
ATOM 2568 C CA . TRP A 1 330 ? -4.406 1.321 -1.681 1 92 330 TRP A CA 1
ATOM 2569 C C . TRP A 1 330 ? -3.104 0.843 -2.312 1 92 330 TRP A C 1
ATOM 2571 O O . TRP A 1 330 ? -2.146 1.61 -2.432 1 92 330 TRP A O 1
ATOM 2581 N N . PHE A 1 331 ? -3.002 -0.445 -2.695 1 93.94 331 PHE A N 1
ATOM 2582 C CA . PHE A 1 331 ? -1.784 -0.99 -3.283 1 93.94 331 PHE A CA 1
ATOM 2583 C C . PHE A 1 331 ? -1.786 -0.809 -4.797 1 93.94 331 PHE A C 1
ATOM 2585 O O . PHE A 1 331 ? -2.797 -1.063 -5.457 1 93.94 331 PHE A O 1
ATOM 2592 N N . GLU A 1 332 ? -0.687 -0.386 -5.309 1 85.62 332 GLU A N 1
ATOM 2593 C CA . GLU A 1 332 ? -0.476 -0.288 -6.75 1 85.62 332 GLU A CA 1
ATOM 2594 C C . GLU A 1 332 ? 0.771 -1.057 -7.176 1 85.62 332 GLU A C 1
ATOM 2596 O O . GLU A 1 332 ? 1.87 -0.791 -6.688 1 85.62 332 GLU A O 1
ATOM 2601 N N . ASP A 1 333 ? 0.523 -1.955 -8.039 1 75.62 333 ASP A N 1
ATOM 2602 C CA . ASP A 1 333 ? 1.649 -2.658 -8.648 1 75.62 333 ASP A CA 1
ATOM 2603 C C . ASP A 1 333 ? 2.174 -1.903 -9.867 1 75.62 333 ASP A C 1
ATOM 2605 O O . ASP A 1 333 ? 1.521 -1.873 -10.914 1 75.62 333 ASP A O 1
ATOM 2609 N N . LYS A 1 334 ? 3.244 -1.161 -9.82 1 64.69 334 LYS A N 1
ATOM 2610 C CA . LYS A 1 334 ? 3.723 -0.269 -10.867 1 64.69 334 LYS A CA 1
ATOM 2611 C C . LYS A 1 334 ? 4.453 -1.048 -11.961 1 64.69 334 LYS A C 1
ATOM 2613 O O . LYS A 1 334 ? 4.848 -0.477 -12.977 1 64.69 334 LYS A O 1
ATOM 2618 N N . LYS A 1 335 ? 4.859 -2.146 -11.852 1 61.06 335 LYS A N 1
ATOM 2619 C CA . LYS A 1 335 ? 5.711 -2.84 -12.812 1 61.06 335 LYS A CA 1
ATOM 2620 C C . LYS A 1 335 ? 5.074 -2.854 -14.203 1 61.06 335 LYS A C 1
ATOM 2622 O O . LYS A 1 335 ? 5.738 -2.562 -15.195 1 61.06 335 LYS A O 1
ATOM 2627 N N . ASN A 1 336 ? 3.957 -3.555 -14.609 1 53.56 336 ASN A N 1
ATOM 2628 C CA . ASN A 1 336 ? 3.75 -4.215 -15.891 1 53.56 336 ASN A CA 1
ATOM 2629 C C . ASN A 1 336 ? 2.848 -3.393 -16.812 1 53.56 336 ASN A C 1
ATOM 2631 O O . ASN A 1 336 ? 1.833 -3.891 -17.297 1 53.56 336 ASN A O 1
ATOM 2635 N N . TRP A 1 337 ? 3.127 -1.93 -17.016 1 60.19 337 TRP A N 1
ATOM 2636 C CA . TRP A 1 337 ? 2.068 -1.582 -17.969 1 60.19 337 TRP A CA 1
ATOM 2637 C C . TRP A 1 337 ? 2.652 -0.998 -19.25 1 60.19 337 TRP A C 1
ATOM 2639 O O . TRP A 1 337 ? 3.25 0.081 -19.234 1 60.19 337 TRP A O 1
ATOM 2649 N N . GLU A 1 338 ? 2.869 -2.039 -20.141 1 68.38 338 GLU A N 1
ATOM 2650 C CA . GLU A 1 338 ? 3.211 -1.595 -21.5 1 68.38 338 GLU A CA 1
ATOM 2651 C C . GLU A 1 338 ? 2.037 -0.872 -22.156 1 68.38 338 GLU A C 1
ATOM 2653 O O . GLU A 1 338 ? 0.879 -1.229 -21.922 1 68.38 338 GLU A O 1
ATOM 2658 N N . MET A 1 339 ? 2.285 0.063 -22.844 1 76.44 339 MET A N 1
ATOM 2659 C CA . MET A 1 339 ? 1.24 0.897 -23.438 1 76.44 339 MET A CA 1
ATOM 2660 C C . MET A 1 339 ? 0.959 0.486 -24.875 1 76.44 339 MET A C 1
ATOM 2662 O O . MET A 1 339 ? -0.101 0.8 -25.422 1 76.44 339 MET A O 1
ATOM 2666 N N . THR A 1 340 ? 1.823 -0.249 -25.484 1 85.44 340 THR A N 1
ATOM 2667 C CA . THR A 1 340 ? 1.646 -0.619 -26.875 1 85.44 340 THR A CA 1
ATOM 2668 C C . THR A 1 340 ? 0.851 -1.915 -27 1 85.44 340 THR A C 1
ATOM 2670 O O . THR A 1 340 ? 1.194 -2.922 -26.375 1 85.44 340 THR A O 1
ATOM 2673 N N . SER A 1 341 ? -0.138 -1.823 -27.812 1 89.94 341 SER A N 1
ATOM 2674 C CA . SER A 1 341 ? -0.975 -2.994 -28.062 1 89.94 341 SER A CA 1
ATOM 2675 C C . SER A 1 341 ? -0.449 -3.814 -29.234 1 89.94 341 SER A C 1
ATOM 2677 O O . SER A 1 341 ? -0.016 -3.258 -30.25 1 89.94 341 SER A O 1
ATOM 2679 N N . LEU A 1 342 ? -0.542 -5.109 -29.203 1 89.56 342 LEU A N 1
ATOM 2680 C CA . LEU A 1 342 ? -0.127 -6.008 -30.266 1 89.56 342 LEU A CA 1
ATOM 2681 C C . LEU A 1 342 ? -1.193 -6.082 -31.359 1 89.56 342 LEU A C 1
ATOM 2683 O O . LEU A 1 342 ? -0.89 -6.41 -32.5 1 89.56 342 LEU A O 1
ATOM 2687 N N . PHE A 1 343 ? -2.391 -5.746 -30.984 1 86.88 343 PHE A N 1
ATOM 2688 C CA . PHE A 1 343 ? -3.502 -5.965 -31.906 1 86.88 343 PHE A CA 1
ATOM 2689 C C . PHE A 1 343 ? -4.035 -4.641 -32.438 1 86.88 343 PHE A C 1
ATOM 2691 O O . PHE A 1 343 ? -5.023 -4.613 -33.156 1 86.88 343 PHE A O 1
ATOM 2698 N N . SER A 1 344 ? -3.525 -3.498 -31.891 1 75.94 344 SER A N 1
ATOM 2699 C CA . SER A 1 344 ? -3.947 -2.219 -32.469 1 75.94 344 SER A CA 1
ATOM 2700 C C . SER A 1 344 ? -3.035 -1.792 -33.594 1 75.94 344 SER A C 1
ATOM 2702 O O . SER A 1 344 ? -1.871 -2.193 -33.656 1 75.94 344 SER A O 1
ATOM 2704 N N . LEU B 1 1 ? 28.578 34.719 26.078 1 21.73 1 LEU B N 1
ATOM 2705 C CA . LEU B 1 1 ? 27.484 33.969 26.672 1 21.73 1 LEU B CA 1
ATOM 2706 C C . LEU B 1 1 ? 26.547 33.438 25.578 1 21.73 1 LEU B C 1
ATOM 2708 O O . LEU B 1 1 ? 25.875 34.219 24.906 1 21.73 1 LEU B O 1
ATOM 2712 N N . VAL B 1 2 ? 26.859 32.406 24.906 1 28.17 2 VAL B N 1
ATOM 2713 C CA . VAL B 1 2 ? 26.156 31.781 23.797 1 28.17 2 VAL B CA 1
ATOM 2714 C C . VAL B 1 2 ? 24.75 31.359 24.25 1 28.17 2 VAL B C 1
ATOM 2716 O O . VAL B 1 2 ? 24.609 30.562 25.172 1 28.17 2 VAL B O 1
ATOM 2719 N N . VAL B 1 3 ? 23.828 32.219 24.25 1 29.22 3 VAL B N 1
ATOM 2720 C CA . VAL B 1 3 ? 22.438 31.891 24.594 1 29.22 3 VAL B CA 1
ATOM 2721 C C . VAL B 1 3 ? 22.031 30.578 23.938 1 29.22 3 VAL B C 1
ATOM 2723 O O . VAL B 1 3 ? 22.016 30.469 22.719 1 29.22 3 VAL B O 1
ATOM 2726 N N . VAL B 1 4 ? 22.328 29.594 24.625 1 34.69 4 VAL B N 1
ATOM 2727 C CA . VAL B 1 4 ? 21.781 28.297 24.234 1 34.69 4 VAL B CA 1
ATOM 2728 C C . VAL B 1 4 ? 20.25 28.391 24.125 1 34.69 4 VAL B C 1
ATOM 2730 O O . VAL B 1 4 ? 19.578 28.672 25.125 1 34.69 4 VAL B O 1
ATOM 2733 N N . PHE B 1 5 ? 19.766 29 23.188 1 36.88 5 PHE B N 1
ATOM 2734 C CA . PHE B 1 5 ? 18.344 29 22.938 1 36.88 5 PHE B CA 1
ATOM 2735 C C . PHE B 1 5 ? 17.75 27.609 23.172 1 36.88 5 PHE B C 1
ATOM 2737 O O . PHE B 1 5 ? 17.891 26.719 22.344 1 36.88 5 PHE B O 1
ATOM 2744 N N . ARG B 1 6 ? 17.797 27.234 24.406 1 41.97 6 ARG B N 1
ATOM 2745 C CA . ARG B 1 6 ? 17.328 25.938 24.859 1 41.97 6 ARG B CA 1
ATOM 2746 C C . ARG B 1 6 ? 15.906 25.672 24.359 1 41.97 6 ARG B C 1
ATOM 2748 O O . ARG B 1 6 ? 15.484 24.516 24.25 1 41.97 6 ARG B O 1
ATOM 2755 N N . ARG B 1 7 ? 14.945 26.641 24.734 1 51.72 7 ARG B N 1
ATOM 2756 C CA . ARG B 1 7 ? 13.539 26.312 24.531 1 51.72 7 ARG B CA 1
ATOM 2757 C C . ARG B 1 7 ? 13.141 26.547 23.078 1 51.72 7 ARG B C 1
ATOM 2759 O O . ARG B 1 7 ? 13.039 27.688 22.625 1 51.72 7 ARG B O 1
ATOM 2766 N N . ALA B 1 8 ? 13.227 25.406 22.219 1 63.91 8 ALA B N 1
ATOM 2767 C CA . ALA B 1 8 ? 13.219 25.406 20.75 1 63.91 8 ALA B CA 1
ATOM 2768 C C . ALA B 1 8 ? 11.789 25.516 20.219 1 63.91 8 ALA B C 1
ATOM 2770 O O . ALA B 1 8 ? 11.555 26.125 19.172 1 63.91 8 ALA B O 1
ATOM 2771 N N . GLY B 1 9 ? 10.789 25.016 21.109 1 65.56 9 GLY B N 1
ATOM 2772 C CA . GLY B 1 9 ? 9.453 25.062 20.531 1 65.56 9 GLY B CA 1
ATOM 2773 C C . GLY B 1 9 ? 8.57 26.109 21.188 1 65.56 9 GLY B C 1
ATOM 2774 O O . GLY B 1 9 ? 8.797 26.5 22.328 1 65.56 9 GLY B O 1
ATOM 2775 N N . VAL B 1 10 ? 7.656 26.891 20.625 1 73.12 10 VAL B N 1
ATOM 2776 C CA . VAL B 1 10 ? 6.688 27.875 21.094 1 73.12 10 VAL B CA 1
ATOM 2777 C C . VAL B 1 10 ? 5.277 27.281 21.016 1 73.12 10 VAL B C 1
ATOM 2779 O O . VAL B 1 10 ? 4.914 26.672 20.016 1 73.12 10 VAL B O 1
ATOM 2782 N N . VAL B 1 11 ? 4.406 27.438 22.156 1 76.69 11 VAL B N 1
ATOM 2783 C CA . VAL B 1 11 ? 3.035 26.938 22.219 1 76.69 11 VAL B CA 1
ATOM 2784 C C . VAL B 1 11 ? 2.062 28.094 21.969 1 76.69 11 VAL B C 1
ATOM 2786 O O . VAL B 1 11 ? 2.252 29.188 22.484 1 76.69 11 VAL B O 1
ATOM 2789 N N . ASN B 1 12 ? 0.994 28 21.109 1 70.44 12 ASN B N 1
ATOM 2790 C CA . ASN B 1 12 ? -0.115 28.938 20.953 1 70.44 12 ASN B CA 1
ATOM 2791 C C . ASN B 1 12 ? -1.081 28.875 22.125 1 70.44 12 ASN B C 1
ATOM 2793 O O . ASN B 1 12 ? -1.811 27.891 22.297 1 70.44 12 ASN B O 1
ATOM 2797 N N . PRO B 1 13 ? -1.193 29.922 22.938 1 64.94 13 PRO B N 1
ATOM 2798 C CA . PRO B 1 13 ? -2.029 29.875 24.141 1 64.94 13 PRO B CA 1
ATOM 2799 C C . PRO B 1 13 ? -3.492 30.203 23.859 1 64.94 13 PRO B C 1
ATOM 2801 O O . PRO B 1 13 ? -4.34 30.109 24.75 1 64.94 13 PRO B O 1
ATOM 2804 N N . LEU B 1 14 ? -3.959 30.703 22.641 1 66.62 14 LEU B N 1
ATOM 2805 C CA . LEU B 1 14 ? -5.262 31.312 22.391 1 66.62 14 LEU B CA 1
ATOM 2806 C C . LEU B 1 14 ? -6.305 30.266 22.047 1 66.62 14 LEU B C 1
ATOM 2808 O O . LEU B 1 14 ? -7.484 30.422 22.375 1 66.62 14 LEU B O 1
ATOM 2812 N N . HIS B 1 15 ? -6.121 29.359 21.109 1 56.84 15 HIS B N 1
ATOM 2813 C CA . HIS B 1 15 ? -7.113 28.484 20.5 1 56.84 15 HIS B CA 1
ATOM 2814 C C . HIS B 1 15 ? -7.348 27.234 21.359 1 56.84 15 HIS B C 1
ATOM 2816 O O . HIS B 1 15 ? -6.395 26.547 21.734 1 56.84 15 HIS B O 1
ATOM 2822 N N . TYR B 1 16 ? -8.18 27.703 22.469 1 52.38 16 TYR B N 1
ATOM 2823 C CA . TYR B 1 16 ? -8.242 26.828 23.625 1 52.38 16 TYR B CA 1
ATOM 2824 C C . TYR B 1 16 ? -8.914 25.5 23.281 1 52.38 16 TYR B C 1
ATOM 2826 O O . TYR B 1 16 ? -9.688 25.422 22.312 1 52.38 16 TYR B O 1
ATOM 2834 N N . ARG B 1 17 ? -8.383 24.469 24.141 1 55.78 17 ARG B N 1
ATOM 2835 C CA . ARG B 1 17 ? -8.844 23.203 24.688 1 55.78 17 ARG B CA 1
ATOM 2836 C C . ARG B 1 17 ? -10.266 23.312 25.234 1 55.78 17 ARG B C 1
ATOM 2838 O O . ARG B 1 17 ? -10.742 24.422 25.5 1 55.78 17 ARG B O 1
ATOM 2845 N N . LEU B 1 18 ? -10.945 22.234 25.188 1 52.56 18 LEU B N 1
ATOM 2846 C CA . LEU B 1 18 ? -12.227 22.047 25.859 1 52.56 18 LEU B CA 1
ATOM 2847 C C . LEU B 1 18 ? -12.305 22.844 27.141 1 52.56 18 LEU B C 1
ATOM 2849 O O . LEU B 1 18 ? -13.375 23.312 27.531 1 52.56 18 LEU B O 1
ATOM 2853 N N . GLU B 1 19 ? -11.102 23.016 27.828 1 56.91 19 GLU B N 1
ATOM 2854 C CA . GLU B 1 19 ? -11.094 23.766 29.078 1 56.91 19 GLU B CA 1
ATOM 2855 C C . GLU B 1 19 ? -10.039 24.875 29.062 1 56.91 19 GLU B C 1
ATOM 2857 O O . GLU B 1 19 ? -9.062 24.781 28.312 1 56.91 19 GLU B O 1
ATOM 2862 N N . SER B 1 20 ? -10.305 25.984 29.641 1 63.03 20 SER B N 1
ATOM 2863 C CA . SER B 1 20 ? -9.336 27.062 29.844 1 63.03 20 SER B CA 1
ATOM 2864 C C . SER B 1 20 ? -7.984 26.5 30.281 1 63.03 20 SER B C 1
ATOM 2866 O O . SER B 1 20 ? -7.926 25.625 31.156 1 63.03 20 SER B O 1
ATOM 2868 N N . PRO B 1 21 ? -6.977 26.906 29.562 1 66.62 21 PRO B N 1
ATOM 2869 C CA . PRO B 1 21 ? -5.668 26.359 29.922 1 66.62 21 PRO B CA 1
ATOM 2870 C C . PRO B 1 21 ? -5.246 26.734 31.344 1 66.62 21 PRO B C 1
ATOM 2872 O O . PRO B 1 21 ? -5.535 27.828 31.812 1 66.62 21 PRO B O 1
ATOM 2875 N N . THR B 1 22 ? -4.887 25.75 32.125 1 74 22 THR B N 1
ATOM 2876 C CA . THR B 1 22 ? -4.215 25.969 33.406 1 74 22 THR B CA 1
ATOM 2877 C C . THR B 1 22 ? -2.703 26.062 33.219 1 74 22 THR B C 1
ATOM 2879 O O . THR B 1 22 ? -2.178 25.672 32.188 1 74 22 THR B O 1
ATOM 2882 N N . ASP B 1 23 ? -2.004 26.703 34.156 1 74.88 23 ASP B N 1
ATOM 2883 C CA . ASP B 1 23 ? -0.548 26.797 34.094 1 74.88 23 ASP B CA 1
ATOM 2884 C C . ASP B 1 23 ? 0.081 25.406 33.938 1 74.88 23 ASP B C 1
ATOM 2886 O O . ASP B 1 23 ? 1.033 25.234 33.156 1 74.88 23 ASP B O 1
ATOM 2890 N N . LYS B 1 24 ? -0.505 24.469 34.656 1 77.25 24 LYS B N 1
ATOM 2891 C CA . LYS B 1 24 ? 0.024 23.109 34.562 1 77.25 24 LYS B CA 1
ATOM 2892 C C . LYS B 1 24 ? -0.164 22.516 33.188 1 77.25 24 LYS B C 1
ATOM 2894 O O . LYS B 1 24 ? 0.75 21.891 32.656 1 77.25 24 LYS B O 1
ATOM 2899 N N . SER B 1 25 ? -1.315 22.75 32.656 1 78.75 25 SER B N 1
ATOM 2900 C CA . SER B 1 25 ? -1.593 22.188 31.328 1 78.75 25 SER B CA 1
ATOM 2901 C C . SER B 1 25 ? -0.713 22.828 30.25 1 78.75 25 SER B C 1
ATOM 2903 O O . SER B 1 25 ? -0.279 22.156 29.312 1 78.75 25 SER B O 1
ATOM 2905 N N . LEU B 1 26 ? -0.392 24.047 30.438 1 82.12 26 LEU B N 1
ATOM 2906 C CA . LEU B 1 26 ? 0.47 24.734 29.484 1 82.12 26 LEU B CA 1
ATOM 2907 C C . LEU B 1 26 ? 1.909 24.25 29.594 1 82.12 26 LEU B C 1
ATOM 2909 O O . LEU B 1 26 ? 2.615 24.141 28.594 1 82.12 26 LEU B O 1
ATOM 2913 N N . ASP B 1 27 ? 2.277 23.984 30.812 1 84.56 27 ASP B N 1
ATOM 2914 C CA . ASP B 1 27 ? 3.631 23.484 31.016 1 84.56 27 ASP B CA 1
ATOM 2915 C C . ASP B 1 27 ? 3.807 22.109 30.375 1 84.56 27 ASP B C 1
ATOM 2917 O O . ASP B 1 27 ? 4.844 21.828 29.766 1 84.56 27 ASP B O 1
ATOM 2921 N N . ILE B 1 28 ? 2.811 21.344 30.516 1 86.5 28 ILE B N 1
ATOM 2922 C CA . ILE B 1 28 ? 2.848 20.016 29.922 1 86.5 28 ILE B CA 1
ATOM 2923 C C . ILE B 1 28 ? 2.945 20.156 28.391 1 86.5 28 ILE B C 1
ATOM 2925 O O . ILE B 1 28 ? 3.75 19.469 27.75 1 86.5 28 ILE B O 1
ATOM 2929 N N . GLU B 1 29 ? 2.113 21.016 27.891 1 90.38 29 GLU B N 1
ATOM 2930 C CA . GLU B 1 29 ? 2.125 21.219 26.453 1 90.38 29 GLU B CA 1
ATOM 2931 C C . GLU B 1 29 ? 3.471 21.766 25.984 1 90.38 29 GLU B C 1
ATOM 2933 O O . GLU B 1 29 ? 4 21.328 24.953 1 90.38 29 GLU B O 1
ATOM 2938 N N . ARG B 1 30 ? 4.016 22.703 26.719 1 91.12 30 ARG B N 1
ATOM 2939 C CA . ARG B 1 30 ? 5.312 23.281 26.375 1 91.12 30 ARG B CA 1
ATOM 2940 C C . ARG B 1 30 ? 6.395 22.203 26.359 1 91.12 30 ARG B C 1
ATOM 2942 O O . ARG B 1 30 ? 7.246 22.188 25.469 1 91.12 30 ARG B O 1
ATOM 2949 N N . ASN B 1 31 ? 6.363 21.359 27.328 1 92.5 31 ASN B N 1
ATOM 2950 C CA . ASN B 1 31 ? 7.344 20.281 27.375 1 92.5 31 ASN B CA 1
ATOM 2951 C C . ASN B 1 31 ? 7.23 19.344 26.172 1 92.5 31 ASN B C 1
ATOM 2953 O O . ASN B 1 31 ? 8.242 18.922 25.609 1 92.5 31 ASN B O 1
ATOM 2957 N N . LEU B 1 32 ? 6.027 19.047 25.781 1 94.62 32 LEU B N 1
ATOM 2958 C CA . LEU B 1 32 ? 5.805 18.188 24.625 1 94.62 32 LEU B CA 1
ATOM 2959 C C . LEU B 1 32 ? 6.246 18.891 23.344 1 94.62 32 LEU B C 1
ATOM 2961 O O . LEU B 1 32 ? 6.863 18.266 22.484 1 94.62 32 LEU B O 1
ATOM 2965 N N . VAL B 1 33 ? 5.93 20.188 23.219 1 95.81 33 VAL B N 1
ATOM 2966 C CA . VAL B 1 33 ? 6.344 20.938 22.031 1 95.81 33 VAL B CA 1
ATOM 2967 C C . VAL B 1 33 ? 7.867 20.984 21.969 1 95.81 33 VAL B C 1
ATOM 2969 O O . VAL B 1 33 ? 8.445 20.812 20.891 1 95.81 33 VAL B O 1
ATOM 2972 N N . ASP B 1 34 ? 8.5 21.172 23.094 1 95.31 34 ASP B N 1
ATOM 2973 C CA . ASP B 1 34 ? 9.961 21.156 23.125 1 95.31 34 ASP B CA 1
ATOM 2974 C C . ASP B 1 34 ? 10.5 19.797 22.703 1 95.31 34 ASP B C 1
ATOM 2976 O O . ASP B 1 34 ? 11.508 19.719 22 1 95.31 34 ASP B O 1
ATOM 2980 N N . HIS B 1 35 ? 9.82 18.812 23.141 1 96.25 35 HIS B N 1
ATOM 2981 C CA . HIS B 1 35 ? 10.25 17.453 22.844 1 96.25 35 HIS B CA 1
ATOM 2982 C C . HIS B 1 35 ? 10.188 17.172 21.344 1 96.25 35 HIS B C 1
ATOM 2984 O O . HIS B 1 35 ? 11.086 16.547 20.781 1 96.25 35 HIS B O 1
ATOM 2990 N N . VAL B 1 36 ? 9.188 17.719 20.672 1 97.88 36 VAL B N 1
ATOM 2991 C CA . VAL B 1 36 ? 9.023 17.375 19.25 1 97.88 36 VAL B CA 1
ATOM 2992 C C . VAL B 1 36 ? 9.75 18.406 18.391 1 97.88 36 VAL B C 1
ATOM 2994 O O . VAL B 1 36 ? 9.703 18.328 17.156 1 97.88 36 VAL B O 1
ATOM 2997 N N . THR B 1 37 ? 10.414 19.375 19 1 97.06 37 THR B N 1
ATOM 2998 C CA . THR B 1 37 ? 11.086 20.438 18.25 1 97.06 37 THR B CA 1
ATOM 2999 C C . THR B 1 37 ? 12.602 20.266 18.312 1 97.06 37 THR B C 1
ATOM 3001 O O . THR B 1 37 ? 13.172 20.109 19.391 1 97.06 37 THR B O 1
ATOM 3004 N N . LEU B 1 38 ? 13.188 20.234 17.141 1 94.62 38 LEU B N 1
ATOM 3005 C CA . LEU B 1 38 ? 14.641 20.141 17.047 1 94.62 38 LEU B CA 1
ATOM 3006 C C . LEU B 1 38 ? 15.219 21.422 16.438 1 94.62 38 LEU B C 1
ATOM 3008 O O . LEU B 1 38 ? 14.789 21.844 15.375 1 94.62 38 LEU B O 1
ATOM 3012 N N . GLY B 1 39 ? 16.188 21.969 17.172 1 89.69 39 GLY B N 1
ATOM 3013 C CA . GLY B 1 39 ? 16.984 23.031 16.594 1 89.69 39 GLY B CA 1
ATOM 3014 C C . GLY B 1 39 ? 18.281 22.531 15.992 1 89.69 39 GLY B C 1
ATOM 3015 O O . GLY B 1 39 ? 18.797 21.484 16.375 1 89.69 39 GLY B O 1
ATOM 3016 N N . ARG B 1 40 ? 18.75 23.203 14.922 1 83.75 40 ARG B N 1
ATOM 3017 C CA . ARG B 1 40 ? 20.016 22.812 14.305 1 83.75 40 ARG B CA 1
ATOM 3018 C C . ARG B 1 40 ? 21.172 23.578 14.922 1 83.75 40 ARG B C 1
ATOM 3020 O O . ARG B 1 40 ? 21.078 24.781 15.172 1 83.75 40 ARG B O 1
ATOM 3027 N N . SER B 1 41 ? 22.156 22.844 15.219 1 81.62 41 SER B N 1
ATOM 3028 C CA . SER B 1 41 ? 23.375 23.484 15.688 1 81.62 41 SER B CA 1
ATOM 3029 C C . SER B 1 41 ? 24 24.344 14.594 1 81.62 41 SER B C 1
ATOM 3031 O O . SER B 1 41 ? 23.594 24.281 13.43 1 81.62 41 SER B O 1
ATOM 3033 N N . TYR B 1 42 ? 24.906 25.172 15.07 1 79.62 42 TYR B N 1
ATOM 3034 C CA . TYR B 1 42 ? 25.625 26 14.109 1 79.62 42 TYR B CA 1
ATOM 3035 C C . TYR B 1 42 ? 26.297 25.125 13.047 1 79.62 42 TYR B C 1
ATOM 3037 O O . TYR B 1 42 ? 26.219 25.422 11.852 1 79.62 42 TYR B O 1
ATOM 3045 N N . SER B 1 43 ? 26.953 24.078 13.523 1 82.38 43 SER B N 1
ATOM 3046 C CA . SER B 1 43 ? 27.641 23.172 12.609 1 82.38 43 SER B CA 1
ATOM 3047 C C . SER B 1 43 ? 26.672 22.547 11.617 1 82.38 43 SER B C 1
ATOM 3049 O O . SER B 1 43 ? 26.969 22.438 10.43 1 82.38 43 SER B O 1
ATOM 3051 N N . GLU B 1 44 ? 25.531 22.172 12.047 1 83 44 GLU B N 1
ATOM 3052 C CA . GLU B 1 44 ? 24.531 21.562 11.188 1 83 44 GLU B CA 1
ATOM 3053 C C . GLU B 1 44 ? 24.031 22.547 10.133 1 83 44 GLU B C 1
ATOM 3055 O O . GLU B 1 44 ? 23.812 22.188 8.984 1 83 44 GLU B O 1
ATOM 3060 N N . ARG B 1 45 ? 23.891 23.719 10.516 1 79.94 45 ARG B N 1
ATOM 3061 C CA . ARG B 1 45 ? 23.422 24.766 9.602 1 79.94 45 ARG B CA 1
ATOM 3062 C C . ARG B 1 45 ? 24.484 25.062 8.539 1 79.94 45 ARG B C 1
ATOM 3064 O O . ARG B 1 45 ? 24.156 25.203 7.359 1 79.94 45 ARG B O 1
ATOM 3071 N N . MET B 1 46 ? 25.719 25.047 8.984 1 78.62 46 MET B N 1
ATOM 3072 C CA . MET B 1 46 ? 26.828 25.359 8.086 1 78.62 46 MET B CA 1
ATOM 3073 C C . MET B 1 46 ? 27.031 24.266 7.051 1 78.62 46 MET B C 1
ATOM 3075 O O . MET B 1 46 ? 27.328 24.547 5.887 1 78.62 46 MET B O 1
ATOM 3079 N N . HIS B 1 47 ? 26.797 23.094 7.387 1 77.94 47 HIS B N 1
ATOM 3080 C CA . HIS B 1 47 ? 27.109 21.969 6.512 1 77.94 47 HIS B CA 1
ATOM 3081 C C . HIS B 1 47 ? 25.844 21.469 5.793 1 77.94 47 HIS B C 1
ATOM 3083 O O . HIS B 1 47 ? 25.938 20.719 4.824 1 77.94 47 HIS B O 1
ATOM 3089 N N . GLY B 1 48 ? 24.719 21.859 6.301 1 76.88 48 GLY B N 1
ATOM 3090 C CA . GLY B 1 48 ? 23.469 21.516 5.645 1 76.88 48 GLY B CA 1
ATOM 3091 C C . GLY B 1 48 ? 23.031 20.078 5.922 1 76.88 48 GLY B C 1
ATOM 3092 O O . GLY B 1 48 ? 22.281 19.5 5.137 1 76.88 48 GLY B O 1
ATOM 3093 N N . VAL B 1 49 ? 23.703 19.453 6.926 1 81.75 49 VAL B N 1
ATOM 3094 C CA . VAL B 1 49 ? 23.344 18.094 7.312 1 81.75 49 VAL B CA 1
ATOM 3095 C C . VAL B 1 49 ? 23.141 18.016 8.828 1 81.75 49 VAL B C 1
ATOM 3097 O O . VAL B 1 49 ? 23.656 18.859 9.57 1 81.75 49 VAL B O 1
ATOM 3100 N N . LEU B 1 50 ? 22.375 17.078 9.234 1 88.06 50 LEU B N 1
ATOM 3101 C CA . LEU B 1 50 ? 22.25 16.828 10.664 1 88.06 50 LEU B CA 1
ATOM 3102 C C . LEU B 1 50 ? 23.344 15.906 11.156 1 88.06 50 LEU B C 1
ATOM 3104 O O . LEU B 1 50 ? 23.828 15.047 10.414 1 88.06 50 LEU B O 1
ATOM 3108 N N . SER B 1 51 ? 23.75 16.141 12.398 1 90.69 51 SER B N 1
ATOM 3109 C CA . SER B 1 51 ? 24.594 15.125 13.039 1 90.69 51 SER B CA 1
ATOM 3110 C C . SER B 1 51 ? 23.859 13.789 13.141 1 90.69 51 SER B C 1
ATOM 3112 O O . SER B 1 51 ? 22.625 13.734 12.992 1 90.69 51 SER B O 1
ATOM 3114 N N . VAL B 1 52 ? 24.625 12.797 13.367 1 92.94 52 VAL B N 1
ATOM 3115 C CA . VAL B 1 52 ? 24.062 11.469 13.531 1 92.94 52 VAL B CA 1
ATOM 3116 C C . VAL B 1 52 ? 23.062 11.477 14.68 1 92.94 52 VAL B C 1
ATOM 3118 O O . VAL B 1 52 ? 21.953 10.914 14.562 1 92.94 52 VAL B O 1
ATOM 3121 N N . GLU B 1 53 ? 23.406 12.125 15.734 1 94.38 53 GLU B N 1
ATOM 3122 C CA . GLU B 1 53 ? 22.547 12.18 16.922 1 94.38 53 GLU B CA 1
ATOM 3123 C C . GLU B 1 53 ? 21.266 12.945 16.625 1 94.38 53 GLU B C 1
ATOM 3125 O O . GLU B 1 53 ? 20.172 12.508 17.016 1 94.38 53 GLU B O 1
ATOM 3130 N N . SER B 1 54 ? 21.375 14.07 16 1 95.06 54 SER B N 1
ATOM 3131 C CA . SER B 1 54 ? 20.219 14.875 15.672 1 95.06 54 SER B CA 1
ATOM 3132 C C . SER B 1 54 ? 19.297 14.141 14.695 1 95.06 54 SER B C 1
ATOM 3134 O O . SER B 1 54 ? 18.078 14.211 14.812 1 95.06 54 SER B O 1
ATOM 3136 N N . HIS B 1 55 ? 19.953 13.484 13.805 1 96.56 55 HIS B N 1
ATOM 3137 C CA . HIS B 1 55 ? 19.188 12.695 12.844 1 96.56 55 HIS B CA 1
ATOM 3138 C C . HIS B 1 55 ? 18.406 11.594 13.547 1 96.56 55 HIS B C 1
ATOM 3140 O O . HIS B 1 55 ? 17.203 11.445 13.32 1 96.56 55 HIS B O 1
ATOM 3146 N N . GLU B 1 56 ? 19.062 10.883 14.367 1 97.44 56 GLU B N 1
ATOM 3147 C CA . GLU B 1 56 ? 18.422 9.789 15.102 1 97.44 56 GLU B CA 1
ATOM 3148 C C . GLU B 1 56 ? 17.297 10.312 15.992 1 97.44 56 GLU B C 1
ATOM 3150 O O . GLU B 1 56 ? 16.25 9.672 16.125 1 97.44 56 GLU B O 1
ATOM 3155 N N . ARG B 1 57 ? 17.547 11.43 16.547 1 97.38 57 ARG B N 1
ATOM 3156 C CA . ARG B 1 57 ? 16.516 12.039 17.391 1 97.38 57 ARG B CA 1
ATOM 3157 C C . ARG B 1 57 ? 15.297 12.438 16.562 1 97.38 57 ARG B C 1
ATOM 3159 O O . ARG B 1 57 ? 14.156 12.195 16.969 1 97.38 57 ARG B O 1
ATOM 3166 N N . ALA B 1 58 ? 15.516 13.047 15.469 1 98.06 58 ALA B N 1
ATOM 3167 C CA . ALA B 1 58 ? 14.414 13.445 14.594 1 98.06 58 ALA B CA 1
ATOM 3168 C C . ALA B 1 58 ? 13.578 12.234 14.18 1 98.06 58 ALA B C 1
ATOM 3170 O O . ALA B 1 58 ? 12.344 12.273 14.242 1 98.06 58 ALA B O 1
ATOM 3171 N N . CYS B 1 59 ? 14.281 11.164 13.805 1 98.56 59 CYS B N 1
ATOM 3172 C CA . CYS B 1 59 ? 13.594 9.945 13.406 1 98.56 59 CYS B CA 1
ATOM 3173 C C . CYS B 1 59 ? 12.789 9.367 14.562 1 98.56 59 CYS B C 1
ATOM 3175 O O . CYS B 1 59 ? 11.633 8.992 14.391 1 98.56 59 CYS B O 1
ATOM 3177 N N . LYS B 1 60 ? 13.43 9.32 15.688 1 98.56 60 LYS B N 1
ATOM 3178 C CA . LYS B 1 60 ? 12.781 8.758 16.875 1 98.56 60 LYS B CA 1
ATOM 3179 C C . LYS B 1 60 ? 11.531 9.555 17.25 1 98.56 60 LYS B C 1
ATOM 3181 O O . LYS B 1 60 ? 10.484 8.969 17.531 1 98.56 60 LYS B O 1
ATOM 3186 N N . VAL B 1 61 ? 11.633 10.844 17.25 1 98.62 61 VAL B N 1
ATOM 3187 C CA . VAL B 1 61 ? 10.523 11.719 17.609 1 98.62 61 VAL B CA 1
ATOM 3188 C C . VAL B 1 61 ? 9.383 11.539 16.609 1 98.62 61 VAL B C 1
ATOM 3190 O O . VAL B 1 61 ? 8.219 11.398 17.016 1 98.62 61 VAL B O 1
ATOM 3193 N N . LEU B 1 62 ? 9.68 11.523 15.383 1 98.81 62 LEU B N 1
ATOM 3194 C CA . LEU B 1 62 ? 8.648 11.344 14.367 1 98.81 62 LEU B CA 1
ATOM 3195 C C . LEU B 1 62 ? 7.965 9.992 14.523 1 98.81 62 LEU B C 1
ATOM 3197 O O . LEU B 1 62 ? 6.742 9.883 14.406 1 98.81 62 LEU B O 1
ATOM 3201 N N . ARG B 1 63 ? 8.727 8.93 14.844 1 98.56 63 ARG B N 1
ATOM 3202 C CA . ARG B 1 63 ? 8.18 7.586 15.016 1 98.56 63 ARG B CA 1
ATOM 3203 C C . ARG B 1 63 ? 7.277 7.516 16.25 1 98.56 63 ARG B C 1
ATOM 3205 O O . ARG B 1 63 ? 6.203 6.91 16.203 1 98.56 63 ARG B O 1
ATOM 3212 N N . GLU B 1 64 ? 7.699 8.156 17.266 1 98.56 64 GLU B N 1
ATOM 3213 C CA . GLU B 1 64 ? 7.023 7.98 18.547 1 98.56 64 GLU B CA 1
ATOM 3214 C C . GLU B 1 64 ? 5.891 8.984 18.719 1 98.56 64 GLU B C 1
ATOM 3216 O O . GLU B 1 64 ? 4.863 8.672 19.328 1 98.56 64 GLU B O 1
ATOM 3221 N N . CYS B 1 65 ? 6.086 10.188 18.141 1 98.69 65 CYS B N 1
ATOM 3222 C CA . CYS B 1 65 ? 5.145 11.258 18.438 1 98.69 65 CYS B CA 1
ATOM 3223 C C . CYS B 1 65 ? 4.242 11.531 17.234 1 98.69 65 CYS B C 1
ATOM 3225 O O . CYS B 1 65 ? 3.215 12.203 17.359 1 98.69 65 CYS B O 1
ATOM 3227 N N . GLY B 1 66 ? 4.602 11.062 16.109 1 98.81 66 GLY B N 1
ATOM 3228 C CA . GLY B 1 66 ? 3.822 11.273 14.898 1 98.81 66 GLY B CA 1
ATOM 3229 C C . GLY B 1 66 ? 4.078 12.625 14.258 1 98.81 66 GLY B C 1
ATOM 3230 O O . GLY B 1 66 ? 3.551 12.906 13.18 1 98.81 66 GLY B O 1
ATOM 3231 N N . VAL B 1 67 ? 4.93 13.492 14.906 1 98.81 67 VAL B N 1
ATOM 3232 C CA . VAL B 1 67 ? 5.238 14.82 14.398 1 98.81 67 VAL B CA 1
ATOM 3233 C C . VAL B 1 67 ? 6.609 15.266 14.906 1 98.81 67 VAL B C 1
ATOM 3235 O O . VAL B 1 67 ? 6.965 15.008 16.047 1 98.81 67 VAL B O 1
ATOM 3238 N N . VAL B 1 68 ? 7.363 15.906 14.07 1 98.62 68 VAL B N 1
ATOM 3239 C CA . VAL B 1 68 ? 8.641 16.516 14.438 1 98.62 68 VAL B CA 1
ATOM 3240 C C . VAL B 1 68 ? 8.766 17.891 13.773 1 98.62 68 VAL B C 1
ATOM 3242 O O . VAL B 1 68 ? 8.383 18.062 12.617 1 98.62 68 VAL B O 1
ATOM 3245 N N . ILE B 1 69 ? 9.234 18.828 14.516 1 97.75 69 ILE B N 1
ATOM 3246 C CA . ILE B 1 69 ? 9.438 20.188 14.039 1 97.75 69 ILE B CA 1
ATOM 3247 C C . ILE B 1 69 ? 10.938 20.484 13.914 1 97.75 69 ILE B C 1
ATOM 3249 O O . ILE B 1 69 ? 11.688 20.312 14.883 1 97.75 69 ILE B O 1
ATOM 3253 N N . LEU B 1 70 ? 11.344 20.812 12.734 1 94.75 70 LEU B N 1
ATOM 3254 C CA . LEU B 1 70 ? 12.719 21.234 12.484 1 94.75 70 LEU B CA 1
ATOM 3255 C C . LEU B 1 70 ? 12.805 22.75 12.32 1 94.75 70 LEU B C 1
ATOM 3257 O O . LEU B 1 70 ? 12.297 23.297 11.336 1 94.75 70 LEU B O 1
ATOM 3261 N N . ARG B 1 71 ? 13.477 23.391 13.195 1 92.94 71 ARG B N 1
ATOM 3262 C CA . ARG B 1 71 ? 13.562 24.844 13.172 1 92.94 71 ARG B CA 1
ATOM 3263 C C . ARG B 1 71 ? 14.555 25.312 12.117 1 92.94 71 ARG B C 1
ATOM 3265 O O . ARG B 1 71 ? 15.617 24.703 11.938 1 92.94 71 ARG B O 1
ATOM 3272 N N . GLY B 1 72 ? 14.141 26.297 11.438 1 88 72 GLY B N 1
ATOM 3273 C CA . GLY B 1 72 ? 15.047 26.984 10.547 1 88 72 GLY B CA 1
ATOM 3274 C C . GLY B 1 72 ? 15.539 26.125 9.398 1 88 72 GLY B C 1
ATOM 3275 O O . GLY B 1 72 ? 16.719 26.188 9.023 1 88 72 GLY B O 1
ATOM 3276 N N . MET B 1 73 ? 14.812 25.281 8.891 1 88 73 MET B N 1
ATOM 3277 C CA . MET B 1 73 ? 15.203 24.359 7.828 1 88 73 MET B CA 1
ATOM 3278 C C . MET B 1 73 ? 15.359 25.094 6.5 1 88 73 MET B C 1
ATOM 3280 O O . MET B 1 73 ? 16.281 24.797 5.734 1 88 73 MET B O 1
ATOM 3284 N N . TYR B 1 74 ? 14.484 25.969 6.211 1 88.5 74 TYR B N 1
ATOM 3285 C CA . TYR B 1 74 ? 14.5 26.672 4.934 1 88.5 74 TYR B CA 1
ATOM 3286 C C . TYR B 1 74 ? 14.703 28.172 5.137 1 88.5 74 TYR B C 1
ATOM 3288 O O . TYR B 1 74 ? 14.516 28.688 6.242 1 88.5 74 TYR B O 1
ATOM 3296 N N . ASP B 1 75 ? 15.078 28.812 4.059 1 88.44 75 ASP B N 1
ATOM 3297 C CA . ASP B 1 75 ? 15.164 30.266 4.09 1 88.44 75 ASP B CA 1
ATOM 3298 C C . ASP B 1 75 ? 13.773 30.891 4.211 1 88.44 75 ASP B C 1
ATOM 3300 O O . ASP B 1 75 ? 12.914 30.688 3.354 1 88.44 75 ASP B O 1
ATOM 3304 N N . PRO B 1 76 ? 13.625 31.734 5.25 1 92.06 76 PRO B N 1
ATOM 3305 C CA . PRO B 1 76 ? 12.297 32.312 5.453 1 92.06 76 PRO B CA 1
ATOM 3306 C C . PRO B 1 76 ? 11.828 33.156 4.262 1 92.06 76 PRO B C 1
ATOM 3308 O O . PRO B 1 76 ? 10.641 33.156 3.949 1 92.06 76 PRO B O 1
ATOM 3311 N N . ALA B 1 77 ? 12.727 33.844 3.645 1 92.75 77 ALA B N 1
ATOM 3312 C CA . ALA B 1 77 ? 12.359 34.688 2.508 1 92.75 77 ALA B CA 1
ATOM 3313 C C . ALA B 1 77 ? 11.805 33.844 1.36 1 92.75 77 ALA B C 1
ATOM 3315 O O . ALA B 1 77 ? 10.812 34.188 0.732 1 92.75 77 ALA B O 1
ATOM 3316 N N . THR B 1 78 ? 12.461 32.75 1.146 1 91 78 THR B N 1
ATOM 3317 C CA . THR B 1 78 ? 12.008 31.828 0.099 1 91 78 THR B CA 1
ATOM 3318 C C . THR B 1 78 ? 10.617 31.297 0.416 1 91 78 THR B C 1
ATOM 3320 O O . THR B 1 78 ? 9.742 31.266 -0.455 1 91 78 THR B O 1
ATOM 3323 N N . VAL B 1 79 ? 10.406 30.891 1.604 1 94.5 79 VAL B N 1
ATOM 3324 C CA . VAL B 1 79 ? 9.117 30.359 2.018 1 94.5 79 VAL B CA 1
ATOM 3325 C C . VAL B 1 79 ? 8.031 31.422 1.858 1 94.5 79 VAL B C 1
ATOM 3327 O O . VAL B 1 79 ? 6.934 31.125 1.372 1 94.5 79 VAL B O 1
ATOM 3330 N N . LYS B 1 80 ? 8.359 32.625 2.207 1 95.25 80 LYS B N 1
ATOM 3331 C CA . LYS B 1 80 ? 7.41 33.719 2.094 1 95.25 80 LYS B CA 1
ATOM 3332 C C . LYS B 1 80 ? 7.078 34 0.634 1 95.25 80 LYS B C 1
ATOM 3334 O O . LYS B 1 80 ? 5.945 34.375 0.309 1 95.25 80 LYS B O 1
ATOM 3339 N N . ASP B 1 81 ? 8.047 33.812 -0.206 1 94.31 81 ASP B N 1
ATOM 3340 C CA . ASP B 1 81 ? 7.797 34 -1.633 1 94.31 81 ASP B CA 1
ATOM 3341 C C . ASP B 1 81 ? 6.773 32.969 -2.135 1 94.31 81 ASP B C 1
ATOM 3343 O O . ASP B 1 81 ? 5.863 33.344 -2.889 1 94.31 81 ASP B O 1
ATOM 3347 N N . TRP B 1 82 ? 6.953 31.781 -1.743 1 95.69 82 TRP B N 1
ATOM 3348 C CA . TRP B 1 82 ? 5.996 30.75 -2.121 1 95.69 82 TRP B CA 1
ATOM 3349 C C . TRP B 1 82 ? 4.621 31.031 -1.521 1 95.69 82 TRP B C 1
ATOM 3351 O O . TRP B 1 82 ? 3.598 30.797 -2.168 1 95.69 82 TRP B O 1
ATOM 3361 N N . GLY B 1 83 ? 4.613 31.5 -0.281 1 96.81 83 GLY B N 1
ATOM 3362 C CA . GLY B 1 83 ? 3.359 31.891 0.343 1 96.81 83 GLY B CA 1
ATOM 3363 C C . GLY B 1 83 ? 2.637 33 -0.412 1 96.81 83 GLY B C 1
ATOM 3364 O O . GLY B 1 83 ? 1.418 32.938 -0.588 1 96.81 83 GLY B O 1
ATOM 3365 N N . ALA B 1 84 ? 3.4 33.969 -0.807 1 96.62 84 ALA B N 1
ATOM 3366 C CA . ALA B 1 84 ? 2.83 35.062 -1.58 1 96.62 84 ALA B CA 1
ATOM 3367 C C . ALA B 1 84 ? 2.232 34.562 -2.891 1 96.62 84 ALA B C 1
ATOM 3369 O O . ALA B 1 84 ? 1.146 35 -3.289 1 96.62 84 ALA B O 1
ATOM 3370 N N . ALA B 1 85 ? 2.955 33.688 -3.518 1 96.56 85 ALA B N 1
ATOM 3371 C CA . ALA B 1 85 ? 2.443 33.094 -4.746 1 96.56 85 ALA B CA 1
ATOM 3372 C C . ALA B 1 85 ? 1.132 32.344 -4.492 1 96.56 85 ALA B C 1
ATOM 3374 O O . ALA B 1 85 ? 0.184 32.469 -5.273 1 96.56 85 ALA B O 1
ATOM 3375 N N . ALA B 1 86 ? 1.089 31.609 -3.459 1 97.38 86 ALA B N 1
ATOM 3376 C CA . ALA B 1 86 ? -0.116 30.859 -3.098 1 97.38 86 ALA B CA 1
ATOM 3377 C C . ALA B 1 86 ? -1.286 31.812 -2.838 1 97.38 86 ALA B C 1
ATOM 3379 O O . ALA B 1 86 ? -2.412 31.547 -3.268 1 97.38 86 ALA B O 1
ATOM 3380 N N . LEU B 1 87 ? -1.032 32.875 -2.148 1 96.19 87 LEU B N 1
ATOM 3381 C CA . LEU B 1 87 ? -2.092 33.812 -1.807 1 96.19 87 LEU B CA 1
ATOM 3382 C C . LEU B 1 87 ? -2.605 34.531 -3.053 1 96.19 87 LEU B C 1
ATOM 3384 O O . LEU B 1 87 ? -3.799 34.812 -3.158 1 96.19 87 LEU B O 1
ATOM 3388 N N . GLU B 1 88 ? -1.728 34.844 -3.941 1 96.81 88 GLU B N 1
ATOM 3389 C CA . GLU B 1 88 ? -2.16 35.406 -5.215 1 96.81 88 GLU B CA 1
ATOM 3390 C C . GLU B 1 88 ? -3.041 34.438 -5.984 1 96.81 88 GLU B C 1
ATOM 3392 O O . GLU B 1 88 ? -4.066 34.812 -6.543 1 96.81 88 GLU B O 1
ATOM 3397 N N . ASP B 1 89 ? -2.58 33.188 -6.062 1 97.06 89 ASP B N 1
ATOM 3398 C CA . ASP B 1 89 ? -3.379 32.125 -6.688 1 97.06 89 ASP B CA 1
ATOM 3399 C C . ASP B 1 89 ? -4.75 32 -6.027 1 97.06 89 ASP B C 1
ATOM 3401 O O . ASP B 1 89 ? -5.762 31.828 -6.711 1 97.06 89 ASP B O 1
ATOM 3405 N N . PHE B 1 90 ? -4.754 32.094 -4.73 1 95.25 90 PHE B N 1
ATOM 3406 C CA . PHE B 1 90 ? -6 32 -3.982 1 95.25 90 PHE B CA 1
ATOM 3407 C C . PHE B 1 90 ? -6.969 33.094 -4.395 1 95.25 90 PHE B C 1
ATOM 3409 O O . PHE B 1 90 ? -8.164 32.844 -4.559 1 95.25 90 PHE B O 1
ATOM 3416 N N . GLU B 1 91 ? -6.465 34.25 -4.57 1 93.69 91 GLU B N 1
ATOM 3417 C CA . GLU B 1 91 ? -7.297 35.375 -5.008 1 93.69 91 GLU B CA 1
ATOM 3418 C C . GLU B 1 91 ? -7.902 35.094 -6.383 1 93.69 91 GLU B C 1
ATOM 3420 O O . GLU B 1 91 ? -9.086 35.344 -6.605 1 93.69 91 GLU B O 1
ATOM 3425 N N . LYS B 1 92 ? -7.113 34.594 -7.215 1 95 92 LYS B N 1
ATOM 3426 C CA . LYS B 1 92 ? -7.594 34.281 -8.555 1 95 92 LYS B CA 1
ATOM 3427 C C . LYS B 1 92 ? -8.664 33.188 -8.492 1 95 92 LYS B C 1
ATOM 3429 O O . LYS B 1 92 ? -9.656 33.25 -9.227 1 95 92 LYS B O 1
ATOM 3434 N N . ILE B 1 93 ? -8.406 32.188 -7.68 1 94.38 93 ILE B N 1
ATOM 3435 C CA . ILE B 1 93 ? -9.359 31.094 -7.492 1 94.38 93 ILE B CA 1
ATOM 3436 C C . ILE B 1 93 ? -10.68 31.656 -6.969 1 94.38 93 ILE B C 1
ATOM 3438 O O . ILE B 1 93 ? -11.75 31.312 -7.477 1 94.38 93 ILE B O 1
ATOM 3442 N N . ALA B 1 94 ? -10.609 32.5 -5.973 1 91 94 ALA B N 1
ATOM 3443 C CA . ALA B 1 94 ? -11.805 33.094 -5.379 1 91 94 ALA B CA 1
ATOM 3444 C C . ALA B 1 94 ? -12.625 33.844 -6.426 1 91 94 ALA B C 1
ATOM 3446 O O . ALA B 1 94 ? -13.852 33.719 -6.473 1 91 94 ALA B O 1
ATOM 3447 N N . GLN B 1 95 ? -11.945 34.531 -7.23 1 92.38 95 GLN B N 1
ATOM 3448 C CA . GLN B 1 95 ? -12.609 35.312 -8.281 1 92.38 95 GLN B CA 1
ATOM 3449 C C . GLN B 1 95 ? -13.273 34.375 -9.297 1 92.38 95 GLN B C 1
ATOM 3451 O O . GLN B 1 95 ? -14.43 34.594 -9.68 1 92.38 95 GLN B O 1
ATOM 3456 N N . ALA B 1 96 ? -12.516 33.406 -9.711 1 92.94 96 ALA B N 1
ATOM 3457 C CA . ALA B 1 96 ? -13.039 32.469 -10.695 1 92.94 96 ALA B CA 1
ATOM 3458 C C . ALA B 1 96 ? -14.25 31.719 -10.148 1 92.94 96 ALA B C 1
ATOM 3460 O O . ALA B 1 96 ? -15.227 31.5 -10.867 1 92.94 96 ALA B O 1
ATOM 3461 N N . LEU B 1 97 ? -14.164 31.281 -8.945 1 91.31 97 LEU B N 1
ATOM 3462 C CA . LEU B 1 97 ? -15.266 30.562 -8.32 1 91.31 97 LEU B CA 1
ATOM 3463 C C . LEU B 1 97 ? -16.516 31.438 -8.25 1 91.31 97 LEU B C 1
ATOM 3465 O O . LEU B 1 97 ? -17.625 30.953 -8.531 1 91.31 97 LEU B O 1
ATOM 3469 N N . GLN B 1 98 ? -16.328 32.625 -7.898 1 88.31 98 GLN B N 1
ATOM 3470 C CA . GLN B 1 98 ? -17.453 33.531 -7.789 1 88.31 98 GLN B CA 1
ATOM 3471 C C . GLN B 1 98 ? -18.047 33.844 -9.156 1 88.31 98 GLN B C 1
ATOM 3473 O O . GLN B 1 98 ? -19.281 33.812 -9.336 1 88.31 98 GLN B O 1
ATOM 3478 N N . LYS B 1 99 ? -17.266 34.094 -10.055 1 91 99 LYS B N 1
ATOM 3479 C CA . LYS B 1 99 ? -17.688 34.531 -11.391 1 91 99 LYS B CA 1
ATOM 3480 C C . LYS B 1 99 ? -18.281 33.375 -12.18 1 91 99 LYS B C 1
ATOM 3482 O O . LYS B 1 99 ? -19.359 33.5 -12.781 1 91 99 LYS B O 1
ATOM 3487 N N . ASP B 1 100 ? -17.656 32.219 -12.133 1 91 100 ASP B N 1
ATOM 3488 C CA . ASP B 1 100 ? -17.984 31.156 -13.086 1 91 100 ASP B CA 1
ATOM 3489 C C . ASP B 1 100 ? -18.797 30.047 -12.422 1 91 100 ASP B C 1
ATOM 3491 O O . ASP B 1 100 ? -19.406 29.234 -13.109 1 91 100 ASP B O 1
ATOM 3495 N N . HIS B 1 101 ? -18.828 29.984 -11.102 1 89.31 101 HIS B N 1
ATOM 3496 C CA . HIS B 1 101 ? -19.422 28.812 -10.477 1 89.31 101 HIS B CA 1
ATOM 3497 C C . HIS B 1 101 ? -20.359 29.203 -9.336 1 89.31 101 HIS B C 1
ATOM 3499 O O . HIS B 1 101 ? -20.875 28.344 -8.617 1 89.31 101 HIS B O 1
ATOM 3505 N N . ASP B 1 102 ? -20.562 30.422 -9.117 1 89.44 102 ASP B N 1
ATOM 3506 C CA . ASP B 1 102 ? -21.438 30.953 -8.062 1 89.44 102 ASP B CA 1
ATOM 3507 C C . ASP B 1 102 ? -21.031 30.406 -6.699 1 89.44 102 ASP B C 1
ATOM 3509 O O . ASP B 1 102 ? -21.891 29.969 -5.926 1 89.44 102 ASP B O 1
ATOM 3513 N N . MET B 1 103 ? -19.766 30.312 -6.453 1 88.88 103 MET B N 1
ATOM 3514 C CA . MET B 1 103 ? -19.188 29.875 -5.188 1 88.88 103 MET B CA 1
ATOM 3515 C C . MET B 1 103 ? -18.375 31.016 -4.547 1 88.88 103 MET B C 1
ATOM 3517 O O . MET B 1 103 ? -17.672 31.75 -5.242 1 88.88 103 MET B O 1
ATOM 3521 N N . ASP B 1 104 ? -18.547 31.141 -3.256 1 87.06 104 ASP B N 1
ATOM 3522 C CA . ASP B 1 104 ? -17.844 32.188 -2.52 1 87.06 104 ASP B CA 1
ATOM 3523 C C . ASP B 1 104 ? -17.078 31.609 -1.337 1 87.06 104 ASP B C 1
ATOM 3525 O O . ASP B 1 104 ? -17.672 31.234 -0.326 1 87.06 104 ASP B O 1
ATOM 3529 N N . VAL B 1 105 ? -15.789 31.641 -1.38 1 85.62 105 VAL B N 1
ATOM 3530 C CA . VAL B 1 105 ? -14.945 31.016 -0.365 1 85.62 105 VAL B CA 1
ATOM 3531 C C . VAL B 1 105 ? -14.883 31.906 0.876 1 85.62 105 VAL B C 1
ATOM 3533 O O . VAL B 1 105 ? -14.484 31.453 1.952 1 85.62 105 VAL B O 1
ATOM 3536 N N . PHE B 1 106 ? -15.305 33.156 0.754 1 83 106 PHE B N 1
ATOM 3537 C CA . PHE B 1 106 ? -15.281 34.094 1.88 1 83 106 PHE B CA 1
ATOM 3538 C C . PHE B 1 106 ? -16.625 34.062 2.615 1 83 106 PHE B C 1
ATOM 3540 O O . PHE B 1 106 ? -16.719 34.594 3.732 1 83 106 PHE B O 1
ATOM 3547 N N . ASN B 1 107 ? -17.625 33.562 1.994 1 80.81 107 ASN B N 1
ATOM 3548 C CA . ASN B 1 107 ? -18.938 33.406 2.586 1 80.81 107 ASN B CA 1
ATOM 3549 C C . ASN B 1 107 ? -19.562 32.062 2.268 1 80.81 107 ASN B C 1
ATOM 3551 O O . ASN B 1 107 ? -20.625 32 1.641 1 80.81 107 ASN B O 1
ATOM 3555 N N . PRO B 1 108 ? -18.969 31.031 2.766 1 72.31 108 PRO B N 1
ATOM 3556 C CA . PRO B 1 108 ? -19.422 29.688 2.393 1 72.31 108 PRO B CA 1
ATOM 3557 C C . PRO B 1 108 ? -20.797 29.359 2.949 1 72.31 108 PRO B C 1
ATOM 3559 O O . PRO B 1 108 ? -21.469 28.438 2.459 1 72.31 108 PRO B O 1
ATOM 3562 N N . GLY B 1 109 ? -21.266 30 3.941 1 70.94 109 GLY B N 1
ATOM 3563 C CA . GLY B 1 109 ? -22.609 29.797 4.441 1 70.94 109 GLY B CA 1
ATOM 3564 C C . GLY B 1 109 ? -23.688 30.188 3.439 1 70.94 109 GLY B C 1
ATOM 3565 O O . GLY B 1 109 ? -24.734 29.531 3.355 1 70.94 109 GLY B O 1
ATOM 3566 N N . LYS B 1 110 ? -23.406 31.172 2.691 1 71.44 110 LYS B N 1
ATOM 3567 C CA . LYS B 1 110 ? -24.375 31.672 1.717 1 71.44 110 LYS B CA 1
ATOM 3568 C C . LYS B 1 110 ? -24.234 30.953 0.378 1 71.44 110 LYS B C 1
ATOM 3570 O O . LYS B 1 110 ? -25.219 30.531 -0.222 1 71.44 110 LYS B O 1
ATOM 3575 N N . LYS B 1 111 ? -22.969 30.766 -0.028 1 74.12 111 LYS B N 1
ATOM 3576 C CA . LYS B 1 111 ? -22.641 30.094 -1.279 1 74.12 111 LYS B CA 1
ATOM 3577 C C . LYS B 1 111 ? -21.469 29.125 -1.089 1 74.12 111 LYS B C 1
ATOM 3579 O O . LYS B 1 111 ? -20.344 29.438 -1.464 1 74.12 111 LYS B O 1
ATOM 3584 N N . PRO B 1 112 ? -21.781 28.016 -0.552 1 72.75 112 PRO B N 1
ATOM 3585 C CA . PRO B 1 112 ? -20.688 27.078 -0.236 1 72.75 112 PRO B CA 1
ATOM 3586 C C . PRO B 1 112 ? -20.062 26.469 -1.483 1 72.75 112 PRO B C 1
ATOM 3588 O O . PRO B 1 112 ? -20.734 26.266 -2.492 1 72.75 112 PRO B O 1
ATOM 3591 N N . PRO B 1 113 ? -18.719 26.391 -1.407 1 73 113 PRO B N 1
ATOM 3592 C CA . PRO B 1 113 ? -18.141 25.594 -2.482 1 73 113 PRO B CA 1
ATOM 3593 C C . PRO B 1 113 ? -18.781 24.203 -2.6 1 73 113 PRO B C 1
ATOM 3595 O O . PRO B 1 113 ? -18.875 23.484 -1.606 1 73 113 PRO B O 1
ATOM 3598 N N . SER B 1 114 ? -19.266 23.922 -3.795 1 74.44 114 SER B N 1
ATOM 3599 C CA . SER B 1 114 ? -20.078 22.719 -3.98 1 74.44 114 SER B CA 1
ATOM 3600 C C . SER B 1 114 ? -19.312 21.672 -4.781 1 74.44 114 SER B C 1
ATOM 3602 O O . SER B 1 114 ? -19.797 20.547 -4.941 1 74.44 114 SER B O 1
ATOM 3604 N N . ARG B 1 115 ? -18.234 22.109 -5.281 1 82.31 115 ARG B N 1
ATOM 3605 C CA . ARG B 1 115 ? -17.438 21.141 -6.031 1 82.31 115 ARG B CA 1
ATOM 3606 C C . ARG B 1 115 ? -15.945 21.469 -5.945 1 82.31 115 ARG B C 1
ATOM 3608 O O . ARG B 1 115 ? -15.578 22.609 -5.656 1 82.31 115 ARG B O 1
ATOM 3615 N N . ASN B 1 116 ? -15.141 20.484 -6.203 1 87.38 116 ASN B N 1
ATOM 3616 C CA . ASN B 1 116 ? -13.688 20.641 -6.219 1 87.38 116 ASN B CA 1
ATOM 3617 C C . ASN B 1 116 ? -13.148 20.688 -7.645 1 87.38 116 ASN B C 1
ATOM 3619 O O . ASN B 1 116 ? -13.883 20.422 -8.602 1 87.38 116 ASN B O 1
ATOM 3623 N N . PHE B 1 117 ? -11.961 21.141 -7.77 1 89.19 117 PHE B N 1
ATOM 3624 C CA . PHE B 1 117 ? -11.242 21.234 -9.031 1 89.19 117 PHE B CA 1
ATOM 3625 C C . PHE B 1 117 ? -9.82 20.688 -8.883 1 89.19 117 PHE B C 1
ATOM 3627 O O . PHE B 1 117 ? -9.375 20.406 -7.77 1 89.19 117 PHE B O 1
ATOM 3634 N N . VAL B 1 118 ? -9.156 20.547 -9.953 1 88 118 VAL B N 1
ATOM 3635 C CA . VAL B 1 118 ? -7.77 20.094 -9.945 1 88 118 VAL B CA 1
ATOM 3636 C C . VAL B 1 118 ? -6.941 21 -9.039 1 88 118 VAL B C 1
ATOM 3638 O O . VAL B 1 118 ? -6.098 20.516 -8.273 1 88 118 VAL B O 1
ATOM 3641 N N . GLU B 1 119 ? -7.301 22.281 -9.117 1 91.44 119 GLU B N 1
ATOM 3642 C CA . GLU B 1 119 ? -6.457 23.281 -8.469 1 91.44 119 GLU B CA 1
ATOM 3643 C C . GLU B 1 119 ? -7.012 23.656 -7.102 1 91.44 119 GLU B C 1
ATOM 3645 O O . GLU B 1 119 ? -6.379 24.422 -6.355 1 91.44 119 GLU B O 1
ATOM 3650 N N . PHE B 1 120 ? -8.18 23.094 -6.75 1 91.38 120 PHE B N 1
ATOM 3651 C CA . PHE B 1 120 ? -8.859 23.641 -5.582 1 91.38 120 PHE B CA 1
ATOM 3652 C C . PHE B 1 120 ? -9.734 22.594 -4.918 1 91.38 120 PHE B C 1
ATOM 3654 O O . PHE B 1 120 ? -10.461 21.859 -5.598 1 91.38 120 PHE B O 1
ATOM 3661 N N . ALA B 1 121 ? -9.656 22.547 -3.609 1 89.25 121 ALA B N 1
ATOM 3662 C CA . ALA B 1 121 ? -10.578 21.75 -2.803 1 89.25 121 ALA B CA 1
ATOM 3663 C C . ALA B 1 121 ? -10.883 22.453 -1.479 1 89.25 121 ALA B C 1
ATOM 3665 O O . ALA B 1 121 ? -9.992 23.016 -0.85 1 89.25 121 ALA B O 1
ATOM 3666 N N . THR B 1 122 ? -12.117 22.359 -1.116 1 84.81 122 THR B N 1
ATOM 3667 C CA . THR B 1 122 ? -12.477 22.906 0.192 1 84.81 122 THR B CA 1
ATOM 3668 C C . THR B 1 122 ? -12.281 21.844 1.279 1 84.81 122 THR B C 1
ATOM 3670 O O . THR B 1 122 ? -12.688 20.703 1.113 1 84.81 122 THR B O 1
ATOM 3673 N N . ARG B 1 123 ? -11.711 22.109 2.344 1 78.31 123 ARG B N 1
ATOM 3674 C CA . ARG B 1 123 ? -11.492 21.203 3.477 1 78.31 123 ARG B CA 1
ATOM 3675 C C . ARG B 1 123 ? -12.531 21.438 4.57 1 78.31 123 ARG B C 1
ATOM 3677 O O . ARG B 1 123 ? -12.922 20.516 5.27 1 78.31 123 ARG B O 1
ATOM 3684 N N . GLU B 1 124 ? -12.984 22.547 4.805 1 81.25 124 GLU B N 1
ATOM 3685 C CA . GLU B 1 124 ? -14.023 23.078 5.691 1 81.25 124 GLU B CA 1
ATOM 3686 C C . GLU B 1 124 ? -14.289 24.547 5.422 1 81.25 124 GLU B C 1
ATOM 3688 O O . GLU B 1 124 ? -13.586 25.172 4.625 1 81.25 124 GLU B O 1
ATOM 3693 N N . ALA B 1 125 ? -15.188 25.062 6.086 1 76.25 125 ALA B N 1
ATOM 3694 C CA . ALA B 1 125 ? -15.523 26.469 5.863 1 76.25 125 ALA B CA 1
ATOM 3695 C C . ALA B 1 125 ? -14.312 27.359 6.078 1 76.25 125 ALA B C 1
ATOM 3697 O O . ALA B 1 125 ? -13.617 27.25 7.086 1 76.25 125 ALA B O 1
ATOM 3698 N N . PHE B 1 126 ? -14 28.125 4.988 1 79.06 126 PHE B N 1
ATOM 3699 C CA . PHE B 1 126 ? -12.984 29.156 5.027 1 79.06 126 PHE B CA 1
ATOM 3700 C C . PHE B 1 126 ? -11.586 28.562 4.973 1 79.06 126 PHE B C 1
ATOM 3702 O O . PHE B 1 126 ? -10.609 29.219 5.336 1 79.06 126 PHE B O 1
ATOM 3709 N N . ARG B 1 127 ? -11.484 27.297 4.578 1 89.38 127 ARG B N 1
ATOM 3710 C CA . ARG B 1 127 ? -10.203 26.609 4.414 1 89.38 127 ARG B CA 1
ATOM 3711 C C . ARG B 1 127 ? -10.117 25.922 3.057 1 89.38 127 ARG B C 1
ATOM 3713 O O . ARG B 1 127 ? -10.961 25.094 2.729 1 89.38 127 ARG B O 1
ATOM 3720 N N . CYS B 1 128 ? -9.109 26.312 2.375 1 91.44 128 CYS B N 1
ATOM 3721 C CA . CYS B 1 128 ? -9 25.844 1 1 91.44 128 CYS B CA 1
ATOM 3722 C C . CYS B 1 128 ? -7.637 25.203 0.749 1 91.44 128 CYS B C 1
ATOM 3724 O O . CYS B 1 128 ? -6.617 25.703 1.229 1 91.44 128 CYS B O 1
ATOM 3726 N N . ASP B 1 129 ? -7.699 24.109 0.081 1 93.5 129 ASP B N 1
ATOM 3727 C CA . ASP B 1 129 ? -6.5 23.469 -0.446 1 93.5 129 ASP B CA 1
ATOM 3728 C C . ASP B 1 129 ? -6.262 23.859 -1.904 1 93.5 129 ASP B C 1
ATOM 3730 O O . ASP B 1 129 ? -7.125 23.641 -2.758 1 93.5 129 ASP B O 1
ATOM 3734 N N . ILE B 1 130 ? -5.164 24.406 -2.203 1 95 130 ILE B N 1
ATOM 3735 C CA . ILE B 1 130 ? -4.871 24.812 -3.576 1 95 130 ILE B CA 1
ATOM 3736 C C . ILE B 1 130 ? -3.602 24.109 -4.055 1 95 130 ILE B C 1
ATOM 3738 O O . ILE B 1 130 ? -2.652 23.938 -3.287 1 95 130 ILE B O 1
ATOM 3742 N N . ARG B 1 131 ? -3.584 23.656 -5.223 1 93.88 131 ARG B N 1
ATOM 3743 C CA . ARG B 1 131 ? -2.477 22.922 -5.824 1 93.88 131 ARG B CA 1
ATOM 3744 C C . ARG B 1 131 ? -2.477 23.078 -7.34 1 93.88 131 ARG B C 1
ATOM 3746 O O . ARG B 1 131 ? -3.525 23.312 -7.945 1 93.88 131 ARG B O 1
ATOM 3753 N N . HIS B 1 132 ? -1.285 22.953 -7.887 1 93.31 132 HIS B N 1
ATOM 3754 C CA . HIS B 1 132 ? -1.106 23.031 -9.328 1 93.31 132 HIS B CA 1
ATOM 3755 C C . HIS B 1 132 ? -1.64 24.344 -9.891 1 93.31 132 HIS B C 1
ATOM 3757 O O . HIS B 1 132 ? -2.211 24.359 -10.984 1 93.31 132 HIS B O 1
ATOM 3763 N N . THR B 1 133 ? -1.566 25.359 -9.133 1 95 133 THR B N 1
ATOM 3764 C CA . THR B 1 133 ? -2.092 26.656 -9.539 1 95 133 THR B CA 1
ATOM 3765 C C . THR B 1 133 ? -1.048 27.438 -10.328 1 95 133 THR B C 1
ATOM 3767 O O . THR B 1 133 ? 0.149 27.156 -10.242 1 95 133 THR B O 1
ATOM 3770 N N . PRO B 1 134 ? -1.487 28.375 -11.086 1 95.06 134 PRO B N 1
ATOM 3771 C CA . PRO B 1 134 ? -0.601 29.016 -12.062 1 95.06 134 PRO B CA 1
ATOM 3772 C C . PRO B 1 134 ? 0.666 29.578 -11.422 1 95.06 134 PRO B C 1
ATOM 3774 O O . PRO B 1 134 ? 1.771 29.328 -11.914 1 95.06 134 PRO B O 1
ATOM 3777 N N . ASN B 1 135 ? 0.575 30.344 -10.383 1 96.44 135 ASN B N 1
ATOM 3778 C CA . ASN B 1 135 ? 1.755 30.969 -9.805 1 96.44 135 ASN B CA 1
ATOM 3779 C C . ASN B 1 135 ? 2.652 29.953 -9.109 1 96.44 135 ASN B C 1
ATOM 3781 O O . ASN B 1 135 ? 3.879 30.062 -9.164 1 96.44 135 ASN B O 1
ATOM 3785 N N . LEU B 1 136 ? 2.096 29.016 -8.406 1 95.38 136 LEU B N 1
ATOM 3786 C CA . LEU B 1 136 ? 2.895 27.953 -7.809 1 95.38 136 LEU B CA 1
ATOM 3787 C C . LEU B 1 136 ? 3.635 27.156 -8.883 1 95.38 136 LEU B C 1
ATOM 3789 O O . LEU B 1 136 ? 4.812 26.828 -8.719 1 95.38 136 LEU B O 1
ATOM 3793 N N . VAL B 1 137 ? 2.947 26.844 -9.953 1 94.19 137 VAL B N 1
ATOM 3794 C CA . VAL B 1 137 ? 3.555 26.109 -11.047 1 94.19 137 VAL B CA 1
ATOM 3795 C C . VAL B 1 137 ? 4.68 26.922 -11.672 1 94.19 137 VAL B C 1
ATOM 3797 O O . VAL B 1 137 ? 5.758 26.406 -11.961 1 94.19 137 VAL B O 1
ATOM 3800 N N . ALA B 1 138 ? 4.406 28.188 -11.867 1 94.5 138 ALA B N 1
ATOM 3801 C CA . ALA B 1 138 ? 5.418 29.078 -12.438 1 94.5 138 ALA B CA 1
ATOM 3802 C C . ALA B 1 138 ? 6.656 29.141 -11.547 1 94.5 138 ALA B C 1
ATOM 3804 O O . ALA B 1 138 ? 7.785 29.094 -12.039 1 94.5 138 ALA B O 1
ATOM 3805 N N . LEU B 1 139 ? 6.418 29.266 -10.305 1 92 139 LEU B N 1
ATOM 3806 C CA . LEU B 1 139 ? 7.527 29.328 -9.359 1 92 139 LEU B CA 1
ATOM 3807 C C . LEU B 1 139 ? 8.32 28.031 -9.344 1 92 139 LEU B C 1
ATOM 3809 O O . LEU B 1 139 ? 9.547 28.047 -9.266 1 92 139 LEU B O 1
ATOM 3813 N N . ARG B 1 140 ? 7.684 26.922 -9.414 1 89.75 140 ARG B N 1
ATOM 3814 C CA . ARG B 1 140 ? 8.336 25.625 -9.453 1 89.75 140 ARG B CA 1
ATOM 3815 C C . ARG B 1 140 ? 9.289 25.531 -10.641 1 89.75 140 ARG B C 1
ATOM 3817 O O . ARG B 1 140 ? 10.391 24.969 -10.523 1 89.75 140 ARG B O 1
ATOM 3824 N N . LYS B 1 141 ? 8.922 26.031 -11.711 1 88.19 141 LYS B N 1
ATOM 3825 C CA . LYS B 1 141 ? 9.711 25.969 -12.938 1 88.19 141 LYS B CA 1
ATOM 3826 C C . LYS B 1 141 ? 10.992 26.781 -12.805 1 88.19 141 LYS B C 1
ATOM 3828 O O . LYS B 1 141 ? 11.953 26.562 -13.547 1 88.19 141 LYS B O 1
ATOM 3833 N N . THR B 1 142 ? 10.945 27.672 -11.875 1 85.75 142 THR B N 1
ATOM 3834 C CA . THR B 1 142 ? 12.125 28.516 -11.695 1 85.75 142 THR B CA 1
ATOM 3835 C C . THR B 1 142 ? 13.148 27.828 -10.789 1 85.75 142 THR B C 1
ATOM 3837 O O . THR B 1 142 ? 14.289 28.281 -10.68 1 85.75 142 THR B O 1
ATOM 3840 N N . GLN B 1 143 ? 12.711 26.734 -10.148 1 81.12 143 GLN B N 1
ATOM 3841 C CA . GLN B 1 143 ? 13.602 26.047 -9.219 1 81.12 143 GLN B CA 1
ATOM 3842 C C . GLN B 1 143 ? 14.609 25.172 -9.953 1 81.12 143 GLN B C 1
ATOM 3844 O O . GLN B 1 143 ? 14.312 24.656 -11.031 1 81.12 143 GLN B O 1
ATOM 3849 N N . PRO B 1 144 ? 15.742 24.984 -9.359 1 76.75 144 PRO B N 1
ATOM 3850 C CA . PRO B 1 144 ? 16.719 24.094 -9.984 1 76.75 144 PRO B CA 1
ATOM 3851 C C . PRO B 1 144 ? 16.25 22.641 -10.023 1 76.75 144 PRO B C 1
ATOM 3853 O O . PRO B 1 144 ? 15.352 22.25 -9.273 1 76.75 144 PRO B O 1
ATOM 3856 N N . LYS B 1 145 ? 16.938 21.938 -10.953 1 75.5 145 LYS B N 1
ATOM 3857 C CA . LYS B 1 145 ? 16.703 20.5 -11.008 1 75.5 145 LYS B CA 1
ATOM 3858 C C . LYS B 1 145 ? 17.062 19.828 -9.68 1 75.5 145 LYS B C 1
ATOM 3860 O O . LYS B 1 145 ? 17.906 20.328 -8.938 1 75.5 145 LYS B O 1
ATOM 3865 N N . GLU B 1 146 ? 16.375 18.766 -9.406 1 69.75 146 GLU B N 1
ATOM 3866 C CA . GLU B 1 146 ? 16.516 18.062 -8.141 1 69.75 146 GLU B CA 1
ATOM 3867 C C . GLU B 1 146 ? 17.984 17.828 -7.805 1 69.75 146 GLU B C 1
ATOM 3869 O O . GLU B 1 146 ? 18.406 18 -6.656 1 69.75 146 GLU B O 1
ATOM 3874 N N . SER B 1 147 ? 18.703 17.422 -8.781 1 66 147 SER B N 1
ATOM 3875 C CA . SER B 1 147 ? 20.109 17.078 -8.57 1 66 147 SER B CA 1
ATOM 3876 C C . SER B 1 147 ? 20.938 18.312 -8.242 1 66 147 SER B C 1
ATOM 3878 O O . SER B 1 147 ? 22.062 18.203 -7.727 1 66 147 SER B O 1
ATOM 3880 N N . GLU B 1 148 ? 20.328 19.484 -8.484 1 68.56 148 GLU B N 1
ATOM 3881 C CA . GLU B 1 148 ? 21.078 20.734 -8.328 1 68.56 148 GLU B CA 1
ATOM 3882 C C . GLU B 1 148 ? 20.594 21.531 -7.129 1 68.56 148 GLU B C 1
ATOM 3884 O O . GLU B 1 148 ? 21.125 22.594 -6.828 1 68.56 148 GLU B O 1
ATOM 3889 N N . ARG B 1 149 ? 19.609 20.969 -6.582 1 62.38 149 ARG B N 1
ATOM 3890 C CA . ARG B 1 149 ? 19 21.75 -5.512 1 62.38 149 ARG B CA 1
ATOM 3891 C C . ARG B 1 149 ? 19.891 21.797 -4.285 1 62.38 149 ARG B C 1
ATOM 3893 O O . ARG B 1 149 ? 20.641 20.859 -4.008 1 62.38 149 ARG B O 1
ATOM 3900 N N . THR B 1 150 ? 19.922 23.125 -3.838 1 61.06 150 THR B N 1
ATOM 3901 C CA . THR B 1 150 ? 20.609 23.391 -2.58 1 61.06 150 THR B CA 1
ATOM 3902 C C . THR B 1 150 ? 19.609 23.594 -1.447 1 61.06 150 THR B C 1
ATOM 3904 O O . THR B 1 150 ? 18.406 23.344 -1.619 1 61.06 150 THR B O 1
ATOM 3907 N N . SER B 1 151 ? 20.078 23.922 -0.2 1 61.97 151 SER B N 1
ATOM 3908 C CA . SER B 1 151 ? 19.266 24.125 0.989 1 61.97 151 SER B CA 1
ATOM 3909 C C . SER B 1 151 ? 18.484 25.438 0.897 1 61.97 151 SER B C 1
ATOM 3911 O O . SER B 1 151 ? 17.578 25.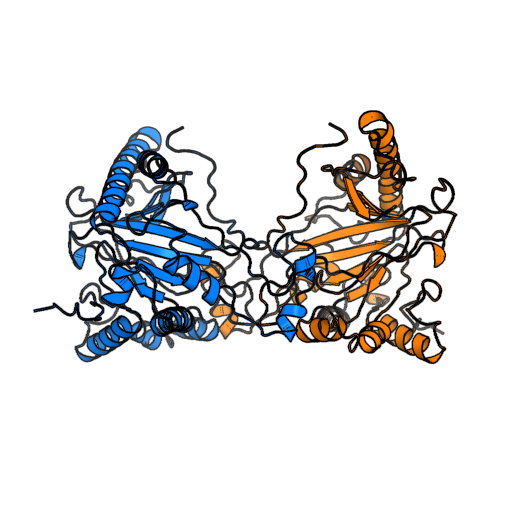688 1.699 1 61.97 151 SER B O 1
ATOM 3913 N N . LYS B 1 152 ? 18.719 26.203 -0.165 1 63.94 152 LYS B N 1
ATOM 3914 C CA . LYS B 1 152 ? 18.047 27.5 -0.247 1 63.94 152 LYS B CA 1
ATOM 3915 C C . LYS B 1 152 ? 16.641 27.359 -0.822 1 63.94 152 LYS B C 1
ATOM 3917 O O . LYS B 1 152 ? 15.758 28.156 -0.513 1 63.94 152 LYS B O 1
ATOM 3922 N N . GLU B 1 153 ? 16.453 26.406 -1.562 1 74.56 153 GLU B N 1
ATOM 3923 C CA . GLU B 1 153 ? 15.156 26.188 -2.199 1 74.56 153 GLU B CA 1
ATOM 3924 C C . GLU B 1 153 ? 14.312 25.188 -1.402 1 74.56 153 GLU B C 1
ATOM 3926 O O . GLU B 1 153 ? 14.852 24.375 -0.653 1 74.56 153 GLU B O 1
ATOM 3931 N N . ILE B 1 154 ? 13.062 25.609 -1.476 1 81 154 ILE B N 1
ATOM 3932 C CA . ILE B 1 154 ? 12.203 24.562 -0.95 1 81 154 ILE B CA 1
ATOM 3933 C C . ILE B 1 154 ? 12.32 23.312 -1.821 1 81 154 ILE B C 1
ATOM 3935 O O . ILE B 1 154 ? 11.898 23.312 -2.979 1 81 154 ILE B O 1
ATOM 3939 N N . ASN B 1 155 ? 13.031 22.359 -1.328 1 78.75 155 ASN B N 1
ATOM 3940 C CA . ASN B 1 155 ? 13.367 21.125 -2.033 1 78.75 155 ASN B CA 1
ATOM 3941 C C . ASN B 1 155 ? 12.742 19.906 -1.361 1 78.75 155 ASN B C 1
ATOM 3943 O O . ASN B 1 155 ? 13.148 19.531 -0.262 1 78.75 155 ASN B O 1
ATOM 3947 N N . PRO B 1 156 ? 11.781 19.312 -2.115 1 84.06 156 PRO B N 1
ATOM 3948 C CA . PRO B 1 156 ? 11.234 18.094 -1.542 1 84.06 156 PRO B CA 1
ATOM 3949 C C . PRO B 1 156 ? 12.289 16.984 -1.382 1 84.06 156 PRO B C 1
ATOM 3951 O O . PRO B 1 156 ? 12.062 16.016 -0.665 1 84.06 156 PRO B O 1
ATOM 3954 N N . ARG B 1 157 ? 13.414 17.188 -1.979 1 86.25 157 ARG B N 1
ATOM 3955 C CA . ARG B 1 157 ? 14.477 16.188 -1.864 1 86.25 157 ARG B CA 1
ATOM 3956 C C . ARG B 1 157 ? 15.641 16.719 -1.042 1 86.25 157 ARG B C 1
ATOM 3958 O O . ARG B 1 157 ? 16.797 16.359 -1.302 1 86.25 157 ARG B O 1
ATOM 3965 N N . HIS B 1 158 ? 15.305 17.672 -0.254 1 86.56 158 HIS B N 1
ATOM 3966 C CA . HIS B 1 158 ? 16.344 18.109 0.679 1 86.56 158 HIS B CA 1
ATOM 3967 C C . HIS B 1 158 ? 16.969 16.922 1.396 1 86.56 158 HIS B C 1
ATOM 3969 O O . HIS B 1 158 ? 16.25 16.078 1.947 1 86.56 158 HIS B O 1
ATOM 3975 N N . PRO B 1 159 ? 18.25 16.828 1.441 1 86.25 159 PRO B N 1
ATOM 3976 C CA . PRO B 1 159 ? 18.906 15.633 1.953 1 86.25 159 PRO B CA 1
ATOM 3977 C C . PRO B 1 159 ? 18.5 15.305 3.393 1 86.25 159 PRO B C 1
ATOM 3979 O O . PRO B 1 159 ? 18.312 14.141 3.736 1 86.25 159 PRO B O 1
ATOM 3982 N N . ILE B 1 160 ? 18.375 16.359 4.223 1 90.19 160 ILE B N 1
ATOM 3983 C CA . ILE B 1 160 ? 18 16.141 5.613 1 90.19 160 ILE B CA 1
ATOM 3984 C C . ILE B 1 160 ? 16.594 15.547 5.676 1 90.19 160 ILE B C 1
ATOM 3986 O O . ILE B 1 160 ? 16.344 14.57 6.387 1 90.19 160 ILE B O 1
ATOM 3990 N N . VAL B 1 161 ? 15.711 16.125 4.934 1 92.75 161 VAL B N 1
ATOM 3991 C CA . VAL B 1 161 ? 14.312 15.719 4.953 1 92.75 161 VAL B CA 1
ATOM 3992 C C . VAL B 1 161 ? 14.172 14.305 4.41 1 92.75 161 VAL B C 1
ATOM 3994 O O . VAL B 1 161 ? 13.578 13.438 5.055 1 92.75 161 VAL B O 1
ATOM 3997 N N . VAL B 1 162 ? 14.773 14.023 3.311 1 91.25 162 VAL B N 1
ATOM 3998 C CA . VAL B 1 162 ? 14.656 12.727 2.65 1 91.25 162 VAL B CA 1
ATOM 3999 C C . VAL B 1 162 ? 15.266 11.641 3.531 1 91.25 162 VAL B C 1
ATOM 4001 O O . VAL B 1 162 ? 14.719 10.539 3.635 1 91.25 162 VAL B O 1
ATOM 4004 N N . SER B 1 163 ? 16.406 11.984 4.105 1 93.88 163 SER B N 1
ATOM 4005 C CA . SER B 1 163 ? 17.047 10.992 4.965 1 93.88 163 SER B CA 1
ATOM 4006 C C . SER B 1 163 ? 16.156 10.617 6.141 1 93.88 163 SER B C 1
ATOM 4008 O O . SER B 1 163 ? 16 9.43 6.461 1 93.88 163 SER B O 1
ATOM 4010 N N . ILE B 1 164 ? 15.531 11.617 6.762 1 96.81 164 ILE B N 1
ATOM 4011 C CA . ILE B 1 164 ? 14.633 11.359 7.883 1 96.81 164 ILE B CA 1
ATOM 4012 C C . ILE B 1 164 ? 13.445 10.539 7.406 1 96.81 164 ILE B C 1
ATOM 4014 O O . ILE B 1 164 ? 13.102 9.516 8.016 1 96.81 164 ILE B O 1
ATOM 4018 N N . LEU B 1 165 ? 12.867 10.953 6.352 1 97.38 165 LEU B N 1
ATOM 4019 C CA . LEU B 1 165 ? 11.664 10.305 5.848 1 97.38 165 LEU B CA 1
ATOM 4020 C C . LEU B 1 165 ? 11.945 8.859 5.445 1 97.38 165 LEU B C 1
ATOM 4022 O O . LEU B 1 165 ? 11.156 7.961 5.742 1 97.38 165 LEU B O 1
ATOM 4026 N N . GLN B 1 166 ? 13.047 8.633 4.797 1 95.56 166 GLN B N 1
ATOM 4027 C CA . GLN B 1 166 ? 13.406 7.293 4.352 1 95.56 166 GLN B CA 1
ATOM 4028 C C . GLN B 1 166 ? 13.633 6.363 5.539 1 95.56 166 GLN B C 1
ATOM 4030 O O . GLN B 1 166 ? 13.156 5.223 5.543 1 95.56 166 GLN B O 1
ATOM 4035 N N . ASP B 1 167 ? 14.328 6.855 6.523 1 97.12 167 ASP B N 1
ATOM 4036 C CA . ASP B 1 167 ? 14.617 6.035 7.691 1 97.12 167 ASP B CA 1
ATOM 4037 C C . ASP B 1 167 ? 13.352 5.727 8.484 1 97.12 167 ASP B C 1
ATOM 4039 O O . ASP B 1 167 ? 13.203 4.633 9.031 1 97.12 167 ASP B O 1
ATOM 4043 N N . VAL B 1 168 ? 12.453 6.672 8.508 1 98.31 168 VAL B N 1
ATOM 4044 C CA . VAL B 1 168 ? 11.234 6.488 9.281 1 98.31 168 VAL B CA 1
ATOM 4045 C C . VAL B 1 168 ? 10.266 5.586 8.516 1 98.31 168 VAL B C 1
ATOM 4047 O O . VAL B 1 168 ? 9.633 4.707 9.102 1 98.31 168 VAL B O 1
ATOM 4050 N N . ALA B 1 169 ? 10.188 5.723 7.246 1 97.75 169 ALA B N 1
ATOM 4051 C CA . ALA B 1 169 ? 9.203 5.012 6.43 1 97.75 169 ALA B CA 1
ATOM 4052 C C . ALA B 1 169 ? 9.68 3.592 6.121 1 97.75 169 ALA B C 1
ATOM 4054 O O . ALA B 1 169 ? 8.859 2.697 5.898 1 97.75 169 ALA B O 1
ATOM 4055 N N . GLN B 1 170 ? 10.969 3.414 6.055 1 95.94 170 GLN B N 1
ATOM 4056 C CA . GLN B 1 170 ? 11.516 2.119 5.676 1 95.94 170 GLN B CA 1
ATOM 4057 C C . GLN B 1 170 ? 12.625 1.689 6.633 1 95.94 170 GLN B C 1
ATOM 4059 O O . GLN B 1 170 ? 13.789 1.59 6.238 1 95.94 170 GLN B O 1
ATOM 4064 N N . PRO B 1 171 ? 12.242 1.386 7.805 1 95.88 171 PRO B N 1
ATOM 4065 C CA . PRO B 1 171 ? 13.25 0.909 8.758 1 95.88 171 PRO B CA 1
ATOM 4066 C C . PRO B 1 171 ? 13.914 -0.39 8.312 1 95.88 171 PRO B C 1
ATOM 4068 O O . PRO B 1 171 ? 13.312 -1.176 7.574 1 95.88 171 PRO B O 1
ATOM 4071 N N . ASP B 1 172 ? 15.078 -0.554 8.773 1 94.25 172 ASP B N 1
ATOM 4072 C CA . ASP B 1 172 ? 15.859 -1.747 8.469 1 94.25 172 ASP B CA 1
ATOM 4073 C C . ASP B 1 172 ? 15.375 -2.947 9.281 1 94.25 172 ASP B C 1
ATOM 4075 O O . ASP B 1 172 ? 15.203 -2.852 10.5 1 94.25 172 ASP B O 1
ATOM 4079 N N . GLY B 1 173 ? 15.133 -4.043 8.633 1 94.06 173 GLY B N 1
ATOM 4080 C CA . GLY B 1 173 ? 14.625 -5.23 9.297 1 94.06 173 GLY B CA 1
ATOM 4081 C C . GLY B 1 173 ? 15.719 -6.156 9.781 1 94.06 173 GLY B C 1
ATOM 4082 O O . GLY B 1 173 ? 15.438 -7.172 10.422 1 94.06 173 GLY B O 1
ATOM 4083 N N . GLY B 1 174 ? 16.969 -5.762 9.508 1 95.25 174 GLY B N 1
ATOM 4084 C CA . GLY B 1 174 ? 18.062 -6.668 9.758 1 95.25 174 GLY B CA 1
ATOM 4085 C C . GLY B 1 174 ? 18.406 -7.551 8.57 1 95.25 174 GLY B C 1
ATOM 4086 O O . GLY B 1 174 ? 17.578 -7.73 7.676 1 95.25 174 GLY B O 1
ATOM 4087 N N . ALA B 1 175 ? 19.516 -8.133 8.578 1 94 175 ALA B N 1
ATOM 4088 C CA . ALA B 1 175 ? 20.078 -8.836 7.422 1 94 175 ALA B CA 1
ATOM 4089 C C . ALA B 1 175 ? 19.156 -9.977 6.98 1 94 175 ALA B C 1
ATOM 4091 O O . ALA B 1 175 ? 18.844 -10.102 5.793 1 94 175 ALA B O 1
ATOM 4092 N N . LEU B 1 176 ? 18.734 -10.75 7.867 1 95.19 176 LEU B N 1
ATOM 4093 C CA . LEU B 1 176 ? 17.953 -11.938 7.543 1 95.19 176 LEU B CA 1
ATOM 4094 C C . LEU B 1 176 ? 16.609 -11.555 6.922 1 95.19 176 LEU B C 1
ATOM 4096 O O . LEU B 1 176 ? 16.25 -12.062 5.852 1 95.19 176 LEU B O 1
ATOM 4100 N N . LYS B 1 177 ? 15.906 -10.609 7.547 1 95.88 177 LYS B N 1
ATOM 4101 C CA . LYS B 1 177 ? 14.602 -10.211 7.027 1 95.88 177 LYS B CA 1
ATOM 4102 C C . LYS B 1 177 ? 14.742 -9.422 5.727 1 95.88 177 LYS B C 1
ATOM 4104 O O . LYS B 1 177 ? 13.938 -9.578 4.809 1 95.88 177 LYS B O 1
ATOM 4109 N N . ASN B 1 178 ? 15.75 -8.609 5.684 1 94.75 178 ASN B N 1
ATOM 4110 C CA . ASN B 1 178 ? 16 -7.91 4.434 1 94.75 178 ASN B CA 1
ATOM 4111 C C . ASN B 1 178 ? 16.219 -8.883 3.275 1 94.75 178 AS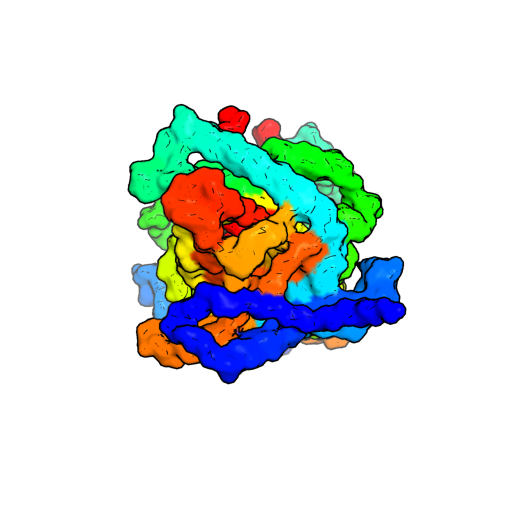N B C 1
ATOM 4113 O O . ASN B 1 178 ? 15.656 -8.695 2.193 1 94.75 178 ASN B O 1
ATOM 4117 N N . HIS B 1 179 ? 16.953 -9.891 3.555 1 94.5 179 HIS B N 1
ATOM 4118 C CA . HIS B 1 179 ? 17.219 -10.891 2.533 1 94.5 179 HIS B CA 1
ATOM 4119 C C . HIS B 1 179 ? 15.953 -11.656 2.164 1 94.5 179 HIS B C 1
ATOM 4121 O O . HIS B 1 179 ? 15.797 -12.086 1.019 1 94.5 179 HIS B O 1
ATOM 4127 N N . GLY B 1 180 ? 15.086 -11.734 3.096 1 96.12 180 GLY B N 1
ATOM 4128 C CA . GLY B 1 180 ? 13.859 -12.5 2.916 1 96.12 180 GLY B CA 1
ATOM 4129 C C . GLY B 1 180 ? 12.836 -11.797 2.057 1 96.12 180 GLY B C 1
ATOM 4130 O O . GLY B 1 180 ? 11.859 -12.406 1.608 1 96.12 180 GLY B O 1
ATOM 4131 N N . ASN B 1 181 ? 12.992 -10.492 1.912 1 95.81 181 ASN B N 1
ATOM 4132 C CA . ASN B 1 181 ? 12.117 -9.781 0.989 1 95.81 181 ASN B CA 1
ATOM 4133 C C . ASN B 1 181 ? 12.5 -10.039 -0.465 1 95.81 181 ASN B C 1
ATOM 4135 O O . ASN B 1 181 ? 12.898 -9.117 -1.182 1 95.81 181 ASN B O 1
ATOM 4139 N N . TYR B 1 182 ? 12.273 -11.266 -0.889 1 94.69 182 TYR B N 1
ATOM 4140 C CA . TYR B 1 182 ? 12.828 -11.836 -2.111 1 94.69 182 TYR B CA 1
ATOM 4141 C C . TYR B 1 182 ? 12.133 -11.266 -3.344 1 94.69 182 TYR B C 1
ATOM 4143 O O . TYR B 1 182 ? 12.703 -11.258 -4.438 1 94.69 182 TYR B O 1
ATOM 4151 N N . GLY B 1 183 ? 10.938 -10.789 -3.184 1 92.62 183 GLY B N 1
ATOM 4152 C CA . GLY B 1 183 ? 10.219 -10.172 -4.289 1 92.62 183 GLY B CA 1
ATOM 4153 C C . GLY B 1 183 ? 10.883 -8.914 -4.809 1 92.62 183 GLY B C 1
ATOM 4154 O O . GLY B 1 183 ? 10.555 -8.438 -5.895 1 92.62 183 GLY B O 1
ATOM 4155 N N . MET B 1 184 ? 11.805 -8.367 -4.035 1 90.81 184 MET B N 1
ATOM 4156 C CA . MET B 1 184 ? 12.516 -7.16 -4.445 1 90.81 184 MET B CA 1
ATOM 4157 C C . MET B 1 184 ? 13.328 -7.414 -5.707 1 90.81 184 MET B C 1
ATOM 4159 O O . MET B 1 184 ? 13.641 -6.48 -6.449 1 90.81 184 MET B O 1
ATOM 4163 N N . TRP B 1 185 ? 13.633 -8.656 -5.98 1 87.81 185 TRP B N 1
ATOM 4164 C CA . TRP B 1 185 ? 14.398 -8.984 -7.18 1 87.81 185 TRP B CA 1
ATOM 4165 C C . TRP B 1 185 ? 13.57 -8.734 -8.438 1 87.81 185 TRP B C 1
ATOM 4167 O O . TRP B 1 185 ? 14.117 -8.578 -9.531 1 87.81 185 TRP B O 1
ATOM 4177 N N . ASN B 1 186 ? 12.281 -8.805 -8.289 1 79.75 186 ASN B N 1
ATOM 4178 C CA . ASN B 1 186 ? 11.406 -8.609 -9.438 1 79.75 186 ASN B CA 1
ATOM 4179 C C . ASN B 1 186 ? 11.211 -7.129 -9.758 1 79.75 186 ASN B C 1
ATOM 4181 O O . ASN B 1 186 ? 10.562 -6.781 -10.742 1 79.75 186 ASN B O 1
ATOM 4185 N N . PHE B 1 187 ? 11.828 -6.309 -8.93 1 71.56 187 PHE B N 1
ATOM 4186 C CA . PHE B 1 187 ? 11.695 -4.871 -9.125 1 71.56 187 PHE B CA 1
ATOM 4187 C C . PHE B 1 187 ? 13.055 -4.223 -9.352 1 71.56 187 PHE B C 1
ATOM 4189 O O . PHE B 1 187 ? 14.07 -4.703 -8.836 1 71.56 187 PHE B O 1
ATOM 4196 N N . SER B 1 188 ? 13.125 -3.377 -10.141 1 62.94 188 SER B N 1
ATOM 4197 C CA . SER B 1 188 ? 14.359 -2.719 -10.539 1 62.94 188 SER B CA 1
ATOM 4198 C C . SER B 1 188 ? 14.914 -1.856 -9.406 1 62.94 188 SER B C 1
ATOM 4200 O O . SER B 1 188 ? 15.57 -0.842 -9.656 1 62.94 188 SER B O 1
ATOM 4202 N N . PHE B 1 189 ? 14.617 -2.189 -8.219 1 64.62 189 PHE B N 1
ATOM 4203 C CA . PHE B 1 189 ? 15.031 -1.322 -7.121 1 64.62 189 PHE B CA 1
ATOM 4204 C C . PHE B 1 189 ? 16.234 -1.918 -6.387 1 64.62 189 PHE B C 1
ATOM 4206 O O . PHE B 1 189 ? 16.406 -1.68 -5.191 1 64.62 189 PHE B O 1
ATOM 4213 N N . GLY B 1 190 ? 17.188 -2.752 -7.02 1 69.44 190 GLY B N 1
ATOM 4214 C CA . GLY B 1 190 ? 18.453 -3.154 -6.422 1 69.44 190 GLY B CA 1
ATOM 4215 C C . GLY B 1 190 ? 18.359 -4.473 -5.676 1 69.44 190 GLY B C 1
ATOM 4216 O O . GLY B 1 190 ? 19.375 -4.973 -5.168 1 69.44 190 GLY B O 1
ATOM 4217 N N . GLY B 1 191 ? 17.156 -5.133 -5.5 1 85.12 191 GLY B N 1
ATOM 4218 C CA . GLY B 1 191 ? 17 -6.418 -4.84 1 85.12 191 GLY B CA 1
ATOM 4219 C C . GLY B 1 191 ? 16.766 -6.293 -3.348 1 85.12 191 GLY B C 1
ATOM 4220 O O . GLY B 1 191 ? 16.562 -5.191 -2.834 1 85.12 191 GLY B O 1
ATOM 4221 N N . PRO B 1 192 ? 16.953 -7.418 -2.557 1 88.38 192 PRO B N 1
ATOM 4222 C CA . PRO B 1 192 ? 16.703 -7.43 -1.113 1 88.38 192 PRO B CA 1
ATOM 4223 C C . PRO B 1 192 ? 17.672 -6.52 -0.347 1 88.38 192 PRO B C 1
ATOM 4225 O O . PRO B 1 192 ? 18.875 -6.516 -0.615 1 88.38 192 PRO B O 1
ATOM 4228 N N . GLY B 1 193 ? 17.125 -5.727 0.612 1 83.31 193 GLY B N 1
ATOM 4229 C CA . GLY B 1 193 ? 17.906 -4.793 1.398 1 83.31 193 GLY B CA 1
ATOM 4230 C C . GLY B 1 193 ? 17.875 -3.379 0.847 1 83.31 193 GLY B C 1
ATOM 4231 O O . GLY B 1 193 ? 18.234 -2.428 1.546 1 83.31 193 GLY B O 1
ATOM 4232 N N . SER B 1 194 ? 17.5 -3.283 -0.365 1 86.56 194 SER B N 1
ATOM 4233 C CA . SER B 1 194 ? 17.406 -1.952 -0.956 1 86.56 194 SER B CA 1
ATOM 4234 C C . SER B 1 194 ? 16.172 -1.209 -0.468 1 86.56 194 SER B C 1
ATOM 4236 O O . SER B 1 194 ? 15.164 -1.83 -0.118 1 86.56 194 SER B O 1
ATOM 4238 N N . ARG B 1 195 ? 16.344 0.105 -0.412 1 86.88 195 ARG B N 1
ATOM 4239 C CA . ARG B 1 195 ? 15.203 0.966 -0.078 1 86.88 195 ARG B CA 1
ATOM 4240 C C . ARG B 1 195 ? 14.609 1.598 -1.331 1 86.88 195 ARG B C 1
ATOM 4242 O O . ARG B 1 195 ? 15.336 1.945 -2.264 1 86.88 195 ARG B O 1
ATOM 4249 N N . GLN B 1 196 ? 13.375 1.668 -1.25 1 84.88 196 GLN B N 1
ATOM 4250 C CA . GLN B 1 196 ? 12.703 2.316 -2.369 1 84.88 196 GLN B CA 1
ATOM 4251 C C . GLN B 1 196 ? 12.656 3.83 -2.184 1 84.88 196 GLN B C 1
ATOM 4253 O O . GLN B 1 196 ? 12.469 4.32 -1.067 1 84.88 196 GLN B O 1
ATOM 4258 N N . ARG B 1 197 ? 12.836 4.496 -3.248 1 87.88 197 ARG B N 1
ATOM 4259 C CA . ARG B 1 197 ? 12.742 5.949 -3.211 1 87.88 197 ARG B CA 1
ATOM 4260 C C . ARG B 1 197 ? 11.312 6.402 -2.967 1 87.88 197 ARG B C 1
ATOM 4262 O O . ARG B 1 197 ? 10.391 5.969 -3.664 1 87.88 197 ARG B O 1
ATOM 4269 N N . LEU B 1 198 ? 11.141 7.305 -2.037 1 93.19 198 LEU B N 1
ATOM 4270 C CA . LEU B 1 198 ? 9.812 7.852 -1.786 1 93.19 198 LEU B CA 1
ATOM 4271 C C . LEU B 1 198 ? 9.367 8.758 -2.928 1 93.19 198 LEU B C 1
ATOM 4273 O O . LEU B 1 198 ? 10.172 9.531 -3.459 1 93.19 198 LEU B O 1
ATOM 4277 N N . ALA B 1 199 ? 8.141 8.602 -3.295 1 91.5 199 ALA B N 1
ATOM 4278 C CA . ALA B 1 199 ? 7.543 9.555 -4.223 1 91.5 199 ALA B CA 1
ATOM 4279 C C . ALA B 1 199 ? 7.051 10.797 -3.484 1 91.5 199 ALA B C 1
ATOM 4281 O O . ALA B 1 199 ? 6.664 10.719 -2.316 1 91.5 199 ALA B O 1
ATOM 4282 N N . HIS B 1 200 ? 7.094 11.906 -4.113 1 92.19 200 HIS B N 1
ATOM 4283 C CA . HIS B 1 200 ? 6.594 13.117 -3.467 1 92.19 200 HIS B CA 1
ATOM 4284 C C . HIS B 1 200 ? 5.684 13.906 -4.402 1 92.19 200 HIS B C 1
ATOM 4286 O O . HIS B 1 200 ? 5.805 13.805 -5.625 1 92.19 200 HIS B O 1
ATOM 4292 N N . GLY B 1 201 ? 4.777 14.602 -3.82 1 90.69 201 GLY B N 1
ATOM 4293 C CA . GLY B 1 201 ? 3.939 15.523 -4.57 1 90.69 201 GLY B CA 1
ATOM 4294 C C . GLY B 1 201 ? 4.598 16.875 -4.793 1 90.69 201 GLY B C 1
ATOM 4295 O O . GLY B 1 201 ? 5.789 17.047 -4.523 1 90.69 201 GLY B O 1
ATOM 4296 N N . GLU B 1 202 ? 3.803 17.719 -5.375 1 91.19 202 GLU B N 1
ATOM 4297 C CA . GLU B 1 202 ? 4.234 19.094 -5.59 1 91.19 202 GLU B CA 1
ATOM 4298 C C . GLU B 1 202 ? 3.83 19.984 -4.418 1 91.19 202 GLU B C 1
ATOM 4300 O O . GLU B 1 202 ? 2.934 19.641 -3.648 1 91.19 202 GLU B O 1
ATOM 4305 N N . ILE B 1 203 ? 4.469 21.078 -4.355 1 94.12 203 ILE B N 1
ATOM 4306 C CA . ILE B 1 203 ? 4.152 22.031 -3.301 1 94.12 203 ILE B CA 1
ATOM 4307 C C . ILE B 1 203 ? 2.742 22.578 -3.508 1 94.12 203 ILE B C 1
ATOM 4309 O O . ILE B 1 203 ? 2.402 23.031 -4.602 1 94.12 203 ILE B O 1
ATOM 4313 N N . GLY B 1 204 ? 1.894 22.391 -2.572 1 95.88 204 GLY B N 1
ATOM 4314 C CA . GLY B 1 204 ? 0.595 23.047 -2.467 1 95.88 204 GLY B CA 1
ATOM 4315 C C . GLY B 1 204 ? 0.465 23.922 -1.239 1 95.88 204 GLY B C 1
ATOM 4316 O O . GLY B 1 204 ? 1.448 24.172 -0.536 1 95.88 204 GLY B O 1
ATOM 4317 N N . ALA B 1 205 ? -0.757 24.484 -1.032 1 97.31 205 ALA B N 1
ATOM 4318 C CA . ALA B 1 205 ? -0.959 25.344 0.12 1 97.31 205 ALA B CA 1
ATOM 4319 C C . ALA B 1 205 ? -2.373 25.203 0.675 1 97.31 205 ALA B C 1
ATOM 4321 O O . ALA B 1 205 ? -3.328 25.016 -0.082 1 97.31 205 ALA B O 1
ATOM 4322 N N . ILE B 1 206 ? -2.422 25.266 1.923 1 96.62 206 ILE B N 1
ATOM 4323 C CA . ILE B 1 206 ? -3.693 25.438 2.617 1 96.62 206 ILE B CA 1
ATOM 4324 C C . ILE B 1 206 ? -3.865 26.906 3.031 1 96.62 206 ILE B C 1
ATOM 4326 O O . ILE B 1 206 ? -3.039 27.438 3.77 1 96.62 206 ILE B O 1
ATOM 4330 N N . VAL B 1 207 ? -4.902 27.469 2.553 1 94.88 207 VAL B N 1
ATOM 4331 C CA . VAL B 1 207 ? -5.168 28.859 2.887 1 94.88 207 VAL B CA 1
ATOM 4332 C C . VAL B 1 207 ? -6.406 28.953 3.777 1 94.88 207 VAL B C 1
ATOM 4334 O O . VAL B 1 207 ? -7.48 28.484 3.406 1 94.88 207 VAL B O 1
ATOM 4337 N N . SER B 1 208 ? -6.246 29.531 4.887 1 92.62 208 SER B N 1
ATOM 4338 C CA . SER B 1 208 ? -7.355 29.797 5.793 1 92.62 208 SER B CA 1
ATOM 4339 C C . SER B 1 208 ? -7.656 31.281 5.879 1 92.62 208 SER B C 1
ATOM 4341 O O . SER B 1 208 ? -6.742 32.094 5.973 1 92.62 208 SER B O 1
ATOM 4343 N N . THR B 1 209 ? -8.875 31.609 5.809 1 91.06 209 THR B N 1
ATOM 4344 C CA . THR B 1 209 ? -9.297 33 5.879 1 91.06 209 THR B CA 1
ATOM 4345 C C . THR B 1 209 ? -9.883 33.312 7.25 1 91.06 209 THR B C 1
ATOM 4347 O O . THR B 1 209 ? -10.242 32.406 8.008 1 91.06 209 THR B O 1
ATOM 4350 N N . PRO B 1 210 ? -9.914 34.625 7.531 1 90.88 210 PRO B N 1
ATOM 4351 C CA . PRO B 1 210 ? -10.477 35 8.828 1 90.88 210 PRO B CA 1
ATOM 4352 C C . PRO B 1 210 ? -11.891 34.5 9.039 1 90.88 210 PRO B C 1
ATOM 4354 O O . PRO B 1 210 ? -12.695 34.469 8.102 1 90.88 210 PRO B O 1
ATOM 4357 N N . GLY B 1 211 ? -12.117 34.031 10.281 1 84.62 211 GLY B N 1
ATOM 4358 C CA . GLY B 1 211 ? -13.445 33.562 10.648 1 84.62 211 GLY B CA 1
ATOM 4359 C C . GLY B 1 211 ? -13.57 32.062 10.656 1 84.62 211 GLY B C 1
ATOM 4360 O O . GLY B 1 211 ? -14.578 31.516 11.109 1 84.62 211 GLY B O 1
ATOM 4361 N N . CYS B 1 212 ? -12.578 31.375 10.117 1 86.12 212 CYS B N 1
ATOM 4362 C CA . CYS B 1 212 ? -12.664 29.922 10.164 1 86.12 212 CYS B CA 1
ATOM 4363 C C . CYS B 1 212 ? -12.586 29.422 11.594 1 86.12 212 CYS B C 1
ATOM 4365 O O . CYS B 1 212 ? -11.883 29.984 12.43 1 86.12 212 CYS B O 1
ATOM 4367 N N . PHE B 1 213 ? -13.281 28.359 11.914 1 85.19 213 PHE B N 1
ATOM 4368 C CA . PHE B 1 213 ? -13.305 27.719 13.219 1 85.19 213 PHE B CA 1
ATOM 4369 C C . PHE B 1 213 ? -12.328 26.547 13.273 1 85.19 213 PHE B C 1
ATOM 4371 O O . PHE B 1 213 ? -11.586 26.312 12.32 1 85.19 213 PHE B O 1
ATOM 4378 N N . ASP B 1 214 ? -12.281 25.938 14.453 1 87.5 214 ASP B N 1
ATOM 4379 C CA . ASP B 1 214 ? -11.508 24.719 14.547 1 87.5 214 ASP B CA 1
ATOM 4380 C C . ASP B 1 214 ? -11.977 23.688 13.508 1 87.5 214 ASP B C 1
ATOM 4382 O O . ASP B 1 214 ? -13.18 23.469 13.352 1 87.5 214 ASP B O 1
ATOM 4386 N N . GLN B 1 215 ? -10.992 23.188 12.844 1 88.69 215 GLN B N 1
ATOM 4387 C CA . GLN B 1 215 ? -11.305 22.016 12.023 1 88.69 215 GLN B CA 1
ATOM 4388 C C . GLN B 1 215 ? -11.695 20.828 12.891 1 88.69 215 GLN B C 1
ATOM 4390 O O . GLN B 1 215 ? -11.266 20.719 14.039 1 88.69 215 GLN B O 1
ATOM 4395 N N . LYS B 1 216 ? -12.508 20.047 12.344 1 87.81 216 LYS B N 1
ATOM 4396 C CA . LYS B 1 216 ? -12.734 18.766 13.008 1 87.81 216 LYS B CA 1
ATOM 4397 C C . LYS B 1 216 ? -11.438 17.953 13.094 1 87.81 216 LYS B C 1
ATOM 4399 O O . LYS B 1 216 ? -10.672 17.906 12.125 1 87.81 216 LYS B O 1
ATOM 4404 N N . ILE B 1 217 ? -11.234 17.422 14.273 1 92.31 217 ILE B N 1
ATOM 4405 C CA . ILE B 1 217 ? -10.07 16.562 14.469 1 92.31 217 ILE B CA 1
ATOM 4406 C C . ILE B 1 217 ? -10.141 15.383 13.5 1 92.31 217 ILE B C 1
ATOM 4408 O O . ILE B 1 217 ? -11.203 14.789 13.297 1 92.31 217 ILE B O 1
ATOM 4412 N N . HIS B 1 218 ? -9.016 15.016 12.852 1 92.25 218 HIS B N 1
ATOM 4413 C CA . HIS B 1 218 ? -9.031 13.961 11.844 1 92.25 218 HIS B CA 1
ATOM 4414 C C . HIS B 1 218 ? -7.629 13.391 11.625 1 92.25 218 HIS B C 1
ATOM 4416 O O . HIS B 1 218 ? -6.641 13.961 12.094 1 92.25 218 HIS B O 1
ATOM 4422 N N . ALA B 1 219 ? -7.598 12.266 11.062 1 94.38 219 ALA B N 1
ATOM 4423 C CA . ALA B 1 219 ? -6.414 11.688 10.43 1 94.38 219 ALA B CA 1
ATOM 4424 C C . ALA B 1 219 ? -6.547 11.703 8.914 1 94.38 219 ALA B C 1
ATOM 4426 O O . ALA B 1 219 ? -7.625 11.438 8.375 1 94.38 219 ALA B O 1
ATOM 4427 N N . ASP B 1 220 ? -5.484 12.008 8.289 1 93.19 220 ASP B N 1
ATOM 4428 C CA . ASP B 1 220 ? -5.566 12.234 6.848 1 93.19 220 ASP B CA 1
ATOM 4429 C C . ASP B 1 220 ? -5.75 10.922 6.09 1 93.19 220 ASP B C 1
ATOM 4431 O O . ASP B 1 220 ? -6.336 10.906 5.004 1 93.19 220 ASP B O 1
ATOM 4435 N N . ILE B 1 221 ? -5.219 9.828 6.605 1 93.19 221 ILE B N 1
ATOM 4436 C CA . ILE B 1 221 ? -5.27 8.562 5.891 1 93.19 221 ILE B CA 1
ATOM 4437 C C . ILE B 1 221 ? -5.48 7.418 6.883 1 93.19 221 ILE B C 1
ATOM 4439 O O . ILE B 1 221 ? -5.141 7.543 8.062 1 93.19 221 ILE B O 1
ATOM 4443 N N . PRO B 1 222 ? -6.02 6.328 6.422 1 93.44 222 PRO B N 1
ATOM 4444 C CA . PRO B 1 222 ? -6.145 5.156 7.293 1 93.44 222 PRO B CA 1
ATOM 4445 C C . PRO B 1 222 ? -4.836 4.379 7.43 1 93.44 222 PRO B C 1
ATOM 4447 O O . PRO B 1 222 ? -3.902 4.598 6.652 1 93.44 222 PRO B O 1
ATOM 4450 N N . HIS B 1 223 ? -4.828 3.576 8.5 1 95.94 223 HIS B N 1
ATOM 4451 C CA . HIS B 1 223 ? -3.818 2.525 8.562 1 95.94 223 HIS B CA 1
ATOM 4452 C C . HIS B 1 223 ? -4.027 1.491 7.465 1 95.94 223 HIS B C 1
ATOM 4454 O O . HIS B 1 223 ? -5.152 1.29 7 1 95.94 223 HIS B O 1
ATOM 4460 N N . LEU B 1 224 ? -2.975 0.849 7.113 1 95.12 224 LEU B N 1
ATOM 4461 C CA . LEU B 1 224 ? -3.061 -0.183 6.086 1 95.12 224 LEU B CA 1
ATOM 4462 C C . LEU B 1 224 ? -3.793 -1.413 6.609 1 95.12 224 LEU B C 1
ATOM 4464 O O . LEU B 1 224 ? -4.543 -2.055 5.871 1 95.12 224 LEU B O 1
ATOM 4468 N N . PHE B 1 225 ? -3.506 -1.748 7.82 1 95.5 225 PHE B N 1
ATOM 4469 C CA . PHE B 1 225 ? -4.098 -2.891 8.508 1 95.5 225 PHE B CA 1
ATOM 4470 C C . PHE B 1 225 ? -4.559 -2.502 9.906 1 95.5 225 PHE B C 1
ATOM 4472 O O . PHE B 1 225 ? -4.012 -1.575 10.508 1 95.5 225 PHE B O 1
ATOM 4479 N N . ASN B 1 226 ? -5.492 -3.234 10.438 1 94.44 226 ASN B N 1
ATOM 4480 C CA . ASN B 1 226 ? -6.055 -2.912 11.742 1 94.44 226 ASN B CA 1
ATOM 4481 C C . ASN B 1 226 ? -5.34 -3.664 12.859 1 94.44 226 ASN B C 1
ATOM 4483 O O . ASN B 1 226 ? -5.633 -3.459 14.039 1 94.44 226 ASN B O 1
ATOM 4487 N N . THR B 1 227 ? -4.34 -4.484 12.508 1 94.19 227 THR B N 1
ATOM 4488 C CA . THR B 1 227 ? -3.834 -5.438 13.492 1 94.19 227 THR B CA 1
ATOM 4489 C C . THR B 1 227 ? -2.479 -4.988 14.039 1 94.19 227 THR B C 1
ATOM 4491 O O . THR B 1 227 ? -2.021 -5.484 15.07 1 94.19 227 THR B O 1
ATOM 4494 N N . VAL B 1 228 ? -1.79 -4.055 13.352 1 95.38 228 VAL B N 1
ATOM 4495 C CA . VAL B 1 228 ? -0.414 -3.738 13.711 1 95.38 228 VAL B CA 1
ATOM 4496 C C . VAL B 1 228 ? -0.102 -2.289 13.344 1 95.38 228 VAL B C 1
ATOM 4498 O O . VAL B 1 228 ? -0.605 -1.777 12.336 1 95.38 228 VAL B O 1
ATOM 4501 N N . ASP B 1 229 ? 0.683 -1.63 14.18 1 97.56 229 ASP B N 1
ATOM 4502 C CA . ASP B 1 229 ? 1.217 -0.314 13.844 1 97.56 229 ASP B CA 1
ATOM 4503 C C . ASP B 1 229 ? 2.418 -0.434 12.906 1 97.56 229 ASP B C 1
ATOM 4505 O O . ASP B 1 229 ? 3.377 -1.149 13.211 1 97.56 229 ASP B O 1
ATOM 4509 N N . LEU B 1 230 ? 2.346 0.225 11.82 1 97.81 230 LEU B N 1
ATOM 4510 C CA . LEU B 1 230 ? 3.381 0.151 10.797 1 97.81 230 LEU B CA 1
ATOM 4511 C C . LEU B 1 230 ? 4.07 1.5 10.617 1 97.81 230 LEU B C 1
ATOM 4513 O O . LEU B 1 230 ? 3.566 2.523 11.086 1 97.81 230 LEU B O 1
ATOM 4517 N N . PRO B 1 231 ? 5.305 1.515 10 1 97.94 231 PRO B N 1
ATOM 4518 C CA . PRO B 1 231 ? 5.855 2.807 9.586 1 97.94 231 PRO B CA 1
ATOM 4519 C C . PRO B 1 231 ? 4.898 3.598 8.695 1 97.94 231 PRO B C 1
ATOM 4521 O O . PRO B 1 231 ? 4.008 3.018 8.078 1 97.94 231 PRO B O 1
ATOM 4524 N N . PRO B 1 232 ? 5.086 4.895 8.711 1 98.19 232 PRO B N 1
ATOM 4525 C CA . PRO B 1 232 ? 4.176 5.691 7.887 1 98.19 232 PRO B CA 1
ATOM 4526 C C . PRO B 1 232 ? 4.34 5.418 6.395 1 98.19 232 PRO B C 1
ATOM 4528 O O . PRO B 1 232 ? 5.457 5.219 5.918 1 98.19 232 PRO B O 1
ATOM 4531 N N . HIS B 1 233 ? 3.201 5.332 5.742 1 97.12 233 HIS B N 1
ATOM 4532 C CA . HIS B 1 233 ? 3.221 5.121 4.301 1 97.12 233 HIS B CA 1
ATOM 4533 C C . HIS B 1 233 ? 2.895 6.406 3.551 1 97.12 233 HIS B C 1
ATOM 4535 O O . HIS B 1 233 ? 3.01 6.461 2.324 1 97.12 233 HIS B O 1
ATOM 4541 N N . LEU B 1 234 ? 2.504 7.418 4.238 1 97 234 LEU B N 1
ATOM 4542 C CA . LEU B 1 234 ? 2.283 8.773 3.75 1 97 234 LEU B CA 1
ATOM 4543 C C . LEU B 1 234 ? 2.689 9.805 4.801 1 97 234 LEU B C 1
ATOM 4545 O O . LEU B 1 234 ? 2.264 9.719 5.953 1 97 234 LEU B O 1
ATOM 4549 N N . LEU B 1 235 ? 3.545 10.703 4.414 1 98 235 LEU B N 1
ATOM 4550 C CA . LEU B 1 235 ? 4.043 11.758 5.289 1 98 235 LEU B CA 1
ATOM 4551 C C . LEU B 1 235 ? 3.803 13.133 4.68 1 98 235 LEU B C 1
ATOM 4553 O O . LEU B 1 235 ? 3.838 13.289 3.455 1 98 235 LEU B O 1
ATOM 4557 N N . HIS B 1 236 ? 3.588 14.086 5.547 1 97.31 236 HIS B N 1
ATOM 4558 C CA . HIS B 1 236 ? 3.377 15.461 5.125 1 97.31 236 HIS B CA 1
ATOM 4559 C C . HIS B 1 236 ? 4.402 16.391 5.766 1 97.31 236 HIS B C 1
ATOM 4561 O O . HIS B 1 236 ? 4.922 16.109 6.844 1 97.31 236 HIS B O 1
ATOM 4567 N N . ALA B 1 237 ? 4.613 17.406 5.066 1 97.38 237 ALA B N 1
ATOM 4568 C CA . ALA B 1 237 ? 5.328 18.547 5.621 1 97.38 237 ALA B CA 1
ATOM 4569 C C . ALA B 1 237 ? 4.484 19.812 5.523 1 97.38 237 ALA B C 1
ATOM 4571 O O . ALA B 1 237 ? 3.848 20.078 4.5 1 97.38 237 ALA B O 1
ATOM 4572 N N . PHE B 1 238 ? 4.473 20.547 6.621 1 97.88 238 PHE B N 1
ATOM 4573 C CA . PHE B 1 238 ? 3.875 21.875 6.645 1 97.88 238 PHE B CA 1
ATOM 4574 C C . PHE B 1 238 ? 4.945 22.953 6.824 1 97.88 238 PHE B C 1
ATOM 4576 O O . PHE B 1 238 ? 5.852 22.797 7.648 1 97.88 238 PHE B O 1
ATOM 4583 N N . MET B 1 239 ? 4.852 23.953 6.043 1 96.62 239 MET B N 1
ATOM 4584 C CA . MET B 1 239 ? 5.715 25.125 6.125 1 96.62 239 MET B CA 1
ATOM 4585 C C . MET B 1 239 ? 4.887 26.391 6.27 1 96.62 239 MET B C 1
ATOM 4587 O O . MET B 1 239 ? 4.277 26.859 5.305 1 96.62 239 MET B O 1
ATOM 4591 N N . PRO B 1 240 ? 4.859 26.922 7.484 1 96 240 PRO B N 1
ATOM 4592 C CA . PRO B 1 240 ? 4.145 28.203 7.617 1 96 240 PRO B CA 1
ATOM 4593 C C . PRO B 1 240 ? 4.73 29.297 6.738 1 96 240 PRO B C 1
ATOM 4595 O O . PRO B 1 240 ? 5.934 29.562 6.785 1 96 240 PRO B O 1
ATOM 4598 N N . ALA B 1 241 ? 3.869 29.922 5.988 1 96 241 ALA B N 1
ATOM 4599 C CA . ALA B 1 241 ? 4.391 30.875 5.02 1 96 241 ALA B CA 1
ATOM 4600 C C . ALA B 1 241 ? 3.975 32.312 5.379 1 96 241 ALA B C 1
ATOM 4602 O O . ALA B 1 241 ? 4.184 33.219 4.594 1 96 241 ALA B O 1
ATOM 4603 N N . CYS B 1 242 ? 3.285 32.469 6.477 1 87.69 242 CYS B N 1
ATOM 4604 C CA . CYS B 1 242 ? 2.832 33.75 6.949 1 87.69 242 CYS B CA 1
ATOM 4605 C C . CYS B 1 242 ? 3.182 33.969 8.414 1 87.69 242 CYS B C 1
ATOM 4607 O O . CYS B 1 242 ? 3.025 33.031 9.227 1 87.69 242 CYS B O 1
ATOM 4609 N N . ASP B 1 243 ? 3.746 35.062 8.711 1 85.81 243 ASP B N 1
ATOM 4610 C CA . ASP B 1 243 ? 4.023 35.344 10.125 1 85.81 243 ASP B CA 1
ATOM 4611 C C . ASP B 1 243 ? 3.137 36.469 10.648 1 85.81 243 ASP B C 1
ATOM 4613 O O . ASP B 1 243 ? 3.279 36.875 11.805 1 85.81 243 ASP B O 1
ATOM 4617 N N . GLN B 1 244 ? 2.268 36.844 9.859 1 88.44 244 GLN B N 1
ATOM 4618 C CA . GLN B 1 244 ? 1.328 37.875 10.312 1 88.44 244 GLN B CA 1
ATOM 4619 C C . GLN B 1 244 ? 0.217 37.25 11.156 1 88.44 244 GLN B C 1
ATOM 4621 O O . GLN B 1 244 ? -0.057 36.062 11.055 1 88.44 244 GLN B O 1
ATOM 4626 N N . GLY B 1 245 ? -0.348 38.031 12.031 1 89.44 245 GLY B N 1
ATOM 4627 C CA . GLY B 1 245 ? -1.502 37.625 12.812 1 89.44 245 GLY B CA 1
ATOM 4628 C C . GLY B 1 245 ? -1.127 36.906 14.086 1 89.44 245 GLY B C 1
ATOM 4629 O O . GLY B 1 245 ? -1.958 36.719 14.984 1 89.44 245 GLY B O 1
ATOM 4630 N N . GLY B 1 246 ? 0.151 36.406 14.18 1 88.5 246 GLY B N 1
ATOM 4631 C CA . GLY B 1 246 ? 0.587 35.719 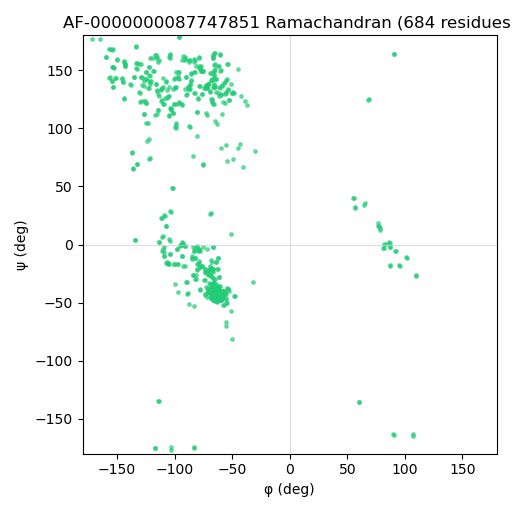15.383 1 88.5 246 GLY B CA 1
ATOM 4632 C C . GLY B 1 246 ? -0.236 34.5 15.695 1 88.5 246 GLY B C 1
ATOM 4633 O O . GLY B 1 246 ? -0.543 33.719 14.805 1 88.5 246 GLY B O 1
ATOM 4634 N N . PHE B 1 247 ? -0.564 34.406 16.969 1 89.25 247 PHE B N 1
ATOM 4635 C CA . PHE B 1 247 ? -1.312 33.219 17.422 1 89.25 247 PHE B CA 1
ATOM 4636 C C . PHE B 1 247 ? -2.744 33.281 16.906 1 89.25 247 PHE B C 1
ATOM 4638 O O . PHE B 1 247 ? -3.379 32.219 16.75 1 89.25 247 PHE B O 1
ATOM 4645 N N . LYS B 1 248 ? -3.264 34.406 16.594 1 91.56 248 LYS B N 1
ATOM 4646 C CA . LYS B 1 248 ? -4.656 34.594 16.188 1 91.56 248 LYS B CA 1
ATOM 4647 C C . LYS B 1 248 ? -4.91 34 14.812 1 91.56 248 LYS B C 1
ATOM 4649 O O . LYS B 1 248 ? -6.047 33.688 14.461 1 91.56 248 LYS B O 1
ATOM 4654 N N . ALA B 1 249 ? -3.895 33.906 13.992 1 91.44 249 ALA B N 1
ATOM 4655 C CA . ALA B 1 249 ? -4.055 33.344 12.648 1 91.44 249 ALA B CA 1
ATOM 4656 C C . ALA B 1 249 ? -4.32 31.844 12.703 1 91.44 249 ALA B C 1
ATOM 4658 O O . ALA B 1 249 ? -4.863 31.266 11.758 1 91.44 249 ALA B O 1
ATOM 4659 N N . GLY B 1 250 ? -3.932 31.234 13.82 1 90.75 250 GLY B N 1
ATOM 4660 C CA . GLY B 1 250 ? -4.188 29.812 14 1 90.75 250 GLY B CA 1
ATOM 4661 C C . GLY B 1 250 ? -3.375 28.938 13.07 1 90.75 250 GLY B C 1
ATOM 4662 O O . GLY B 1 250 ? -3.322 29.188 11.859 1 90.75 250 GLY B O 1
ATOM 4663 N N . GLN B 1 251 ? -2.656 28.031 13.578 1 93.19 251 GLN B N 1
ATOM 4664 C CA . GLN B 1 251 ? -1.905 27.078 12.773 1 93.19 251 GLN B CA 1
ATOM 4665 C C . GLN B 1 251 ? -2.441 25.656 12.969 1 93.19 251 GLN B C 1
ATOM 4667 O O . GLN B 1 251 ? -3.639 25.422 12.812 1 93.19 251 GLN B O 1
ATOM 4672 N N . THR B 1 252 ? -1.637 24.672 13.156 1 95.25 252 THR B N 1
ATOM 4673 C CA . THR B 1 252 ? -2.111 23.297 13.234 1 95.25 252 THR B CA 1
ATOM 4674 C C . THR B 1 252 ? -1.853 22.719 14.625 1 95.25 252 THR B C 1
ATOM 4676 O O . THR B 1 252 ? -0.779 22.922 15.195 1 95.25 252 THR B O 1
ATOM 4679 N N . ALA B 1 253 ? -2.826 22.109 15.188 1 95.5 253 ALA B N 1
ATOM 4680 C CA . ALA B 1 253 ? -2.668 21.328 16.422 1 95.5 253 ALA B CA 1
ATOM 4681 C C . ALA B 1 253 ? -2.51 19.844 16.109 1 95.5 253 ALA B C 1
ATOM 4683 O O . ALA B 1 253 ? -3.053 19.344 15.125 1 95.5 253 ALA B O 1
ATOM 4684 N N . PHE B 1 254 ? -1.76 19.156 16.953 1 97.12 254 PHE B N 1
ATOM 4685 C CA . PHE B 1 254 ? -1.522 17.719 16.812 1 97.12 254 PHE B CA 1
ATOM 4686 C C . PHE B 1 254 ? -1.815 16.984 18.109 1 97.12 254 PHE B C 1
ATOM 4688 O O . PHE B 1 254 ? -1.533 17.5 19.188 1 97.12 254 PHE B O 1
ATOM 4695 N N . VAL B 1 255 ? -2.334 15.812 18.031 1 97.19 255 VAL B N 1
ATOM 4696 C CA . VAL B 1 255 ? -2.453 14.93 19.172 1 97.19 255 VAL B CA 1
ATOM 4697 C C . VAL B 1 255 ? -1.318 13.906 19.172 1 97.19 255 VAL B C 1
ATOM 4699 O O . VAL B 1 255 ? -1.43 12.852 18.531 1 97.19 255 VAL B O 1
ATOM 4702 N N . VAL B 1 256 ? -0.364 14.172 19.953 1 97.81 256 VAL B N 1
ATOM 4703 C CA . VAL B 1 256 ? 0.898 13.438 19.922 1 97.81 256 VAL B CA 1
ATOM 4704 C C . VAL B 1 256 ? 0.653 11.977 20.266 1 97.81 256 VAL B C 1
ATOM 4706 O O . VAL B 1 256 ? -0.057 11.664 21.219 1 97.81 256 VAL B O 1
ATOM 4709 N N . GLY B 1 257 ? 1.213 11.062 19.391 1 98.38 257 GLY B N 1
ATOM 4710 C CA . GLY B 1 257 ? 1.145 9.633 19.656 1 98.38 257 GLY B CA 1
ATOM 4711 C C . GLY B 1 257 ? -0.124 8.992 19.125 1 98.38 257 GLY B C 1
ATOM 4712 O O . GLY B 1 257 ? -0.283 7.773 19.188 1 98.38 257 GLY B O 1
ATOM 4713 N N . SER B 1 258 ? -1.008 9.711 18.562 1 98.38 258 SER B N 1
ATOM 4714 C CA . SER B 1 258 ? -2.324 9.211 18.188 1 98.38 258 SER B CA 1
ATOM 4715 C C . SER B 1 258 ? -2.254 8.391 16.891 1 98.38 258 SER B C 1
ATOM 4717 O O . SER B 1 258 ? -3.238 7.762 16.5 1 98.38 258 SER B O 1
ATOM 4719 N N . HIS B 1 259 ? -1.115 8.32 16.25 1 98.56 259 HIS B N 1
ATOM 4720 C CA . HIS B 1 259 ? -1.006 7.539 15.023 1 98.56 259 HIS B CA 1
ATOM 4721 C C . HIS B 1 259 ? -0.881 6.051 15.336 1 98.56 259 HIS B C 1
ATOM 4723 O O . HIS B 1 259 ? -0.834 5.223 14.422 1 98.56 259 HIS B O 1
ATOM 4729 N N . PHE B 1 260 ? -0.8 5.68 16.594 1 98.62 260 PHE B N 1
ATOM 4730 C CA . PHE B 1 260 ? -0.862 4.273 16.969 1 98.62 260 PHE B CA 1
ATOM 4731 C C . PHE B 1 260 ? -2.307 3.822 17.141 1 98.62 260 PHE B C 1
ATOM 4733 O O . PHE B 1 260 ? -3.104 4.504 17.797 1 98.62 260 PHE B O 1
ATOM 4740 N N . LEU B 1 261 ? -2.631 2.678 16.672 1 98 261 LEU B N 1
ATOM 4741 C CA . LEU B 1 261 ? -3.998 2.178 16.594 1 98 261 LEU B CA 1
ATOM 4742 C C . LEU B 1 261 ? -4.645 2.152 17.984 1 98 261 LEU B C 1
ATOM 4744 O O . LEU B 1 261 ? -5.711 2.738 18.172 1 98 261 LEU B O 1
ATOM 4748 N N . GLU B 1 262 ? -4.043 1.56 18.953 1 97.75 262 GLU B N 1
ATOM 4749 C CA . GLU B 1 262 ? -4.641 1.415 20.281 1 97.75 262 GLU B CA 1
ATOM 4750 C C . GLU B 1 262 ? -4.77 2.766 20.969 1 97.75 262 GLU B C 1
ATOM 4752 O O . GLU B 1 262 ? -5.785 3.043 21.625 1 97.75 262 GLU B O 1
ATOM 4757 N N . THR B 1 263 ? -3.725 3.559 20.844 1 98.19 263 THR B N 1
ATOM 4758 C CA . THR B 1 263 ? -3.754 4.891 21.438 1 98.19 263 THR B CA 1
ATOM 4759 C C . THR B 1 263 ? -4.898 5.719 20.859 1 98.19 263 THR B C 1
ATOM 4761 O O . THR B 1 263 ? -5.676 6.324 21.594 1 98.19 263 THR B O 1
ATOM 4764 N N . CYS B 1 264 ? -5.008 5.691 19.562 1 97.56 264 CYS B N 1
ATOM 4765 C CA . CYS B 1 264 ? -6.07 6.43 18.875 1 97.56 264 CYS B CA 1
ATOM 4766 C C . CYS B 1 264 ? -7.441 5.898 19.281 1 97.56 264 CYS B C 1
ATOM 4768 O O . CYS B 1 264 ? -8.375 6.676 19.5 1 97.56 264 CYS B O 1
ATOM 4770 N N . GLY B 1 265 ? -7.527 4.574 19.328 1 95.75 265 GLY B N 1
ATOM 4771 C CA . GLY B 1 265 ? -8.773 3.969 19.766 1 95.75 265 GLY B CA 1
ATOM 4772 C C . GLY B 1 265 ? -9.227 4.43 21.141 1 95.75 265 GLY B C 1
ATOM 4773 O O . GLY B 1 265 ? -10.398 4.734 21.344 1 95.75 265 GLY B O 1
ATOM 4774 N N . ARG B 1 266 ? -8.266 4.527 22.047 1 96.38 266 ARG B N 1
ATOM 4775 C CA . ARG B 1 266 ? -8.578 5.012 23.391 1 96.38 266 ARG B CA 1
ATOM 4776 C C . ARG B 1 266 ? -8.961 6.488 23.359 1 96.38 266 ARG B C 1
ATOM 4778 O O . ARG B 1 266 ? -9.984 6.883 23.922 1 96.38 266 ARG B O 1
ATOM 4785 N N . MET B 1 267 ? -8.203 7.273 22.656 1 95.19 267 MET B N 1
ATOM 4786 C CA . MET B 1 267 ? -8.367 8.727 22.625 1 95.19 267 MET B CA 1
ATOM 4787 C C . MET B 1 267 ? -9.695 9.117 22 1 95.19 267 MET B C 1
ATOM 4789 O O . MET B 1 267 ? -10.297 10.125 22.375 1 95.19 267 MET B O 1
ATOM 4793 N N . THR B 1 268 ? -10.188 8.25 21.062 1 92.12 268 THR B N 1
ATOM 4794 C CA . THR B 1 268 ? -11.375 8.625 20.297 1 92.12 268 THR B CA 1
ATOM 4795 C C . THR B 1 268 ? -12.586 7.816 20.766 1 92.12 268 THR B C 1
ATOM 4797 O O . THR B 1 268 ? -13.594 7.734 20.047 1 92.12 268 THR B O 1
ATOM 4800 N N . SER B 1 269 ? -12.469 7.234 21.875 1 90.94 269 SER B N 1
ATOM 4801 C CA . SER B 1 269 ? -13.578 6.441 22.406 1 90.94 269 SER B CA 1
ATOM 4802 C C . SER B 1 269 ? -14.859 7.266 22.484 1 90.94 269 SER B C 1
ATOM 4804 O O . SER B 1 269 ? -14.828 8.438 22.875 1 90.94 269 SER B O 1
ATOM 4806 N N . GLU B 1 270 ? -15.922 6.68 22.203 1 86.25 270 GLU B N 1
ATOM 4807 C CA . GLU B 1 270 ? -17.203 7.375 22.141 1 86.25 270 GLU B CA 1
ATOM 4808 C C . GLU B 1 270 ? -17.766 7.633 23.531 1 86.25 270 GLU B C 1
ATOM 4810 O O . GLU B 1 270 ? -18.609 8.516 23.719 1 86.25 270 GLU B O 1
ATOM 4815 N N . ASP B 1 271 ? -17.312 6.934 24.438 1 89.88 271 ASP B N 1
ATOM 4816 C CA . ASP B 1 271 ? -17.844 7.09 25.797 1 89.88 271 ASP B CA 1
ATOM 4817 C C . ASP B 1 271 ? -17.188 8.258 26.516 1 89.88 271 ASP B C 1
ATOM 4819 O O . ASP B 1 271 ? -17.484 8.523 27.688 1 89.88 271 ASP B O 1
ATOM 4823 N N . GLY B 1 272 ? -16.234 8.922 25.891 1 88 272 GLY B N 1
ATOM 4824 C CA . GLY B 1 272 ? -15.609 10.109 26.438 1 88 272 GLY B CA 1
ATOM 4825 C C . GLY B 1 272 ? -14.438 9.797 27.344 1 88 272 GLY B C 1
ATOM 4826 O O . GLY B 1 272 ? -13.797 10.711 27.891 1 88 272 GLY B O 1
ATOM 4827 N N . SER B 1 273 ? -14.102 8.516 27.516 1 90.06 273 SER B N 1
ATOM 4828 C CA . SER B 1 273 ? -13.047 8.109 28.438 1 90.06 273 SER B CA 1
ATOM 4829 C C . SER B 1 273 ? -11.68 8.57 27.938 1 90.06 273 SER B C 1
ATOM 4831 O O . SER B 1 273 ? -10.734 8.688 28.734 1 90.06 273 SER B O 1
ATOM 4833 N N . GLY B 1 274 ? -11.578 8.859 26.672 1 92.06 274 GLY B N 1
ATOM 4834 C CA . GLY B 1 274 ? -10.297 9.211 26.094 1 92.06 274 GLY B CA 1
ATOM 4835 C C . GLY B 1 274 ? -10.062 10.711 26.016 1 92.06 274 GLY B C 1
ATOM 4836 O O . GLY B 1 274 ? -8.977 11.156 25.656 1 92.06 274 GLY B O 1
ATOM 4837 N N . ILE B 1 275 ? -11.008 11.555 26.453 1 88.25 275 ILE B N 1
ATOM 4838 C CA . ILE B 1 275 ? -10.977 13 26.266 1 88.25 275 ILE B CA 1
ATOM 4839 C C . ILE B 1 275 ? -9.789 13.594 27.016 1 88.25 275 ILE B C 1
ATOM 4841 O O . ILE B 1 275 ? -9.055 14.422 26.469 1 88.25 275 ILE B O 1
ATOM 4845 N N . GLU B 1 276 ? -9.594 13.172 28.188 1 88.38 276 GLU B N 1
ATOM 4846 C CA . GLU B 1 276 ? -8.492 13.703 29 1 88.38 276 GLU B CA 1
ATOM 4847 C C . GLU B 1 276 ? -7.145 13.391 28.359 1 88.38 276 GLU B C 1
ATOM 4849 O O . GLU B 1 276 ? -6.27 14.258 28.281 1 88.38 276 GLU B O 1
ATOM 4854 N N . GLU B 1 277 ? -6.992 12.156 27.922 1 92.25 277 GLU B N 1
ATOM 4855 C CA . GLU B 1 277 ? -5.754 11.773 27.25 1 92.25 277 GLU B CA 1
ATOM 4856 C C . GLU B 1 277 ? -5.543 12.586 25.969 1 92.25 277 GLU B C 1
ATOM 4858 O O . GLU B 1 277 ? -4.434 13.039 25.688 1 92.25 277 GLU B O 1
ATOM 4863 N N . THR B 1 278 ? -6.609 12.781 25.25 1 92.12 278 THR B N 1
ATOM 4864 C CA . THR B 1 278 ? -6.539 13.555 24.016 1 92.12 278 THR B CA 1
ATOM 4865 C C . THR B 1 278 ? -6.098 14.984 24.297 1 92.12 278 THR B C 1
ATOM 4867 O O . THR B 1 278 ? -5.18 1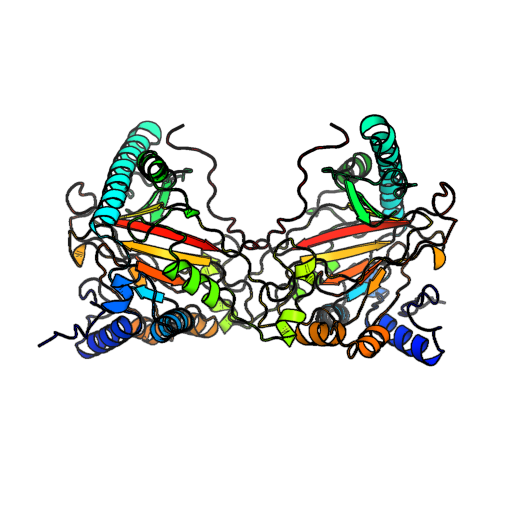5.492 23.656 1 92.12 278 THR B O 1
ATOM 4870 N N . ILE B 1 279 ? -6.66 15.578 25.281 1 88.69 279 ILE B N 1
ATOM 4871 C CA . ILE B 1 279 ? -6.363 16.969 25.625 1 88.69 279 ILE B CA 1
ATOM 4872 C C . ILE B 1 279 ? -4.918 17.078 26.109 1 88.69 279 ILE B C 1
ATOM 4874 O O . ILE B 1 279 ? -4.18 17.969 25.672 1 88.69 279 ILE B O 1
ATOM 4878 N N . SER B 1 280 ? -4.551 16.156 26.953 1 90.38 280 SER B N 1
ATOM 4879 C CA . SER B 1 280 ? -3.225 16.219 27.562 1 90.38 280 SER B CA 1
ATOM 4880 C C . SER B 1 280 ? -2.131 16.016 26.516 1 90.38 280 SER B C 1
ATOM 4882 O O . SER B 1 280 ? -1.01 16.5 26.672 1 90.38 280 SER B O 1
ATOM 4884 N N . ASN B 1 281 ? -2.496 15.367 25.438 1 94.75 281 ASN B N 1
ATOM 4885 C CA . ASN B 1 281 ? -1.492 15.07 24.422 1 94.75 281 ASN B CA 1
ATOM 4886 C C . ASN B 1 281 ? -1.62 15.992 23.219 1 94.75 281 ASN B C 1
ATOM 4888 O O . ASN B 1 281 ? -0.901 15.828 22.219 1 94.75 281 ASN B O 1
ATOM 4892 N N . THR B 1 282 ? -2.537 16.953 23.266 1 94.25 282 THR B N 1
ATOM 4893 C CA . THR B 1 282 ? -2.688 17.922 22.172 1 94.25 282 THR B CA 1
ATOM 4894 C C . THR B 1 282 ? -1.673 19.047 22.297 1 94.25 282 THR B C 1
ATOM 4896 O O . THR B 1 282 ? -1.524 19.641 23.375 1 94.25 282 THR B O 1
ATOM 4899 N N . ILE B 1 283 ? -0.981 19.328 21.203 1 94.69 283 ILE B N 1
ATOM 4900 C CA . ILE B 1 283 ? -0.048 20.438 21.188 1 94.69 283 ILE B CA 1
ATOM 4901 C C . ILE B 1 283 ? -0.444 21.422 20.094 1 94.69 283 ILE B C 1
ATOM 4903 O O . ILE B 1 283 ? -0.935 21.031 19.031 1 94.69 283 ILE B O 1
ATOM 4907 N N . ARG B 1 284 ? -0.229 22.703 20.359 1 93.81 284 ARG B N 1
ATOM 4908 C CA . ARG B 1 284 ? -0.453 23.797 19.438 1 93.81 284 ARG B CA 1
ATOM 4909 C C . ARG B 1 284 ? 0.829 24.594 19.203 1 93.81 284 ARG B C 1
ATOM 4911 O O . ARG B 1 284 ? 0.94 25.75 19.656 1 93.81 284 ARG B O 1
ATOM 4918 N N . PRO B 1 285 ? 1.718 23.953 18.406 1 94.69 285 PRO B N 1
ATOM 4919 C CA . PRO B 1 285 ? 2.984 24.641 18.188 1 94.69 285 PRO B CA 1
ATOM 4920 C C . PRO B 1 285 ? 2.822 25.906 17.344 1 94.69 285 PRO B C 1
ATOM 4922 O O . PRO B 1 285 ? 1.991 25.938 16.422 1 94.69 285 PRO B O 1
ATOM 4925 N N . HIS B 1 286 ? 3.557 26.891 17.703 1 92.94 286 HIS B N 1
ATOM 4926 C CA . HIS B 1 286 ? 3.67 28.094 16.875 1 92.94 286 HIS B CA 1
ATOM 4927 C C . HIS B 1 286 ? 5.012 28.125 16.141 1 92.94 286 HIS B C 1
ATOM 4929 O O . HIS B 1 286 ? 6.059 28.297 16.766 1 92.94 286 HIS B O 1
ATOM 4935 N N . VAL B 1 287 ? 4.918 27.969 14.891 1 94.31 287 VAL B N 1
ATOM 4936 C CA . VAL B 1 287 ? 6.105 27.891 14.047 1 94.31 287 VAL B CA 1
ATOM 4937 C C . VAL B 1 287 ? 6.156 29.094 13.117 1 94.31 287 VAL B C 1
ATOM 4939 O O . VAL B 1 287 ? 5.145 29.766 12.906 1 94.31 287 VAL B O 1
ATOM 4942 N N . ILE B 1 288 ? 7.344 29.406 12.648 1 93.38 288 ILE B N 1
ATOM 4943 C CA . ILE B 1 288 ? 7.562 30.594 11.836 1 93.38 288 ILE B CA 1
ATOM 4944 C C . ILE B 1 288 ? 8.109 30.188 10.461 1 93.38 288 ILE B C 1
ATOM 4946 O O . ILE B 1 288 ? 8.562 29.062 10.281 1 93.38 288 ILE B O 1
ATOM 4950 N N . PRO B 1 289 ? 7.984 31.141 9.422 1 94.56 289 PRO B N 1
ATOM 4951 C CA . PRO B 1 289 ? 8.562 30.812 8.125 1 94.56 289 PRO B CA 1
ATOM 4952 C C . PRO B 1 289 ? 10.016 30.344 8.227 1 94.56 289 PRO B C 1
ATOM 4954 O O . PRO B 1 289 ? 10.836 31 8.875 1 94.56 289 PRO B O 1
ATOM 4957 N N . GLY B 1 290 ? 10.305 29.234 7.602 1 91.62 290 GLY B N 1
ATOM 4958 C CA . GLY B 1 290 ? 11.609 28.594 7.695 1 91.62 290 GLY B CA 1
ATOM 4959 C C . GLY B 1 290 ? 11.586 27.297 8.484 1 91.62 290 GLY B C 1
ATOM 4960 O O . GLY B 1 290 ? 12.445 26.438 8.312 1 91.62 290 GLY B O 1
ATOM 4961 N N . ASP B 1 291 ? 10.625 27.219 9.383 1 93.25 291 ASP B N 1
ATOM 4962 C CA . ASP B 1 291 ? 10.438 25.969 10.125 1 93.25 291 ASP B CA 1
ATOM 4963 C C . ASP B 1 291 ? 9.719 24.922 9.273 1 93.25 291 ASP B C 1
ATOM 4965 O O . ASP B 1 291 ? 9.031 25.266 8.305 1 93.25 291 ASP B O 1
ATOM 4969 N N . LEU B 1 292 ? 10.008 23.719 9.594 1 95.31 292 LEU B N 1
ATOM 4970 C CA . LEU B 1 292 ? 9.383 22.594 8.906 1 95.31 292 LEU B CA 1
ATOM 4971 C C . LEU B 1 292 ? 8.719 21.641 9.898 1 95.31 292 LEU B C 1
ATOM 4973 O O . LEU B 1 292 ? 9.344 21.219 10.875 1 95.31 292 LEU B O 1
ATOM 4977 N N . VAL B 1 293 ? 7.43 21.406 9.711 1 97.94 293 VAL B N 1
ATOM 4978 C CA . VAL B 1 293 ? 6.707 20.391 10.492 1 97.94 293 VAL B CA 1
ATOM 4979 C C . VAL B 1 293 ? 6.531 19.125 9.664 1 97.94 293 VAL B C 1
ATOM 4981 O O . VAL B 1 293 ? 5.832 19.141 8.648 1 97.94 293 VAL B O 1
ATOM 4984 N N . LEU B 1 294 ? 7.184 18.031 10.062 1 98.44 294 LEU B N 1
ATOM 4985 C CA . LEU B 1 294 ? 6.992 16.719 9.453 1 98.44 294 LEU B CA 1
ATOM 4986 C C . LEU B 1 294 ? 6.062 15.859 10.305 1 98.44 294 LEU B C 1
ATOM 4988 O O . LEU B 1 294 ? 6.199 15.805 11.531 1 98.44 294 LEU B O 1
ATOM 4992 N N . PHE B 1 295 ? 5.121 15.195 9.625 1 98.75 295 PHE B N 1
ATOM 4993 C CA . PHE B 1 295 ? 4.27 14.375 10.477 1 98.75 295 PHE B CA 1
ATOM 4994 C C . PHE B 1 295 ? 3.701 13.195 9.703 1 98.75 295 PHE B C 1
ATOM 4996 O O . PHE B 1 295 ? 3.65 13.219 8.469 1 98.75 295 PHE B O 1
ATOM 5003 N N . ASP B 1 296 ? 3.416 12.125 10.414 1 98.75 296 ASP B N 1
ATOM 5004 C CA . ASP B 1 296 ? 2.68 10.945 9.977 1 98.75 296 ASP B CA 1
ATOM 5005 C C . ASP B 1 296 ? 1.216 11.281 9.703 1 98.75 296 ASP B C 1
ATOM 5007 O O . ASP B 1 296 ? 0.502 11.75 10.594 1 98.75 296 ASP B O 1
ATOM 5011 N N . CYS B 1 297 ? 0.748 11.031 8.523 1 97.5 297 CYS B N 1
ATOM 5012 C CA . CYS B 1 297 ? -0.583 11.469 8.117 1 97.5 297 CYS B CA 1
ATOM 5013 C C . CYS B 1 297 ? -1.662 10.742 8.906 1 97.5 297 CYS B C 1
ATOM 5015 O O . CYS B 1 297 ? -2.84 11.102 8.836 1 97.5 297 CYS B O 1
ATOM 5017 N N . ARG B 1 298 ? -1.261 9.812 9.797 1 97.56 298 ARG B N 1
ATOM 5018 C CA . ARG B 1 298 ? -2.205 9.086 10.641 1 97.56 298 ARG B CA 1
ATOM 5019 C C . ARG B 1 298 ? -2.369 9.766 11.992 1 97.56 298 ARG B C 1
ATOM 5021 O O . ARG B 1 298 ? -3.277 9.43 12.758 1 97.56 298 ARG B O 1
ATOM 5028 N N . VAL B 1 299 ? -1.547 10.719 12.281 1 98.62 299 VAL B N 1
ATOM 5029 C CA . VAL B 1 299 ? -1.667 11.414 13.562 1 98.62 299 VAL B CA 1
ATOM 5030 C C . VAL B 1 299 ? -2.895 12.32 13.555 1 98.62 299 VAL B C 1
ATOM 5032 O O . VAL B 1 299 ? -3.152 13.008 12.562 1 98.62 299 VAL B O 1
ATOM 5035 N N . LEU B 1 300 ? -3.633 12.297 14.625 1 97.38 300 LEU B N 1
ATOM 5036 C CA . LEU B 1 300 ? -4.77 13.211 14.727 1 97.38 300 LEU B CA 1
ATOM 5037 C C . LEU B 1 300 ? -4.297 14.656 14.781 1 97.38 300 LEU B C 1
ATOM 5039 O O . LEU B 1 300 ? -3.332 14.977 15.484 1 97.38 300 LEU B O 1
ATOM 5043 N N . HIS B 1 301 ? -4.984 15.461 14.023 1 96.62 301 HIS B N 1
ATOM 5044 C CA . HIS B 1 301 ? -4.645 16.875 13.992 1 96.62 301 HIS B CA 1
ATOM 5045 C C . HIS B 1 301 ? -5.84 17.719 13.547 1 96.62 301 HIS B C 1
ATOM 5047 O O . HIS B 1 301 ? -6.875 17.172 13.156 1 96.62 301 HIS B O 1
ATOM 5053 N N . LEU B 1 302 ? -5.742 18.984 13.695 1 93.69 302 LEU B N 1
ATOM 5054 C CA . LEU B 1 302 ? -6.789 19.906 13.273 1 93.69 302 LEU B CA 1
ATOM 5055 C C . LEU B 1 302 ? -6.223 21.297 13.023 1 93.69 302 LEU B C 1
ATOM 5057 O O . LEU B 1 302 ? -5.262 21.703 13.68 1 93.69 302 LEU B O 1
ATOM 5061 N N . GLY B 1 303 ? -6.75 21.953 12.047 1 93.38 303 GLY B N 1
ATOM 5062 C CA . GLY B 1 303 ? -6.449 23.359 11.867 1 93.38 303 GLY B CA 1
ATOM 5063 C C . GLY B 1 303 ? -7.098 24.25 12.914 1 93.38 303 GLY B C 1
ATOM 5064 O O . GLY B 1 303 ? -8.289 24.125 13.195 1 93.38 303 GLY B O 1
ATOM 5065 N N . LEU B 1 304 ? -6.363 25.156 13.453 1 92.69 304 LEU B N 1
ATOM 5066 C CA . LEU B 1 304 ? -6.859 26.062 14.477 1 92.69 304 LEU B CA 1
ATOM 5067 C C . LEU B 1 304 ? -7.598 27.234 13.844 1 92.69 304 LEU B C 1
ATOM 5069 O O . LEU B 1 304 ? -7.402 27.547 12.664 1 92.69 304 LEU B O 1
ATOM 5073 N N . PRO B 1 305 ? -8.438 27.922 14.555 1 91.06 305 PRO B N 1
ATOM 5074 C CA . PRO B 1 305 ? -9.234 29.016 13.992 1 91.06 305 PRO B CA 1
ATOM 5075 C C . PRO B 1 305 ? -8.391 30.234 13.625 1 91.06 305 PRO B C 1
ATOM 5077 O O . PRO B 1 305 ? -7.336 30.453 14.227 1 91.06 305 PRO B O 1
ATOM 5080 N N . ASN B 1 306 ? -8.805 30.906 12.625 1 92.12 306 ASN B N 1
ATOM 5081 C CA . ASN B 1 306 ? -8.258 32.219 12.273 1 92.12 306 ASN B CA 1
ATOM 5082 C C . ASN B 1 306 ? -9.148 33.344 12.789 1 92.12 306 ASN B C 1
ATOM 5084 O O . ASN B 1 306 ? -10.156 33.688 12.156 1 92.12 306 ASN B O 1
ATOM 5088 N N . THR B 1 307 ? -8.703 33.969 13.844 1 90.94 307 THR B N 1
ATOM 5089 C CA . THR B 1 307 ? -9.516 34.969 14.508 1 90.94 307 THR B CA 1
ATOM 5090 C C . THR B 1 307 ? -8.938 36.344 14.281 1 90.94 307 THR B C 1
ATOM 5092 O O . THR B 1 307 ? -9.102 37.25 15.117 1 90.94 307 THR B O 1
ATOM 5095 N N . THR B 1 308 ? -8.234 36.531 13.242 1 93.19 308 THR B N 1
ATOM 5096 C CA . THR B 1 308 ? -7.582 37.812 12.984 1 93.19 308 THR B CA 1
ATOM 5097 C C . THR B 1 308 ? -8.602 38.875 12.555 1 93.19 308 THR B C 1
ATOM 5099 O O . THR B 1 308 ? -8.312 40.062 12.586 1 93.19 308 THR B O 1
ATOM 5102 N N . ALA B 1 309 ? -9.727 38.469 12.078 1 92.69 309 ALA B N 1
ATOM 5103 C CA . ALA B 1 309 ? -10.836 39.344 11.703 1 92.69 309 ALA B CA 1
ATOM 5104 C C . ALA B 1 309 ? -12.164 38.594 11.781 1 92.69 309 ALA B C 1
ATOM 5106 O O . ALA B 1 309 ? -12.195 37.375 11.969 1 92.69 309 ALA B O 1
ATOM 5107 N N . PRO B 1 310 ? -13.289 39.438 11.703 1 85.06 310 PRO B N 1
ATOM 5108 C CA . PRO B 1 310 ? -14.594 38.75 11.75 1 85.06 310 PRO B CA 1
ATOM 5109 C C . PRO B 1 310 ? -14.859 37.875 10.516 1 85.06 310 PRO B C 1
ATOM 5111 O O . PRO B 1 310 ? -14.156 38 9.508 1 85.06 310 PRO B O 1
ATOM 5114 N N . LEU B 1 311 ? -15.836 37 10.719 1 78.31 311 LEU B N 1
ATOM 5115 C CA . LEU B 1 311 ? -16.234 36.062 9.656 1 78.31 311 LEU B CA 1
ATOM 5116 C C . LEU B 1 311 ? -16.562 36.812 8.375 1 78.31 311 LEU B C 1
ATOM 5118 O O . LEU B 1 311 ? -17.297 37.812 8.406 1 78.31 311 LEU B O 1
ATOM 5122 N N . GLY B 1 312 ? -16.047 36.344 7.348 1 68.31 312 GLY B N 1
ATOM 5123 C CA . GLY B 1 312 ? -16.406 36.875 6.047 1 68.31 312 GLY B CA 1
ATOM 5124 C C . GLY B 1 312 ? -15.617 38.125 5.68 1 68.31 312 GLY B C 1
ATOM 5125 O O . GLY B 1 312 ? -15.82 38.688 4.605 1 68.31 312 GLY B O 1
ATOM 5126 N N . SER B 1 313 ? -14.742 38.5 6.598 1 77.56 313 SER B N 1
ATOM 5127 C CA . SER B 1 313 ? -13.984 39.719 6.316 1 77.56 313 SER B CA 1
ATOM 5128 C C . SER B 1 313 ? -12.922 39.469 5.258 1 77.56 313 SER B C 1
ATOM 5130 O O . SER B 1 313 ? -12.266 38.438 5.254 1 77.56 313 SER B O 1
ATOM 5132 N N . LYS B 1 314 ? -12.844 40.406 4.305 1 75.88 314 LYS B N 1
ATOM 5133 C CA . LYS B 1 314 ? -11.742 40.375 3.346 1 75.88 314 LYS B CA 1
ATOM 5134 C C . LYS B 1 314 ? -10.5 41.031 3.926 1 75.88 314 LYS B C 1
ATOM 5136 O O . LYS B 1 314 ? -9.422 40.969 3.332 1 75.88 314 LYS B O 1
ATOM 5141 N N . GLU B 1 315 ? -10.914 41.531 5.098 1 81.19 315 GLU B N 1
ATOM 5142 C CA . GLU B 1 315 ? -9.812 42.125 5.863 1 81.19 315 GLU B CA 1
ATOM 5143 C C . GLU B 1 315 ? -9.18 41.094 6.789 1 81.19 315 GLU B C 1
ATOM 5145 O O . GLU B 1 315 ? -9.672 39.969 6.902 1 81.19 315 GLU B O 1
ATOM 5150 N N . GLY B 1 316 ? -7.988 41.25 7.258 1 89.31 316 GLY B N 1
ATOM 5151 C CA . GLY B 1 316 ? -7.293 40.312 8.133 1 89.31 316 GLY B CA 1
ATOM 5152 C C . GLY B 1 316 ? -6.184 39.562 7.434 1 89.31 316 GLY B C 1
ATOM 5153 O O . GLY B 1 316 ? -5.797 39.906 6.316 1 89.31 316 GLY B O 1
ATOM 5154 N N . VAL B 1 317 ? -5.844 38.531 8.18 1 92.62 317 VAL B N 1
ATOM 5155 C CA . VAL B 1 317 ? -4.691 37.812 7.676 1 92.62 317 VAL B CA 1
ATOM 5156 C C . VAL B 1 317 ? -5.148 36.5 7 1 92.62 317 VAL B C 1
ATOM 5158 O O . VAL B 1 317 ? -5.875 35.719 7.602 1 92.62 317 VAL B O 1
ATOM 5161 N N . ARG B 1 318 ? -4.902 36.375 5.75 1 93 318 ARG B N 1
ATOM 5162 C CA . ARG B 1 318 ? -5.016 35.062 5.09 1 93 318 ARG B CA 1
ATOM 5163 C C . ARG B 1 318 ? -3.777 34.219 5.332 1 93 318 ARG B C 1
ATOM 5165 O O . ARG B 1 318 ? -2.689 34.562 4.852 1 93 318 ARG B O 1
ATOM 5172 N N . ARG B 1 319 ? -3.982 33.219 6.004 1 93.56 319 ARG B N 1
ATOM 5173 C CA . ARG B 1 319 ? -2.85 32.406 6.422 1 93.56 319 ARG B CA 1
ATOM 5174 C C . ARG B 1 319 ? -2.59 31.266 5.426 1 93.56 319 ARG B C 1
ATOM 5176 O O . ARG B 1 319 ? -3.438 30.391 5.234 1 93.56 319 ARG B O 1
ATOM 5183 N N . ALA B 1 320 ? -1.446 31.281 4.883 1 96.38 320 ALA B N 1
ATOM 5184 C CA . ALA B 1 320 ? -1.025 30.219 3.965 1 96.38 320 ALA B CA 1
ATOM 5185 C C . ALA B 1 320 ? -0.039 29.266 4.637 1 96.38 320 ALA B C 1
ATOM 5187 O O . ALA B 1 320 ? 0.971 29.703 5.195 1 96.38 320 ALA B O 1
ATOM 5188 N N . ILE B 1 321 ? -0.313 27.984 4.59 1 97.19 321 ILE B N 1
ATOM 5189 C CA . ILE B 1 321 ? 0.607 26.922 4.969 1 97.19 321 ILE B CA 1
ATOM 5190 C C . ILE B 1 321 ? 0.967 26.094 3.74 1 97.19 321 ILE B C 1
ATOM 5192 O O . ILE B 1 321 ? 0.101 25.453 3.145 1 97.19 321 ILE B O 1
ATOM 5196 N N . LEU B 1 322 ? 2.24 26.141 3.371 1 97.44 322 LEU B N 1
ATOM 5197 C CA . LEU B 1 322 ? 2.697 25.312 2.27 1 97.44 322 LEU B CA 1
ATOM 5198 C C . LEU B 1 322 ? 2.836 23.859 2.717 1 97.44 322 LEU B C 1
ATOM 5200 O O . LEU B 1 322 ? 3.131 23.578 3.883 1 97.44 322 LEU B O 1
ATOM 5204 N N . TYR B 1 323 ? 2.611 22.969 1.751 1 96.81 323 TYR B N 1
ATOM 5205 C CA . TYR B 1 323 ? 2.777 21.578 2.117 1 96.81 323 TYR B CA 1
ATOM 5206 C C . TYR B 1 323 ? 3.381 20.781 0.966 1 96.81 323 TYR B C 1
ATOM 5208 O O . TYR B 1 323 ? 3.301 21.188 -0.192 1 96.81 323 TYR B O 1
ATOM 5216 N N . VAL B 1 324 ? 4.047 19.719 1.322 1 95.62 324 VAL B N 1
ATOM 5217 C CA . VAL B 1 324 ? 4.512 18.656 0.438 1 95.62 324 VAL B CA 1
ATOM 5218 C C . VAL B 1 324 ? 4.219 17.297 1.064 1 95.62 324 VAL B C 1
ATOM 5220 O O . VAL B 1 324 ? 4.27 17.141 2.287 1 95.62 324 VAL B O 1
ATOM 5223 N N . ASN B 1 325 ? 3.896 16.375 0.274 1 95.38 325 ASN B N 1
ATOM 5224 C CA . ASN B 1 325 ? 3.678 15.023 0.781 1 95.38 325 ASN B CA 1
ATOM 5225 C C . ASN B 1 325 ? 4.656 14.031 0.166 1 95.38 325 ASN B C 1
ATOM 5227 O O . ASN B 1 325 ? 5.109 14.219 -0.964 1 95.38 325 ASN B O 1
ATOM 5231 N N . TRP B 1 326 ? 5.016 13.016 0.855 1 96.25 326 TRP B N 1
ATOM 5232 C CA . TRP B 1 326 ? 5.797 11.867 0.405 1 96.25 326 TRP B CA 1
ATOM 5233 C C . TRP B 1 326 ? 5.062 10.562 0.691 1 96.25 326 TRP B C 1
ATOM 5235 O O . TRP B 1 326 ? 4.418 10.422 1.733 1 96.25 326 TRP B O 1
ATOM 5245 N N . HIS B 1 327 ? 5.152 9.609 -0.189 1 95.38 327 HIS B N 1
ATOM 5246 C CA . HIS B 1 327 ? 4.559 8.297 0.058 1 95.38 327 HIS B CA 1
ATOM 5247 C C . HIS B 1 327 ? 5.422 7.184 -0.523 1 95.38 327 HIS B C 1
ATOM 5249 O O . HIS B 1 327 ? 6.258 7.43 -1.398 1 95.38 327 HIS B O 1
ATOM 5255 N N . LEU B 1 328 ? 5.254 6.02 0.001 1 94.44 328 LEU B N 1
ATOM 5256 C CA . LEU B 1 328 ? 5.887 4.828 -0.561 1 94.44 328 LEU B CA 1
ATOM 5257 C C . LEU B 1 328 ? 5.355 4.543 -1.961 1 94.44 328 LEU B C 1
ATOM 5259 O O . LEU B 1 328 ? 4.16 4.711 -2.225 1 94.44 328 LEU B O 1
ATOM 5263 N N . PRO B 1 329 ? 6.219 4.094 -2.859 1 89.62 329 PRO B N 1
ATOM 5264 C CA . PRO B 1 329 ? 5.836 3.986 -4.27 1 89.62 329 PRO B CA 1
ATOM 5265 C C . PRO B 1 329 ? 4.672 3.025 -4.492 1 89.62 329 PRO B C 1
ATOM 5267 O O . PRO B 1 329 ? 3.906 3.188 -5.441 1 89.62 329 PRO B O 1
ATOM 5270 N N . TRP B 1 330 ? 4.508 2.066 -3.68 1 92.06 330 TRP B N 1
ATOM 5271 C CA . TRP B 1 330 ? 3.447 1.084 -3.867 1 92.06 330 TRP B CA 1
ATOM 5272 C C . TRP B 1 330 ? 2.117 1.608 -3.334 1 92.06 330 TRP B C 1
ATOM 5274 O O . TRP B 1 330 ? 1.069 0.998 -3.553 1 92.06 330 TRP B O 1
ATOM 5284 N N . PHE B 1 331 ? 2.111 2.725 -2.574 1 94.06 331 PHE B N 1
ATOM 5285 C CA . PHE B 1 331 ? 0.889 3.277 -2.004 1 94.06 331 PHE B CA 1
ATOM 5286 C C . PHE B 1 331 ? 0.228 4.246 -2.975 1 94.06 331 PHE B C 1
ATOM 5288 O O . PHE B 1 331 ? 0.901 5.09 -3.576 1 94.06 331 PHE B O 1
ATOM 5295 N N . GLU B 1 332 ? -1.048 4.125 -3.115 1 85.62 332 GLU B N 1
ATOM 5296 C CA . GLU B 1 332 ? -1.852 5.055 -3.904 1 85.62 332 GLU B CA 1
ATOM 5297 C C . GLU B 1 332 ? -2.988 5.641 -3.074 1 85.62 332 GLU B C 1
ATOM 5299 O O . GLU B 1 332 ? -3.818 4.906 -2.537 1 85.62 332 GLU B O 1
ATOM 5304 N N . ASP B 1 333 ? -2.943 6.91 -3.02 1 75.44 333 ASP B N 1
ATOM 5305 C CA . ASP B 1 333 ? -4.059 7.605 -2.387 1 75.44 333 ASP B CA 1
ATOM 5306 C C . ASP B 1 333 ? -5.176 7.883 -3.391 1 75.44 333 ASP B C 1
ATOM 5308 O O . ASP B 1 333 ? -5.027 8.727 -4.273 1 75.44 333 ASP B O 1
ATOM 5312 N N . LYS B 1 334 ? -6.258 7.172 -3.441 1 64.62 334 LYS B N 1
ATOM 5313 C CA . LYS B 1 334 ? -7.293 7.246 -4.469 1 64.62 334 LYS B CA 1
ATOM 5314 C C . LYS B 1 334 ? -8.234 8.422 -4.223 1 64.62 334 LYS B C 1
ATOM 5316 O O . LYS B 1 334 ? -9.117 8.703 -5.039 1 64.62 334 LYS B O 1
ATOM 5321 N N . LYS B 1 335 ? -8.336 9.016 -3.197 1 60.34 335 LYS B N 1
ATOM 5322 C CA . LYS B 1 335 ? -9.336 10.031 -2.885 1 60.34 335 LYS B CA 1
ATOM 5323 C C . LYS B 1 335 ? -9.312 11.156 -3.91 1 60.34 335 LYS B C 1
ATOM 5325 O O . LYS B 1 335 ? -10.359 11.594 -4.387 1 60.34 335 LYS B O 1
ATOM 5330 N N . ASN B 1 336 ? -8.312 12.062 -4.121 1 53.53 336 ASN B N 1
ATOM 5331 C CA . ASN B 1 336 ? -8.453 13.477 -4.449 1 53.53 336 ASN B CA 1
ATOM 5332 C C . ASN B 1 336 ? -8.234 13.727 -5.938 1 53.53 336 ASN B C 1
ATOM 5334 O O . ASN B 1 336 ? -7.391 14.547 -6.312 1 53.53 336 ASN B O 1
ATOM 5338 N N . TRP B 1 337 ? -8.93 12.898 -6.969 1 60.22 337 TRP B N 1
ATOM 5339 C CA . TRP B 1 337 ? -8.461 13.5 -8.211 1 60.22 337 TRP B CA 1
ATOM 5340 C C . TRP B 1 337 ? -9.633 13.953 -9.078 1 60.22 337 TRP B C 1
ATOM 5342 O O . TRP B 1 337 ? -10.391 13.125 -9.586 1 60.22 337 TRP B O 1
ATOM 5352 N N . GLU B 1 338 ? -9.953 15.258 -8.734 1 68.31 338 GLU B N 1
ATOM 5353 C CA . GLU B 1 338 ? -10.906 15.883 -9.656 1 68.31 338 GLU B CA 1
ATOM 5354 C C . GLU B 1 338 ? -10.273 16.094 -11.031 1 68.31 338 GLU B C 1
ATOM 5356 O O . GLU B 1 338 ? -9.078 16.391 -11.141 1 68.31 338 GLU B O 1
ATOM 5361 N N . MET B 1 339 ? -10.961 15.922 -11.984 1 76.19 339 MET B N 1
ATOM 5362 C CA . MET B 1 339 ? -10.438 15.984 -13.352 1 76.19 339 MET B CA 1
ATOM 5363 C C . MET B 1 339 ? -10.703 17.344 -13.969 1 76.19 339 MET B C 1
ATOM 5365 O O . MET B 1 339 ? -10.039 17.734 -14.938 1 76.19 339 MET B O 1
ATOM 5369 N N . THR B 1 340 ? -11.578 18.125 -13.422 1 85.19 340 THR B N 1
ATOM 5370 C CA . THR B 1 340 ? -11.922 19.406 -14.008 1 85.19 340 THR B CA 1
ATOM 5371 C C . THR B 1 340 ? -11.016 20.516 -13.469 1 85.19 340 THR B C 1
ATOM 5373 O O . THR B 1 340 ? -10.883 20.672 -12.25 1 85.19 340 THR B O 1
ATOM 5376 N N . SER B 1 341 ? -10.477 21.219 -14.406 1 89.69 341 SER B N 1
ATOM 5377 C CA . SER B 1 341 ? -9.602 22.328 -14.039 1 89.69 341 SER B CA 1
ATOM 5378 C C . SER B 1 341 ? -10.391 23.625 -13.891 1 89.69 341 SER B C 1
ATOM 5380 O O . SER B 1 341 ? -11.297 23.906 -14.688 1 89.69 341 SER B O 1
ATOM 5382 N N . LEU B 1 342 ? -10.047 24.484 -12.977 1 89.38 342 LEU B N 1
ATOM 5383 C CA . LEU B 1 342 ? -10.68 25.781 -12.766 1 89.38 342 LEU B CA 1
ATOM 5384 C C . LEU B 1 342 ? -10.148 26.812 -13.75 1 89.38 342 LEU B C 1
ATOM 5386 O O . LEU B 1 342 ? -10.828 27.797 -14.039 1 89.38 342 LEU B O 1
ATOM 5390 N N . PHE B 1 343 ? -8.984 26.531 -14.281 1 86.31 343 PHE B N 1
ATOM 5391 C CA . PHE B 1 343 ? -8.32 27.547 -15.086 1 86.31 343 PHE B CA 1
ATOM 5392 C C . PHE B 1 343 ? -8.297 27.141 -16.562 1 86.31 343 PHE B C 1
ATOM 5394 O O . PHE B 1 343 ? -7.699 27.844 -17.391 1 86.31 343 PHE B O 1
ATOM 5401 N N . SER B 1 344 ? -8.758 25.906 -16.875 1 75.38 344 SER B N 1
ATOM 5402 C CA . SER B 1 344 ? -8.844 25.531 -18.281 1 75.38 344 SER B CA 1
ATOM 5403 C C . SER B 1 344 ? -10.18 25.938 -18.875 1 75.38 344 SER B C 1
ATOM 5405 O O . SER B 1 344 ? -11.18 26.062 -18.172 1 75.38 344 SER B O 1
#

Secondary structure (DSSP, 8-state):
-------PPPB--S---SS---HHHHHHHHHHHHHHEEPPPHHHHHHTS--HHHHHHHHHHHHHHSEEEETT-S-HHHHHHHHHHHHHHHHHHHHHHHHHH---TT-TTTS-----BTTEEEEETTEEEE-S-HHHHHHHHHSPPGGG--TTS--TT-HHHHHHHHHHHS----HHHHHH-GGGGGTTS-STTPPPPPEE---EEEEE-TT--PPPPB-SS--S-SSS----SEEEEEEE---TTGGGG--EEEETTTTSHHHHHHHT-TTSTTHHHHHHTEE-B---BTBEEEEETTS-EEEPP--SS-TT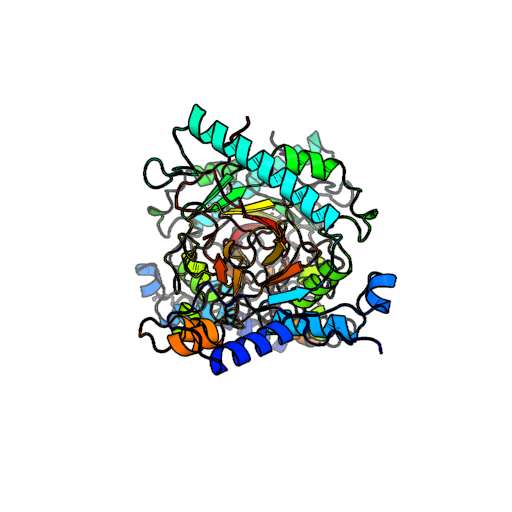-SSS--EEEEEEEEE-TTB---S------S--/----------B--SS--SS---HHHHHHHHHHHHHHEEPPPHHHHHHTS--HHHHHHHHHHHHHHSEEEETT-S-HHHHHHHHHHHHHHHHHHHHHHHHHH---TT-TTTS-----BTTEEEEETTEEEE-S-HHHHHHHHTSPPGGG--TTS--TT-HHHHHHHHHHHS----HHHHHH-GGGGGTTS-STTPPPPPEE---EEEEE-TT--PPPPB-SS--S-SSS----SEEEEEEE---TTGGGG--EEEETTTTSHHHHHHHT-TTSTTHHHHHHTEE-B---BTBEEEEETTS-EEEPP--SS-TT-SSS--EEEEEEEEE-TTB---S------S--

Solvent-accessible surface area (backbone atoms only — not comparable to full-atom values): 35511 Å² total; per-residue (Å²): 129,81,75,67,75,72,50,65,43,41,64,42,86,61,83,57,78,89,53,82,76,44,74,65,57,47,49,53,27,38,52,52,38,28,66,31,26,44,58,68,48,72,68,26,61,74,70,64,42,66,50,72,67,57,43,52,48,51,33,48,32,31,71,61,32,21,34,29,32,37,48,65,62,38,40,38,67,50,36,34,50,53,26,51,30,47,53,53,40,48,51,52,49,45,50,47,33,40,72,76,63,66,18,31,64,60,44,36,90,84,25,44,73,85,71,64,26,53,35,34,36,74,79,51,72,35,28,35,38,37,28,83,33,70,46,49,48,54,52,56,70,71,49,67,56,78,92,65,54,56,68,62,47,95,47,91,72,35,65,55,57,42,52,42,49,46,52,47,45,56,50,82,38,48,72,51,20,18,51,14,28,51,9,25,61,72,38,96,53,81,22,51,69,50,72,78,73,67,41,65,62,66,72,30,33,39,39,34,32,18,43,20,56,66,43,72,74,42,20,74,36,51,63,92,52,40,69,61,80,68,60,51,57,41,36,39,34,42,30,37,23,46,73,66,58,59,65,37,30,32,55,54,32,38,29,54,36,26,48,33,32,56,52,21,16,45,38,63,34,87,84,53,80,10,46,64,59,39,58,69,34,39,35,39,52,55,74,44,43,15,25,36,37,39,32,34,36,41,21,32,28,28,44,40,32,14,63,52,27,59,69,54,39,92,53,60,49,69,37,32,32,33,32,39,39,38,29,41,70,44,55,47,85,78,78,85,74,49,84,50,54,80,86,109,133,81,76,70,76,70,81,62,40,45,69,44,84,76,79,66,60,102,50,82,80,45,74,66,57,47,50,53,29,42,52,51,38,33,65,30,28,43,70,67,50,71,68,24,61,74,69,66,41,66,50,71,67,56,44,52,46,50,32,50,31,31,72,60,33,20,34,28,32,37,48,66,62,36,41,37,67,52,37,34,50,54,26,50,31,46,52,53,40,48,52,52,48,45,50,47,32,38,72,76,62,66,18,32,65,58,42,36,89,84,25,43,72,84,72,64,26,52,36,34,37,76,78,49,73,35,29,35,39,38,28,83,33,69,47,49,48,54,53,56,70,71,48,68,55,79,93,64,53,56,70,63,47,96,46,92,73,34,66,53,58,41,52,40,50,46,51,46,44,55,50,83,38,49,72,51,18,18,50,16,29,50,9,24,61,72,38,95,54,80,22,50,70,51,72,78,72,67,40,64,62,66,70,27,32,39,38,34,34,18,42,21,58,67,43,72,75,43,20,75,36,52,62,94,52,40,69,60,81,68,60,53,57,42,36,38,35,42,29,37,24,46,73,65,56,60,68,37,32,33,56,54,30,38,29,54,36,26,50,33,31,57,52,21,16,45,38,64,35,87,84,53,80,10,46,64,59,39,58,68,35,38,34,38,54,55,74,44,44,15,25,36,37,39,30,34,36,40,23,33,29,29,45,41,30,14,64,52,28,59,67,54,40,90,52,60,49,70,38,34,33,33,32,38,39,36,29,41,70,45,57,45,83,78,79,86,74,49,83,50,53,79,86,110